Protein AF-A0A1S2Z7D7-F1 (afdb_monomer)

Foldseek 3Di:
DDDDDDPPPVPPPPDDDDDDDDDDDDDDDDDDPDPDDDDDDDDDDDPLPVVLVVLVVVLVVLLVDVVRDALVVVLVSLVVCVVSVVLVVSLVSLVVCVVSVNDDDPSSLLSNLLSCLSVLNLVVSVVSVVVCVVVPHDDDLSSLLSSLLSCLSNLNLVVSVVSVVVCVVVVDDHALSSLLSSLLSCLVNLVLVVLVVSLVPDDLVRRAQSSLLSSLLSCLVVLVLVVSVVSVVVCVVSVHDHALSSLLSSLLSCLVVVNVVVSVVSVVVCVVSVRDHALSSLLSNLLSCLVVLNLVVSVVSVVVCVVSVHDHAQSSLLSSLLSCLVVLNLVVSVVSVVVCVVVVHDHALSSLLSSLLSCLVNLVLVVSVVCVVCVVVVHDHALSSLLSSLLSCLVNLVNVVSVVSVVVCVVVPHDHDPSNLVSNLVSCVVVVVVVVNVVSVVVVVVVCVVVVDDD

Solvent-accessible surface area (backbone atoms only — not comparable to full-atom values): 25871 Å² total; per-residue (Å²): 145,86,87,86,84,77,85,80,80,79,79,84,76,90,76,90,86,87,86,87,81,90,81,84,94,76,87,79,91,74,86,80,87,67,88,84,77,89,82,89,80,91,79,93,66,82,67,68,69,62,48,53,56,50,52,53,53,51,53,56,52,43,73,71,37,86,77,65,68,59,66,68,63,55,46,52,54,40,49,50,29,50,76,70,68,38,32,70,59,32,48,54,52,53,51,50,40,48,74,72,70,46,77,78,51,77,66,50,49,44,52,47,30,45,32,26,21,76,71,62,38,52,70,60,26,54,49,50,53,53,46,41,53,76,73,69,50,80,89,48,70,67,53,54,38,46,50,42,41,24,28,31,76,59,74,33,51,69,60,27,52,52,49,50,54,54,44,46,75,73,69,52,82,80,51,50,67,45,54,38,44,52,36,51,34,27,32,75,72,68,38,44,67,63,27,54,52,49,62,71,69,50,59,74,89,51,60,48,59,66,51,54,34,47,50,29,36,36,26,20,76,70,67,39,47,66,63,25,51,52,51,51,52,51,38,50,76,70,70,42,71,81,50,62,65,38,51,41,30,52,35,45,22,30,39,73,74,69,39,52,69,59,23,53,48,50,55,51,50,36,51,74,70,71,40,73,82,48,64,66,48,51,33,49,55,30,35,40,28,12,75,70,62,37,45,71,58,21,53,52,50,52,50,50,38,50,73,75,68,39,72,85,47,66,64,43,53,39,28,52,26,44,16,26,29,74,68,74,34,39,73,56,18,53,50,50,54,51,51,38,49,76,72,70,45,75,79,54,67,66,49,52,41,47,52,35,44,26,27,22,77,70,70,38,41,75,66,34,65,54,56,64,56,36,57,82,67,75,42,73,83,49,64,66,44,54,35,45,51,32,36,25,24,22,76,69,67,40,48,69,64,27,49,53,52,51,55,49,34,52,75,75,71,45,73,85,52,71,66,42,54,52,33,48,41,54,35,28,55,75,68,70,39,52,70,62,34,54,53,49,52,51,53,51,51,54,54,40,68,78,48,84,81,83,133

Radius of gyration: 27.13 Å; Cα contacts (8 Å, |Δi|>4): 499; chains: 1; bounding box: 69×58×75 Å

Sequence (455 aa):
MLFSFSVSKLLTLTRYAFSLSSIPNFLPISSSNTFLLSFSSHSPFNSNEFDVNHAVSSFHRMLSMNPTPSIVQFNRILTSFVKMNHYPTAISLSHLLEFNGIMPDIFTFNILINCYCHLGQMNFSFSILGKILKMGFQENTITLNTLMKGLCLNNKIREALHFHDHVVAKGFQLDQVSYGILINGLCKMGETRPALQLLRRIDGKLANVVMYSTIIDSLCKDKSINDAYELYVEMIAKRISPDVITFNNLLYGFCIVGQLKEAFGLFHEMVLKNVNPNDYTFNILVDSLCKEAKVKEAMNVLAIMIKDGVKPNVVTYGALMDGYCLVNQVNKAIKIFNTMVHKGVVPNVRCYNIIINGLCKNKMVDEAMNFKEMHNKMIVPDVVTYSTLIDGLCKSGKISSAWELVDEMHRIGLQVNVITYSSLLHALCKKNQLDQAIALVKKMTDQACCSRSII

Structure (mmCIF, N/CA/C/O backbone):
data_AF-A0A1S2Z7D7-F1
#
_entry.id   AF-A0A1S2Z7D7-F1
#
loop_
_atom_site.group_PDB
_atom_site.id
_atom_site.type_symbol
_atom_site.label_atom_id
_atom_site.label_alt_id
_atom_site.label_comp_id
_atom_site.label_asym_id
_atom_site.label_entity_id
_atom_site.label_seq_id
_atom_site.pdbx_PDB_ins_code
_atom_site.Cartn_x
_atom_site.Cartn_y
_atom_site.Cartn_z
_atom_site.occupancy
_atom_site.B_iso_or_equiv
_atom_site.auth_seq_id
_atom_site.auth_comp_id
_atom_site.auth_asym_id
_atom_site.auth_atom_id
_atom_site.pdbx_PDB_model_num
ATOM 1 N N . MET A 1 1 ? 26.227 18.836 -42.114 1.00 35.62 1 MET A N 1
ATOM 2 C CA . MET A 1 1 ? 26.190 20.222 -41.601 1.00 35.62 1 MET A CA 1
ATOM 3 C C . MET A 1 1 ? 24.808 20.495 -40.998 1.00 35.62 1 MET A C 1
ATOM 5 O O . MET A 1 1 ? 24.019 21.216 -41.582 1.00 35.62 1 MET A O 1
ATOM 9 N N . LEU A 1 2 ? 24.481 19.848 -39.871 1.00 27.95 2 LEU A N 1
ATOM 10 C CA . LEU A 1 2 ? 23.182 19.973 -39.192 1.00 27.95 2 LEU A CA 1
ATOM 11 C C . LEU A 1 2 ? 23.392 19.838 -37.674 1.00 27.95 2 LEU A C 1
ATOM 13 O O . LEU A 1 2 ? 23.319 18.752 -37.112 1.00 27.95 2 LEU A O 1
ATOM 17 N N . PHE A 1 3 ? 23.691 20.967 -37.038 1.00 30.06 3 PHE A N 1
ATOM 18 C CA . PHE A 1 3 ? 23.577 21.203 -35.600 1.00 30.06 3 PHE A CA 1
ATOM 19 C C . PHE A 1 3 ? 22.750 22.481 -35.459 1.00 30.06 3 PHE A C 1
ATOM 21 O O . PHE A 1 3 ? 23.301 23.562 -35.607 1.00 30.06 3 PHE A O 1
ATOM 28 N N . SER A 1 4 ? 21.439 22.355 -35.238 1.00 29.95 4 SER A N 1
ATOM 29 C CA . SER A 1 4 ? 20.597 23.373 -34.587 1.00 29.95 4 SER A CA 1
ATOM 30 C C . SER A 1 4 ? 19.129 22.950 -34.656 1.00 29.95 4 SER A C 1
ATOM 32 O O . SER A 1 4 ? 18.420 23.310 -35.589 1.00 29.95 4 SER A O 1
ATOM 34 N N . PHE A 1 5 ? 18.633 22.230 -33.654 1.00 28.88 5 PHE A N 1
ATOM 35 C CA . PHE A 1 5 ? 17.228 22.387 -33.284 1.00 28.88 5 PHE A CA 1
ATOM 36 C C . PHE A 1 5 ? 17.141 22.565 -31.772 1.00 28.88 5 PHE A C 1
ATOM 38 O O . PHE A 1 5 ? 17.595 21.745 -30.981 1.00 28.88 5 PHE A O 1
ATOM 45 N N . SER A 1 6 ? 16.676 23.762 -31.435 1.00 29.36 6 SER A N 1
ATOM 46 C CA . SER A 1 6 ? 16.776 24.457 -30.162 1.00 29.36 6 SER A CA 1
ATOM 47 C C . SER A 1 6 ? 15.815 23.913 -29.105 1.00 29.36 6 SER A C 1
ATOM 49 O O . SER A 1 6 ? 14.651 23.622 -29.369 1.00 29.36 6 SER A O 1
ATOM 51 N N . VAL A 1 7 ? 16.324 23.914 -27.875 1.00 30.70 7 VAL A N 1
ATOM 52 C CA . VAL A 1 7 ? 15.711 23.630 -26.568 1.00 30.70 7 VAL A CA 1
ATOM 53 C C . VAL A 1 7 ? 14.650 24.683 -26.155 1.00 30.70 7 VAL A C 1
ATOM 55 O O . VAL A 1 7 ? 14.097 24.636 -25.061 1.00 30.70 7 VAL A O 1
ATOM 58 N N . SER A 1 8 ? 14.282 25.627 -27.025 1.00 28.09 8 SER A N 1
ATOM 59 C CA . SER A 1 8 ? 13.481 26.809 -26.660 1.00 28.09 8 SER A CA 1
ATOM 60 C C . SER A 1 8 ? 11.951 26.679 -26.772 1.00 28.09 8 SER A C 1
ATOM 62 O O . SER A 1 8 ? 11.267 27.696 -26.696 1.00 28.09 8 SER A O 1
ATOM 64 N N . LYS A 1 9 ? 11.375 25.478 -26.936 1.00 30.22 9 LYS A N 1
ATOM 65 C CA . LYS A 1 9 ? 9.902 25.285 -26.961 1.00 30.22 9 LYS A CA 1
ATOM 66 C C . LYS A 1 9 ? 9.312 24.542 -25.755 1.00 30.22 9 LYS A C 1
ATOM 68 O O . LYS A 1 9 ? 8.102 24.363 -25.702 1.00 30.22 9 LYS A O 1
ATOM 73 N N . LEU A 1 10 ? 10.128 24.180 -24.759 1.00 29.42 10 LEU A N 1
ATOM 74 C CA . LEU A 1 10 ? 9.659 23.538 -23.518 1.00 29.42 10 LEU A CA 1
ATOM 75 C C . LEU A 1 10 ? 9.385 24.518 -22.353 1.00 29.42 10 LEU A C 1
ATOM 77 O O . LEU A 1 10 ? 9.028 24.081 -21.264 1.00 29.42 10 LEU A O 1
ATOM 81 N N . LEU A 1 11 ? 9.547 25.832 -22.556 1.00 29.03 11 LEU A N 1
ATOM 82 C CA . LEU A 1 11 ? 9.586 26.839 -21.479 1.00 29.03 11 LEU A CA 1
ATOM 83 C C . LEU A 1 11 ? 8.344 27.748 -21.359 1.00 29.03 11 LEU A C 1
ATOM 85 O O . LEU A 1 11 ? 8.398 28.755 -20.663 1.00 29.03 11 LEU A O 1
ATOM 89 N N . THR A 1 12 ? 7.205 27.414 -21.975 1.00 28.91 12 THR A N 1
ATOM 90 C CA . THR A 1 12 ? 6.001 28.280 -21.951 1.00 28.91 12 THR A CA 1
ATOM 91 C C . THR A 1 12 ? 4.741 27.663 -21.333 1.00 28.91 12 THR A C 1
ATOM 93 O O . THR A 1 12 ? 3.641 28.136 -21.599 1.00 28.91 12 THR A O 1
ATOM 96 N N . LEU A 1 13 ? 4.866 26.670 -20.444 1.00 25.77 13 LEU A N 1
ATOM 97 C CA . LEU A 1 13 ? 3.720 26.100 -19.703 1.00 25.77 13 LEU A CA 1
ATOM 98 C C . LEU A 1 13 ? 3.856 26.149 -18.170 1.00 25.77 13 LEU A C 1
ATOM 100 O O . LEU A 1 13 ? 3.119 25.482 -17.452 1.00 25.77 13 LEU A O 1
ATOM 104 N N . THR A 1 14 ? 4.742 26.995 -17.642 1.00 28.25 14 THR A N 1
ATOM 105 C CA . THR A 1 14 ? 4.748 27.366 -16.219 1.00 28.25 14 THR A CA 1
ATOM 106 C C . THR A 1 14 ? 3.864 28.588 -15.991 1.00 28.25 14 THR A C 1
ATOM 108 O O . THR A 1 14 ? 4.360 29.714 -15.975 1.00 28.25 14 THR A O 1
ATOM 111 N N . ARG A 1 15 ? 2.555 28.386 -15.833 1.00 26.02 15 ARG A N 1
ATOM 112 C CA . ARG A 1 15 ? 1.647 29.291 -15.104 1.00 26.02 15 ARG A CA 1
ATOM 113 C C . ARG A 1 15 ? 0.332 28.550 -14.853 1.00 26.02 15 ARG A C 1
ATOM 115 O O . ARG A 1 15 ? -0.157 27.880 -15.752 1.00 26.02 15 ARG A O 1
ATOM 122 N N . TYR A 1 16 ? -0.191 28.713 -13.638 1.00 23.95 16 TYR A N 1
ATOM 123 C CA . TYR A 1 16 ? -1.311 28.015 -12.983 1.00 23.95 16 TYR A CA 1
ATOM 124 C C . TYR A 1 16 ? -0.932 26.777 -12.152 1.00 23.95 16 TYR A C 1
ATOM 126 O O . TYR A 1 16 ? -0.917 25.644 -12.615 1.00 23.95 16 TYR A O 1
ATOM 134 N N . ALA A 1 17 ? -0.661 27.049 -10.873 1.00 25.16 17 ALA A N 1
ATOM 135 C CA . ALA A 1 17 ? -0.738 26.123 -9.749 1.00 25.16 17 ALA A CA 1
ATOM 136 C C . ALA A 1 17 ? -1.724 26.705 -8.714 1.00 25.16 17 ALA A C 1
ATOM 138 O O . ALA A 1 17 ? -1.851 27.927 -8.661 1.00 25.16 17 ALA A O 1
ATOM 139 N N . PHE A 1 18 ? -2.357 25.811 -7.940 1.00 23.95 18 PHE A N 1
ATOM 140 C CA . PHE A 1 18 ? -3.324 25.923 -6.817 1.00 23.95 18 PHE A CA 1
ATOM 141 C C . PHE A 1 18 ? -4.600 25.149 -7.191 1.00 23.95 18 PHE A C 1
ATOM 143 O O . PHE A 1 18 ? -5.097 25.321 -8.296 1.00 23.95 18 PHE A O 1
ATOM 150 N N . SER A 1 19 ? -5.202 24.279 -6.385 1.00 21.83 19 SER A N 1
ATOM 151 C CA . SER A 1 19 ? -5.011 23.769 -5.020 1.00 21.83 19 SER A CA 1
ATOM 152 C C . SER A 1 19 ? -5.825 22.458 -4.929 1.00 21.83 19 SER A C 1
ATOM 154 O O . SER A 1 19 ? -6.790 22.311 -5.672 1.00 21.83 19 SER A O 1
ATOM 156 N N . LEU A 1 20 ? -5.461 21.502 -4.067 1.00 21.80 20 LEU A N 1
ATOM 157 C CA . LEU A 1 20 ? -6.346 20.980 -3.012 1.00 21.80 20 LEU A CA 1
ATOM 158 C C . LEU A 1 20 ? -5.695 19.846 -2.210 1.00 21.80 20 LEU A C 1
ATOM 160 O O . LEU A 1 20 ? -4.837 19.094 -2.665 1.00 21.80 20 LEU A O 1
ATOM 164 N N . SER A 1 21 ? -6.172 19.805 -0.981 1.00 21.08 21 SER A N 1
ATOM 165 C CA . SER A 1 21 ? -5.874 18.992 0.178 1.00 21.08 21 SER A CA 1
ATOM 166 C C . SER A 1 21 ? -6.451 17.568 0.120 1.00 21.08 21 SER A C 1
ATOM 168 O O . SER A 1 21 ? -7.304 17.233 -0.699 1.00 21.08 21 SER A O 1
ATOM 170 N N . SER A 1 22 ? -6.016 16.766 1.101 1.00 22.66 22 SER A N 1
ATOM 171 C CA . SER A 1 22 ? -6.577 15.489 1.584 1.00 22.66 22 SER A CA 1
ATOM 172 C C . SER A 1 22 ? -6.431 14.235 0.704 1.00 22.66 22 SER A C 1
ATOM 174 O O . SER A 1 22 ? -7.304 13.893 -0.083 1.00 22.66 22 SER A O 1
ATOM 176 N N . ILE A 1 23 ? -5.377 13.453 0.983 1.00 21.17 23 ILE A N 1
ATOM 177 C CA . ILE A 1 23 ? -5.312 12.015 0.678 1.00 21.17 23 ILE A CA 1
ATOM 178 C C . ILE A 1 23 ? -5.318 11.248 2.016 1.00 21.17 23 ILE A C 1
ATOM 180 O O . ILE A 1 23 ? -4.467 11.523 2.866 1.00 21.17 23 ILE A O 1
ATOM 184 N N . PRO A 1 24 ? -6.250 10.304 2.246 1.00 21.34 24 PRO A N 1
ATOM 185 C CA . PRO A 1 24 ? -6.242 9.442 3.422 1.00 21.34 24 PRO A CA 1
ATOM 186 C C . PRO A 1 24 ? -5.143 8.374 3.339 1.00 21.34 24 PRO A C 1
ATOM 188 O O . PRO A 1 24 ? -4.940 7.734 2.310 1.00 21.34 24 PRO A O 1
ATOM 191 N N . ASN A 1 25 ? -4.494 8.137 4.478 1.00 22.39 25 ASN A N 1
ATOM 192 C CA . ASN A 1 25 ? -3.606 7.007 4.739 1.00 22.39 25 ASN A CA 1
ATOM 193 C C . ASN A 1 25 ? -4.281 5.659 4.440 1.00 22.39 25 ASN A C 1
ATOM 195 O O . ASN A 1 25 ? -5.133 5.237 5.215 1.00 22.39 25 ASN A O 1
ATOM 199 N N . PHE A 1 26 ? -3.813 4.931 3.425 1.00 23.33 26 PHE A N 1
ATOM 200 C CA . PHE A 1 26 ? -3.905 3.468 3.379 1.00 23.33 26 PHE A CA 1
ATOM 201 C C . PHE A 1 26 ? -2.674 2.888 2.668 1.00 23.33 26 PHE A C 1
ATOM 203 O O . PHE A 1 26 ? -2.505 3.024 1.460 1.00 23.33 26 PHE A O 1
ATOM 210 N N . LEU A 1 27 ? -1.806 2.236 3.444 1.00 21.55 27 LEU A N 1
ATOM 211 C CA . LEU A 1 27 ? -0.778 1.316 2.954 1.00 21.55 27 LEU A CA 1
ATOM 212 C C . LEU A 1 27 ? -1.442 -0.024 2.602 1.00 21.55 27 LEU A C 1
ATOM 214 O O . LEU A 1 27 ? -2.076 -0.611 3.482 1.00 21.55 27 LEU A O 1
ATOM 218 N N . PRO A 1 28 ? -1.197 -0.589 1.411 1.00 21.50 28 PRO A N 1
ATOM 219 C CA . PRO A 1 28 ? -1.133 -2.027 1.238 1.00 21.50 28 PRO A CA 1
ATOM 220 C C . PRO A 1 28 ? 0.331 -2.426 1.049 1.00 21.50 28 PRO A C 1
ATOM 222 O O . PRO A 1 28 ? 0.980 -2.104 0.055 1.00 21.50 28 PRO A O 1
ATOM 225 N N . ILE A 1 29 ? 0.849 -3.139 2.044 1.00 24.05 29 ILE A N 1
ATOM 226 C CA . ILE A 1 29 ? 2.038 -3.973 1.908 1.00 24.05 29 ILE A CA 1
ATOM 227 C C . ILE A 1 29 ? 1.626 -5.161 1.032 1.00 24.05 29 ILE A C 1
ATOM 229 O O . ILE A 1 29 ? 0.811 -5.968 1.466 1.00 24.05 29 ILE A O 1
ATOM 233 N N . SER A 1 30 ? 2.184 -5.291 -0.172 1.00 21.98 30 SER A N 1
ATOM 234 C CA . SER A 1 30 ? 2.361 -6.601 -0.809 1.00 21.98 30 SER A CA 1
ATOM 235 C C . SER A 1 30 ? 3.480 -6.585 -1.861 1.00 21.98 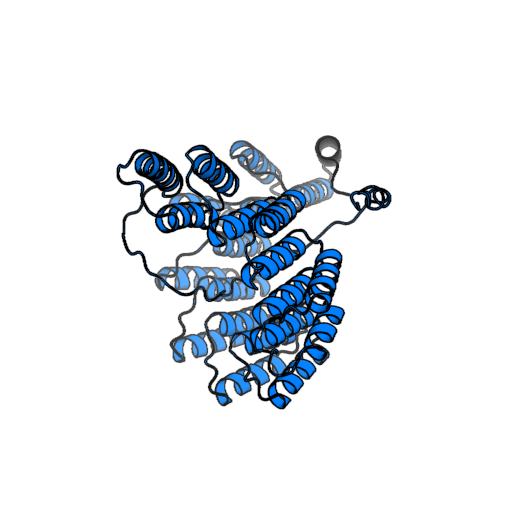30 SER A C 1
ATOM 237 O O . SER A 1 30 ? 3.439 -5.906 -2.883 1.00 21.98 30 SER A O 1
ATOM 239 N N . SER A 1 31 ? 4.536 -7.324 -1.513 1.00 23.53 31 SER A N 1
ATOM 240 C CA . SER A 1 31 ? 5.310 -8.233 -2.368 1.00 23.53 31 SER A CA 1
ATOM 241 C C . SER A 1 31 ? 5.539 -7.836 -3.830 1.00 23.53 31 SER A C 1
ATOM 243 O O . SER A 1 31 ? 4.897 -8.348 -4.743 1.00 23.53 31 SER A O 1
ATOM 245 N N . SER A 1 32 ? 6.586 -7.048 -4.069 1.00 22.55 32 SER A N 1
ATOM 246 C CA . SER A 1 32 ? 7.377 -7.218 -5.291 1.00 22.55 32 SER A CA 1
ATOM 247 C C . SER A 1 32 ? 8.342 -8.384 -5.062 1.00 22.55 32 SER A C 1
ATOM 249 O O . SER A 1 32 ? 9.275 -8.250 -4.274 1.00 22.55 32 SER A O 1
ATOM 251 N N . ASN A 1 33 ? 8.107 -9.528 -5.714 1.00 22.06 33 ASN A N 1
ATOM 252 C CA . ASN A 1 33 ? 9.076 -10.623 -5.797 1.00 22.06 33 ASN A CA 1
ATOM 253 C C . ASN A 1 33 ? 10.340 -10.111 -6.500 1.00 22.06 33 ASN A C 1
ATOM 255 O O . ASN A 1 33 ? 10.435 -10.088 -7.725 1.00 22.06 33 ASN A O 1
ATOM 259 N N . THR A 1 34 ? 11.312 -9.669 -5.712 1.00 24.84 34 THR A N 1
ATOM 260 C CA . THR A 1 34 ? 12.702 -9.540 -6.124 1.00 24.84 34 THR A CA 1
ATOM 261 C C . THR A 1 34 ? 13.327 -10.925 -6.081 1.00 24.84 34 THR A C 1
ATOM 263 O O . THR A 1 34 ? 13.227 -11.635 -5.082 1.00 24.84 34 THR A O 1
ATOM 266 N N . PHE A 1 35 ? 13.977 -11.315 -7.177 1.00 24.53 35 PHE A N 1
ATOM 267 C CA . PHE A 1 35 ? 14.854 -12.478 -7.203 1.00 24.53 35 PHE A CA 1
ATOM 268 C C . PHE A 1 35 ? 15.800 -12.436 -5.994 1.00 24.53 35 PHE A C 1
ATOM 270 O O . PHE A 1 35 ? 16.584 -11.499 -5.817 1.00 24.53 35 PHE A O 1
ATOM 277 N N . LEU A 1 36 ? 15.654 -13.451 -5.145 1.00 24.31 36 LEU A N 1
ATOM 278 C CA . LEU A 1 36 ? 16.437 -13.697 -3.948 1.00 24.31 36 LEU A CA 1
ATOM 279 C C . LEU A 1 36 ? 17.881 -14.022 -4.337 1.00 24.31 36 LEU A C 1
ATOM 281 O O . LEU A 1 36 ? 18.133 -14.999 -5.036 1.00 24.31 36 LEU A O 1
ATOM 285 N N . LEU A 1 37 ? 18.830 -13.255 -3.806 1.00 23.33 37 LEU A N 1
ATOM 286 C CA . LEU A 1 37 ? 20.146 -13.777 -3.455 1.00 23.33 37 LEU A CA 1
ATOM 287 C C . LEU A 1 37 ? 20.418 -13.379 -2.006 1.00 23.33 37 LEU A C 1
ATOM 289 O O . LEU A 1 37 ? 20.439 -12.202 -1.646 1.00 23.33 37 LEU A O 1
ATOM 293 N N . SER A 1 38 ? 20.525 -14.419 -1.190 1.00 20.56 38 SER A N 1
ATOM 294 C CA . SER A 1 38 ? 20.728 -14.447 0.250 1.00 20.56 38 SER A CA 1
ATOM 295 C C . SER A 1 38 ? 21.997 -13.724 0.697 1.00 20.56 38 SER A C 1
ATOM 297 O O . SER A 1 38 ? 23.070 -13.988 0.160 1.00 20.56 38 SER A O 1
ATOM 299 N N . PHE A 1 39 ? 21.897 -12.952 1.777 1.00 24.27 39 PHE A N 1
ATOM 300 C CA . PHE A 1 39 ? 22.988 -12.819 2.739 1.00 24.27 39 PHE A CA 1
ATOM 301 C C . PHE A 1 39 ? 22.424 -13.008 4.144 1.00 24.27 39 PHE A C 1
ATOM 303 O O . PHE A 1 39 ? 21.633 -12.207 4.634 1.00 24.27 39 PHE A O 1
ATOM 310 N N . SER A 1 40 ? 22.815 -14.117 4.764 1.00 20.91 40 SER A N 1
ATOM 311 C CA . SER A 1 40 ? 22.691 -14.356 6.194 1.00 20.91 40 SER A CA 1
ATOM 312 C C . SER A 1 40 ? 23.965 -13.877 6.886 1.00 20.91 40 SER A C 1
ATOM 314 O O . SER A 1 40 ? 25.040 -14.405 6.606 1.00 20.91 40 SER A O 1
ATOM 316 N N . SER A 1 41 ? 23.838 -12.962 7.842 1.00 24.00 41 SER A N 1
ATOM 317 C CA . SER A 1 41 ? 24.723 -12.897 9.009 1.00 24.00 41 SER A CA 1
ATOM 318 C C . SER A 1 41 ? 24.042 -12.089 10.113 1.00 24.00 41 SER A C 1
ATOM 320 O O . SER A 1 41 ? 23.745 -10.910 9.944 1.00 24.00 41 SER A O 1
ATOM 322 N N . HIS A 1 42 ? 23.765 -12.756 11.231 1.00 24.44 42 HIS A N 1
ATOM 323 C CA . HIS A 1 42 ? 23.221 -12.177 12.455 1.00 24.44 42 HIS A CA 1
ATOM 324 C C . HIS A 1 42 ? 24.240 -11.270 13.164 1.00 24.44 42 HIS A C 1
ATOM 326 O O . HIS A 1 42 ? 25.362 -11.695 13.420 1.00 24.44 42 HIS A O 1
ATOM 332 N N . SER A 1 43 ? 23.823 -10.072 13.579 1.00 24.52 43 SER A N 1
ATOM 333 C CA . SER A 1 43 ? 23.807 -9.624 14.989 1.00 24.52 43 SER A CA 1
ATOM 334 C C . SER A 1 43 ? 23.286 -8.173 15.091 1.00 24.52 43 SER A C 1
ATOM 336 O O . SER A 1 43 ? 23.365 -7.437 14.107 1.00 24.52 43 SER A O 1
ATOM 338 N N . PRO A 1 44 ? 22.673 -7.762 16.221 1.00 33.16 44 PRO A N 1
ATOM 339 C CA . PRO A 1 44 ? 21.768 -6.617 16.256 1.00 33.16 44 PRO A CA 1
ATOM 340 C C . PRO A 1 44 ? 22.376 -5.421 17.002 1.00 33.16 44 PRO A C 1
ATOM 342 O O . PRO A 1 44 ? 22.304 -5.369 18.221 1.00 33.16 44 PRO A O 1
ATOM 345 N N . PHE A 1 45 ? 22.920 -4.442 16.277 1.00 25.64 45 PHE A N 1
ATOM 346 C CA . PHE A 1 45 ? 23.178 -3.082 16.772 1.00 25.64 45 PHE A CA 1
ATOM 347 C C . PHE A 1 45 ? 23.109 -2.099 15.588 1.00 25.64 45 PHE A C 1
ATOM 349 O O . PHE A 1 45 ? 23.621 -2.410 14.518 1.00 25.64 45 PHE A O 1
ATOM 356 N N . ASN A 1 46 ? 22.416 -0.966 15.775 1.00 36.03 46 ASN A N 1
ATOM 357 C CA . ASN A 1 46 ? 22.194 0.163 14.845 1.00 36.03 46 ASN A CA 1
ATOM 358 C C . ASN A 1 46 ? 22.831 0.027 13.437 1.00 36.03 46 ASN A C 1
ATOM 360 O O . ASN A 1 46 ? 23.935 0.499 13.172 1.00 36.03 46 ASN A O 1
ATOM 364 N N . SER A 1 47 ? 22.121 -0.633 12.519 1.00 38.47 47 SER A N 1
ATOM 365 C CA . SER A 1 47 ? 22.707 -1.241 11.315 1.00 38.47 47 SER A CA 1
ATOM 366 C C . SER A 1 47 ? 22.909 -0.319 10.109 1.00 38.47 47 SER A C 1
ATOM 368 O O . SER A 1 47 ? 23.509 -0.753 9.132 1.00 38.47 47 SER A O 1
ATOM 370 N N . ASN A 1 48 ? 22.429 0.930 10.125 1.00 47.72 48 ASN A N 1
ATOM 371 C CA . ASN A 1 48 ? 22.472 1.767 8.915 1.00 47.72 48 ASN A CA 1
ATOM 372 C C . ASN A 1 48 ? 23.731 2.639 8.805 1.00 47.72 48 ASN A C 1
ATOM 374 O O . ASN A 1 48 ? 24.242 2.818 7.706 1.00 47.72 48 ASN A O 1
ATOM 378 N N . GLU A 1 49 ? 24.277 3.154 9.909 1.00 42.81 49 GLU A N 1
ATOM 379 C CA . GLU A 1 49 ? 25.479 4.006 9.856 1.00 42.81 49 GLU A CA 1
ATOM 380 C C . GLU A 1 49 ? 26.773 3.200 9.680 1.00 42.81 49 GLU A C 1
ATOM 382 O O . GLU A 1 49 ? 27.703 3.642 9.000 1.00 42.81 49 GLU A O 1
ATOM 387 N N . PHE A 1 50 ? 26.827 1.998 10.260 1.00 49.47 50 PHE A N 1
ATOM 388 C CA . PHE A 1 50 ? 28.019 1.152 10.201 1.00 49.47 50 PHE A CA 1
ATOM 389 C C . PHE A 1 50 ? 28.203 0.498 8.816 1.00 49.47 50 PHE A C 1
ATOM 391 O O . PHE A 1 50 ? 29.335 0.289 8.383 1.00 49.47 50 PHE A O 1
ATOM 398 N N . ASP A 1 51 ? 27.112 0.253 8.077 1.00 71.69 51 ASP A N 1
ATOM 399 C CA . ASP A 1 51 ? 27.144 -0.391 6.753 1.00 71.69 51 ASP A CA 1
ATOM 400 C C . ASP A 1 51 ? 27.510 0.593 5.619 1.00 71.69 51 ASP A C 1
ATOM 402 O O . ASP A 1 51 ? 28.357 0.297 4.773 1.00 71.69 51 ASP A O 1
ATOM 406 N N . VAL A 1 52 ? 26.981 1.828 5.649 1.00 79.06 52 VAL A N 1
ATOM 407 C CA . VAL A 1 52 ? 27.283 2.875 4.644 1.00 79.06 52 VAL A CA 1
ATOM 408 C C . VAL A 1 52 ? 28.769 3.230 4.643 1.00 79.06 52 VAL A C 1
ATOM 410 O O . VAL A 1 52 ? 29.410 3.217 3.591 1.00 79.06 52 VAL A O 1
ATOM 413 N N . ASN A 1 53 ? 29.337 3.523 5.816 1.00 82.81 53 ASN A N 1
ATOM 414 C CA . ASN A 1 53 ? 30.734 3.946 5.931 1.00 82.81 53 ASN A CA 1
ATOM 415 C C . ASN A 1 53 ? 31.705 2.829 5.533 1.00 82.81 53 ASN A C 1
ATOM 417 O O . ASN A 1 53 ? 32.706 3.078 4.854 1.00 82.81 53 ASN A O 1
ATOM 421 N N . HIS A 1 54 ? 31.396 1.583 5.898 1.00 84.88 54 HIS A N 1
ATOM 422 C CA . HIS A 1 54 ? 32.189 0.427 5.495 1.00 84.88 54 HIS A CA 1
ATOM 423 C C . HIS A 1 54 ? 32.124 0.179 3.978 1.00 84.88 54 HIS A C 1
ATOM 425 O O . HIS A 1 54 ? 33.152 -0.111 3.355 1.00 84.88 54 HIS A O 1
ATOM 431 N N . ALA A 1 55 ? 30.950 0.339 3.358 1.00 87.06 55 ALA A N 1
ATOM 432 C CA . ALA A 1 55 ? 30.780 0.231 1.911 1.00 87.06 55 ALA A CA 1
ATOM 433 C C . ALA A 1 55 ? 31.553 1.327 1.153 1.00 87.06 55 ALA A C 1
ATOM 435 O O . ALA A 1 55 ? 32.248 1.016 0.183 1.00 87.06 55 ALA A O 1
ATOM 436 N N . VAL A 1 56 ? 31.518 2.582 1.627 1.00 89.50 56 VAL A N 1
ATOM 437 C CA . VAL A 1 56 ? 32.321 3.688 1.066 1.00 89.50 56 VAL A CA 1
ATOM 438 C C . VAL A 1 56 ? 33.816 3.382 1.198 1.00 89.50 56 VAL A C 1
ATOM 440 O O . VAL A 1 56 ? 34.564 3.479 0.226 1.00 89.50 56 VAL A O 1
ATOM 443 N N . SER A 1 57 ? 34.255 2.938 2.377 1.00 89.19 57 SER A N 1
ATOM 444 C CA . SER A 1 57 ? 35.661 2.604 2.645 1.00 89.19 57 SER A CA 1
ATOM 445 C C . SER A 1 57 ? 36.147 1.445 1.769 1.00 89.19 57 SER A C 1
ATOM 447 O O . SER A 1 57 ? 37.251 1.477 1.227 1.00 89.19 57 SER A O 1
ATOM 449 N N . SER A 1 58 ? 35.297 0.436 1.572 1.00 89.06 58 SER A N 1
ATOM 450 C CA . SER A 1 58 ? 35.557 -0.682 0.663 1.00 89.06 58 SER A CA 1
ATOM 451 C C . SER A 1 58 ? 35.673 -0.221 -0.788 1.00 89.06 58 SER A C 1
ATOM 453 O O . SER A 1 58 ? 36.571 -0.682 -1.487 1.00 89.06 58 SER A O 1
ATOM 455 N N . PHE A 1 59 ? 34.831 0.722 -1.224 1.00 92.19 59 PHE A N 1
ATOM 456 C CA . PHE A 1 59 ? 34.907 1.315 -2.560 1.00 92.19 59 PHE A CA 1
ATOM 457 C C . PHE A 1 59 ? 36.241 2.038 -2.783 1.00 92.19 59 PHE A C 1
ATOM 459 O O . PHE A 1 59 ? 36.923 1.782 -3.772 1.00 92.19 59 PHE A O 1
ATOM 466 N N . HIS A 1 60 ? 36.663 2.883 -1.836 1.00 92.00 60 HIS A N 1
ATOM 467 C CA . HIS A 1 60 ? 37.961 3.564 -1.909 1.00 92.00 60 HIS A CA 1
ATOM 468 C C . HIS A 1 60 ? 39.138 2.587 -1.902 1.00 92.00 60 HIS A C 1
ATOM 470 O O . HIS A 1 60 ? 40.074 2.750 -2.680 1.00 92.00 60 HIS A O 1
ATOM 476 N N . ARG A 1 61 ? 39.079 1.538 -1.073 1.00 91.50 61 ARG A N 1
ATOM 477 C CA . ARG A 1 61 ? 40.102 0.485 -1.049 1.00 91.50 61 ARG A CA 1
ATOM 478 C C . ARG A 1 61 ? 40.199 -0.252 -2.384 1.00 91.50 61 ARG A C 1
ATOM 480 O O . ARG A 1 61 ? 41.292 -0.607 -2.797 1.00 91.50 61 ARG A O 1
ATOM 487 N N . MET A 1 62 ? 39.080 -0.482 -3.066 1.00 91.50 62 MET A N 1
ATOM 488 C CA . MET A 1 62 ? 39.091 -1.092 -4.396 1.00 91.50 62 MET A CA 1
ATOM 489 C C . MET A 1 62 ? 39.739 -0.190 -5.449 1.00 91.50 62 MET A C 1
ATOM 491 O O . MET A 1 62 ? 40.424 -0.702 -6.327 1.00 91.50 62 MET A O 1
ATOM 495 N N . LEU A 1 63 ? 39.571 1.133 -5.353 1.00 90.56 63 LEU A N 1
ATOM 496 C CA . LEU A 1 63 ? 40.244 2.079 -6.252 1.00 90.56 63 LEU A CA 1
ATOM 497 C C . LEU A 1 63 ? 41.773 2.056 -6.091 1.00 90.56 63 LEU A C 1
ATOM 499 O O . LEU A 1 63 ? 42.480 2.311 -7.058 1.00 90.56 63 LEU A O 1
ATOM 503 N N . SER A 1 64 ? 42.286 1.737 -4.897 1.00 89.75 64 SER A N 1
ATOM 504 C CA . SER A 1 64 ? 43.729 1.670 -4.625 1.00 89.75 64 SER A CA 1
ATOM 505 C C . SER A 1 64 ? 44.360 0.285 -4.831 1.00 89.75 64 SER A C 1
ATOM 507 O O . SER A 1 64 ? 45.570 0.133 -4.656 1.00 89.75 64 SER A O 1
ATOM 509 N N . MET A 1 65 ? 43.576 -0.733 -5.199 1.00 90.50 65 MET A N 1
ATOM 510 C CA . MET A 1 65 ? 44.084 -2.081 -5.471 1.00 90.50 65 MET A CA 1
ATOM 511 C C . MET A 1 65 ? 44.811 -2.161 -6.818 1.00 90.50 65 MET A C 1
ATOM 513 O O . MET A 1 65 ? 44.342 -1.629 -7.822 1.00 90.50 65 MET A O 1
ATOM 517 N N . ASN A 1 66 ? 45.912 -2.919 -6.839 1.00 85.69 66 ASN A N 1
ATOM 518 C CA . ASN A 1 66 ? 46.640 -3.294 -8.049 1.00 85.69 66 ASN A CA 1
ATOM 519 C C . ASN A 1 66 ? 46.768 -4.833 -8.124 1.00 85.69 66 ASN A C 1
ATOM 521 O O . ASN A 1 66 ? 47.432 -5.409 -7.260 1.00 85.69 66 ASN A O 1
ATOM 525 N N . PRO A 1 67 ? 46.157 -5.506 -9.124 1.00 84.12 67 PRO A N 1
ATOM 526 C CA . PRO A 1 67 ? 45.383 -4.923 -10.224 1.00 84.12 67 PRO A CA 1
ATOM 527 C C . PRO A 1 67 ? 44.027 -4.359 -9.766 1.00 84.12 67 PRO A C 1
ATOM 529 O O . PRO A 1 67 ? 43.432 -4.848 -8.804 1.00 84.12 67 PRO A O 1
ATOM 532 N N . THR A 1 68 ? 43.535 -3.340 -10.476 1.00 88.50 68 THR A N 1
ATOM 533 C CA . THR A 1 68 ? 42.231 -2.728 -10.197 1.00 88.50 68 THR A CA 1
ATOM 534 C C . THR A 1 68 ? 41.106 -3.753 -10.387 1.00 88.50 68 THR A C 1
ATOM 536 O O . THR A 1 68 ? 41.107 -4.487 -11.382 1.00 88.50 68 THR A O 1
ATOM 539 N N . PRO A 1 69 ? 40.127 -3.828 -9.469 1.00 89.94 69 PRO A N 1
ATOM 540 C CA . PRO A 1 69 ? 39.017 -4.758 -9.594 1.00 89.94 69 PRO A CA 1
ATOM 541 C C . PRO A 1 69 ? 38.113 -4.471 -10.796 1.00 89.94 69 PRO A C 1
ATOM 543 O O . PRO A 1 69 ? 38.076 -3.363 -11.328 1.00 89.94 69 PRO A O 1
ATOM 546 N N . SER A 1 70 ? 37.322 -5.465 -11.205 1.00 92.38 70 SER A N 1
ATOM 547 C CA . SER A 1 70 ? 36.382 -5.293 -12.316 1.00 92.38 70 SER A CA 1
ATOM 548 C C . SER A 1 70 ? 35.236 -4.335 -11.970 1.00 92.38 70 SER A C 1
ATOM 550 O O . SER A 1 70 ? 34.768 -4.282 -10.828 1.00 92.38 70 SER A O 1
ATOM 552 N N . ILE A 1 71 ? 34.709 -3.643 -12.987 1.00 93.62 71 ILE A N 1
ATOM 553 C CA . ILE A 1 71 ? 33.555 -2.728 -12.877 1.00 93.62 71 ILE A CA 1
ATOM 554 C C . ILE A 1 71 ? 32.336 -3.376 -12.196 1.00 93.62 71 ILE A C 1
ATOM 556 O O . ILE A 1 71 ? 31.612 -2.728 -11.445 1.00 93.62 71 ILE A O 1
ATOM 560 N N . VAL A 1 72 ? 32.164 -4.693 -12.357 1.00 91.69 72 VAL A N 1
ATOM 561 C CA . VAL A 1 72 ? 31.100 -5.478 -11.714 1.00 91.69 72 VAL A CA 1
ATOM 562 C C . VAL A 1 72 ? 31.164 -5.388 -10.187 1.00 91.69 72 VAL A C 1
ATOM 564 O O . VAL A 1 72 ? 30.123 -5.305 -9.535 1.00 91.69 72 VAL A O 1
ATOM 567 N N . GLN A 1 73 ? 32.362 -5.394 -9.594 1.00 90.75 73 GLN A N 1
ATOM 568 C CA . GLN A 1 73 ? 32.505 -5.296 -8.140 1.00 90.75 73 GLN A CA 1
ATOM 569 C C . GLN A 1 73 ? 32.113 -3.903 -7.634 1.00 90.75 73 GLN A C 1
ATOM 571 O O . GLN A 1 7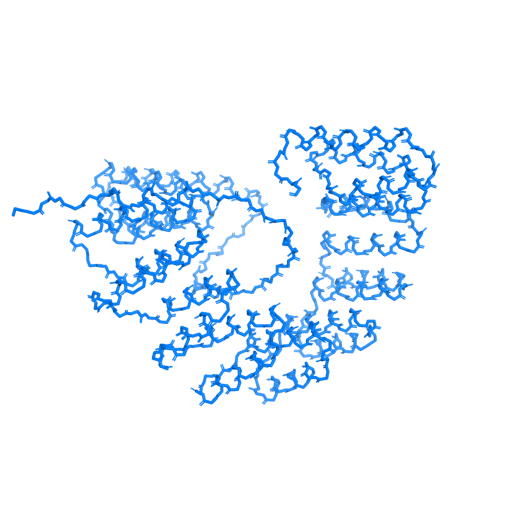3 ? 31.406 -3.796 -6.633 1.00 90.75 73 GLN A O 1
ATOM 576 N N . PHE A 1 74 ? 32.488 -2.846 -8.359 1.00 93.06 74 PHE A N 1
ATOM 577 C CA . PHE A 1 74 ? 32.065 -1.482 -8.038 1.00 93.06 74 PHE A CA 1
ATOM 578 C C . PHE A 1 74 ? 30.544 -1.330 -8.166 1.00 93.06 74 PHE A C 1
ATOM 580 O O . PHE A 1 74 ? 29.890 -0.821 -7.256 1.00 93.06 74 PHE A O 1
ATOM 587 N N . ASN A 1 75 ? 29.955 -1.873 -9.235 1.00 94.06 75 ASN A N 1
ATOM 588 C CA . ASN A 1 75 ? 28.511 -1.869 -9.470 1.00 94.06 75 ASN A CA 1
ATOM 589 C C . ASN A 1 75 ? 27.713 -2.557 -8.346 1.00 94.06 75 ASN A C 1
ATOM 591 O O . ASN A 1 75 ? 26.601 -2.125 -8.033 1.00 94.06 75 ASN A O 1
ATOM 595 N N . ARG A 1 76 ? 28.269 -3.586 -7.687 1.00 92.75 76 ARG A N 1
ATOM 596 C CA . ARG A 1 76 ? 27.642 -4.213 -6.506 1.00 92.75 76 ARG A CA 1
ATOM 597 C C . ARG A 1 76 ? 27.528 -3.242 -5.332 1.00 92.75 76 ARG A C 1
ATOM 599 O O . ARG A 1 76 ? 26.464 -3.180 -4.720 1.00 92.75 76 ARG A O 1
ATOM 606 N N . ILE A 1 77 ? 28.582 -2.473 -5.060 1.00 92.44 77 ILE A N 1
ATOM 607 C CA . ILE A 1 77 ? 28.586 -1.456 -4.000 1.00 92.44 77 ILE A CA 1
ATOM 608 C C . ILE A 1 77 ? 27.646 -0.300 -4.362 1.00 92.44 77 ILE A C 1
ATOM 610 O O . ILE A 1 77 ? 26.830 0.123 -3.552 1.00 92.44 77 ILE A O 1
ATOM 614 N N . LEU A 1 78 ? 27.679 0.187 -5.604 1.00 92.44 78 LEU A N 1
ATOM 615 C CA . LEU A 1 78 ? 26.749 1.238 -6.035 1.00 92.44 78 LEU A CA 1
ATOM 616 C C . LEU A 1 78 ? 25.283 0.787 -5.897 1.00 92.44 78 LEU A C 1
ATOM 618 O O . LEU A 1 78 ? 24.432 1.542 -5.428 1.00 92.44 78 LEU A O 1
ATOM 622 N N . THR A 1 79 ? 24.993 -0.474 -6.229 1.00 91.62 79 THR A N 1
ATOM 623 C CA . THR A 1 79 ? 23.656 -1.061 -6.069 1.00 91.62 79 THR A CA 1
ATOM 624 C C . THR A 1 79 ? 23.240 -1.180 -4.599 1.00 91.62 79 THR A C 1
ATOM 626 O O . THR A 1 79 ? 22.055 -1.020 -4.301 1.00 91.62 79 THR A O 1
ATOM 629 N N . SER A 1 80 ? 24.163 -1.448 -3.664 1.00 91.25 80 SER A N 1
ATOM 630 C CA . SER A 1 80 ? 23.815 -1.496 -2.236 1.00 91.25 80 SER A CA 1
ATOM 631 C C . SER A 1 80 ? 23.377 -0.123 -1.728 1.00 91.25 80 SER A C 1
ATOM 633 O O . SER A 1 80 ? 22.332 -0.033 -1.088 1.00 91.25 80 SER A O 1
ATOM 635 N N . PHE A 1 81 ? 24.060 0.957 -2.123 1.00 89.06 81 PHE A N 1
ATOM 636 C CA . PHE A 1 81 ? 23.626 2.319 -1.787 1.00 89.06 81 PHE A CA 1
ATOM 637 C C . PHE A 1 81 ? 22.238 2.652 -2.336 1.00 89.06 81 PHE A C 1
ATOM 639 O O . PHE A 1 81 ? 21.429 3.240 -1.620 1.00 89.06 81 PHE A O 1
ATOM 646 N N . VAL A 1 82 ? 21.921 2.228 -3.564 1.00 89.69 82 VAL A N 1
ATOM 647 C CA . VAL A 1 82 ? 20.569 2.377 -4.130 1.00 89.69 82 VAL A CA 1
ATOM 648 C C . VAL A 1 82 ? 19.527 1.641 -3.287 1.00 89.69 82 VAL A C 1
ATOM 650 O O . VAL A 1 82 ? 18.490 2.216 -2.970 1.00 89.69 82 VAL A O 1
ATOM 653 N N . LYS A 1 83 ? 19.799 0.395 -2.873 1.00 89.00 83 LYS A N 1
ATOM 654 C CA . LYS A 1 83 ? 18.887 -0.388 -2.013 1.00 89.00 83 LYS A CA 1
ATOM 655 C C . LYS A 1 83 ? 18.665 0.260 -0.646 1.00 89.00 83 LYS A C 1
ATOM 657 O O . LYS A 1 83 ? 17.580 0.139 -0.087 1.00 89.00 83 LYS A O 1
ATOM 662 N N . MET A 1 84 ? 19.673 0.958 -0.133 1.00 88.12 84 MET A N 1
ATOM 663 C CA . MET A 1 84 ? 19.608 1.702 1.124 1.00 88.12 84 MET A CA 1
ATOM 664 C C . MET A 1 84 ? 19.058 3.132 0.953 1.00 88.12 84 MET A C 1
ATOM 666 O O . MET A 1 84 ? 19.057 3.900 1.907 1.00 88.12 84 MET A O 1
ATOM 670 N N . ASN A 1 85 ? 18.584 3.510 -0.242 1.00 90.50 85 ASN A N 1
ATOM 671 C CA . ASN A 1 85 ? 18.111 4.857 -0.590 1.00 90.50 85 ASN A CA 1
ATOM 672 C C . ASN A 1 85 ? 19.170 5.982 -0.480 1.00 90.50 85 ASN A C 1
ATOM 674 O O . ASN A 1 85 ? 18.822 7.162 -0.469 1.00 90.50 85 ASN A O 1
ATOM 678 N N . HIS A 1 86 ? 20.467 5.656 -0.467 1.00 92.25 86 HIS A N 1
ATOM 679 C CA . HIS A 1 86 ? 21.575 6.622 -0.479 1.00 92.25 86 HIS A CA 1
ATOM 680 C C . HIS A 1 86 ? 21.973 7.018 -1.914 1.00 92.25 86 HIS A C 1
ATOM 682 O O . HIS A 1 86 ? 23.124 6.877 -2.334 1.00 92.25 86 HIS A O 1
ATOM 688 N N . TYR A 1 87 ? 21.009 7.528 -2.686 1.00 93.81 87 TYR A N 1
ATOM 689 C CA . TYR A 1 87 ? 21.200 7.897 -4.096 1.00 93.81 87 TYR A CA 1
ATOM 690 C C . TYR A 1 87 ? 22.306 8.944 -4.335 1.00 93.81 87 TYR A C 1
ATOM 692 O O . TYR A 1 87 ? 23.103 8.736 -5.253 1.00 93.81 87 TYR A O 1
ATOM 700 N N . PRO A 1 88 ? 22.427 10.028 -3.533 1.00 95.62 88 PRO A N 1
ATOM 701 C CA . PRO A 1 88 ? 23.496 11.010 -3.723 1.00 95.62 88 PRO A CA 1
ATOM 702 C C . PRO A 1 88 ? 24.891 10.397 -3.564 1.00 95.62 88 PRO A C 1
ATOM 704 O O . PRO A 1 88 ? 25.783 10.681 -4.358 1.00 95.62 88 PRO A O 1
ATOM 707 N N . THR A 1 89 ? 25.068 9.496 -2.592 1.00 93.25 89 THR A N 1
ATOM 708 C CA . THR A 1 89 ? 26.336 8.788 -2.369 1.00 93.25 89 THR A CA 1
ATOM 709 C C . THR A 1 89 ? 26.688 7.894 -3.555 1.00 93.25 89 THR A C 1
ATOM 711 O O . THR A 1 89 ? 27.821 7.932 -4.031 1.00 93.25 89 THR A O 1
ATOM 714 N N . ALA A 1 90 ? 25.718 7.138 -4.082 1.00 93.38 90 ALA A N 1
ATOM 715 C CA . ALA A 1 90 ? 25.924 6.308 -5.269 1.00 93.38 90 ALA A CA 1
ATOM 716 C C . ALA A 1 90 ? 26.349 7.141 -6.495 1.00 93.38 90 ALA A C 1
ATOM 718 O O . ALA A 1 90 ? 27.249 6.738 -7.230 1.00 93.38 90 ALA A O 1
ATOM 719 N N . ILE A 1 91 ? 25.749 8.321 -6.693 1.00 95.62 91 ILE A N 1
ATOM 720 C CA . ILE A 1 91 ? 26.125 9.247 -7.774 1.00 95.62 91 ILE A CA 1
ATOM 721 C C . ILE A 1 91 ? 27.567 9.739 -7.589 1.00 95.62 91 ILE A C 1
ATOM 723 O O . ILE A 1 91 ? 28.375 9.626 -8.512 1.00 95.62 91 ILE A O 1
ATOM 727 N N . SER A 1 92 ? 27.917 10.222 -6.394 1.00 95.06 92 SER A N 1
ATOM 728 C CA . SER A 1 92 ? 29.269 10.712 -6.090 1.00 95.06 92 SER A CA 1
ATOM 729 C C . SER A 1 92 ? 30.342 9.640 -6.302 1.00 95.06 92 SER A C 1
ATOM 731 O O . SER A 1 92 ? 31.368 9.911 -6.924 1.00 95.06 92 SER A O 1
ATOM 733 N N . LEU A 1 93 ? 30.099 8.407 -5.847 1.00 93.75 93 LEU A N 1
ATOM 734 C CA . LEU A 1 93 ? 31.032 7.292 -6.038 1.00 93.75 93 LEU A CA 1
ATOM 735 C C . LEU A 1 93 ? 31.157 6.874 -7.508 1.00 93.75 93 LEU A C 1
ATOM 737 O O . LEU A 1 93 ? 32.249 6.534 -7.958 1.00 93.75 93 LEU A O 1
ATOM 741 N N . SER A 1 94 ? 30.073 6.939 -8.283 1.00 94.38 94 SER A N 1
ATOM 742 C CA . SER A 1 94 ? 30.135 6.673 -9.722 1.00 94.38 94 SER A CA 1
ATOM 743 C C . SER A 1 94 ? 30.926 7.746 -10.478 1.00 94.38 94 SER A C 1
ATOM 745 O O . SER A 1 94 ? 31.649 7.413 -11.413 1.00 94.38 94 SER A O 1
ATOM 747 N N . HIS A 1 95 ? 30.837 9.020 -10.083 1.00 93.25 95 HIS A N 1
ATOM 748 C CA . HIS A 1 95 ? 31.694 10.069 -10.647 1.00 93.25 95 HIS A CA 1
ATOM 749 C C . HIS A 1 95 ? 33.164 9.876 -10.265 1.00 93.25 95 HIS A C 1
ATOM 751 O O . HIS A 1 95 ? 34.046 10.077 -11.097 1.00 93.25 95 HIS A O 1
ATOM 757 N N . LEU A 1 96 ? 33.432 9.436 -9.031 1.00 93.81 96 LEU A N 1
ATOM 758 C CA . LEU A 1 96 ? 34.782 9.100 -8.587 1.00 93.81 96 LEU A CA 1
ATOM 759 C C . LEU A 1 96 ? 35.379 7.944 -9.402 1.00 93.81 96 LEU A C 1
ATOM 761 O O . LEU A 1 96 ? 36.559 7.984 -9.740 1.00 93.81 96 LEU A O 1
ATOM 765 N N . LEU A 1 97 ? 34.573 6.938 -9.746 1.00 93.75 97 LEU A N 1
ATOM 766 C CA . LEU A 1 97 ? 34.983 5.821 -10.597 1.00 93.75 97 LEU A CA 1
ATOM 767 C C . LEU A 1 97 ? 35.483 6.307 -11.966 1.00 93.75 97 LEU A C 1
ATOM 769 O O . LEU A 1 97 ? 36.576 5.932 -12.388 1.00 93.75 97 LEU A O 1
ATOM 773 N N . GLU A 1 98 ? 34.727 7.199 -12.610 1.00 91.38 98 GLU A N 1
ATOM 774 C CA . GLU A 1 98 ? 35.117 7.810 -13.887 1.00 91.38 98 GLU A CA 1
ATOM 775 C C . GLU A 1 98 ? 36.377 8.673 -13.763 1.00 91.38 98 GLU A C 1
ATOM 777 O O . GLU A 1 98 ? 37.258 8.611 -14.619 1.00 91.38 98 GLU A O 1
ATOM 782 N N . PHE A 1 99 ? 36.488 9.456 -12.685 1.00 91.94 99 PHE A N 1
ATOM 783 C CA . PHE A 1 99 ? 37.655 10.299 -12.422 1.00 91.94 99 PHE A CA 1
ATOM 784 C C . PHE A 1 99 ? 38.948 9.482 -12.266 1.00 91.94 99 PHE A C 1
ATOM 786 O O . PHE A 1 99 ? 40.016 9.940 -12.659 1.00 91.94 99 PHE A O 1
ATOM 793 N N . ASN A 1 100 ? 38.852 8.253 -11.749 1.00 90.81 100 ASN A N 1
ATOM 794 C CA . ASN A 1 100 ? 39.977 7.318 -11.637 1.00 90.81 100 ASN A CA 1
ATOM 795 C C . ASN A 1 100 ? 40.238 6.520 -12.932 1.00 90.81 100 ASN A C 1
ATOM 797 O O . ASN A 1 100 ? 40.998 5.556 -12.920 1.00 90.81 100 ASN A O 1
ATOM 801 N N . GLY A 1 101 ? 39.614 6.896 -14.054 1.00 88.69 101 GLY A N 1
ATOM 802 C CA . GLY A 1 101 ? 39.863 6.296 -15.367 1.00 88.69 101 GLY A CA 1
ATOM 803 C C . GLY A 1 101 ? 39.227 4.920 -15.579 1.00 88.69 101 GLY A C 1
ATOM 804 O O . GLY A 1 101 ? 39.479 4.283 -16.602 1.00 88.69 101 GLY A O 1
ATOM 805 N N . ILE A 1 102 ? 38.385 4.452 -14.654 1.00 92.00 102 ILE A N 1
ATOM 806 C CA . ILE A 1 102 ? 37.637 3.204 -14.820 1.00 92.00 102 ILE A CA 1
ATOM 807 C C . ILE A 1 102 ? 36.420 3.509 -15.699 1.00 92.00 102 ILE A C 1
ATOM 809 O O . ILE A 1 102 ? 35.614 4.379 -15.375 1.00 92.00 102 ILE A O 1
ATOM 813 N N . MET A 1 103 ? 36.275 2.812 -16.828 1.00 90.56 103 MET A N 1
ATOM 814 C CA . MET A 1 103 ? 35.160 3.066 -17.745 1.00 90.56 103 MET A CA 1
ATOM 815 C C . MET A 1 103 ? 33.843 2.483 -17.201 1.00 90.56 103 MET A C 1
ATOM 817 O O . MET A 1 103 ? 33.790 1.280 -16.929 1.00 90.56 103 MET A O 1
ATOM 821 N N . PRO A 1 104 ? 32.771 3.290 -17.077 1.00 92.81 104 PRO A N 1
ATOM 822 C CA . PRO A 1 104 ? 31.441 2.787 -16.750 1.00 92.81 104 PRO A CA 1
ATOM 823 C C . PRO A 1 104 ? 30.887 1.894 -17.857 1.00 92.81 104 PRO A C 1
ATOM 825 O O . PRO A 1 104 ? 31.076 2.168 -19.045 1.00 92.81 104 PRO A O 1
ATOM 828 N N . ASP A 1 105 ? 30.136 0.872 -17.460 1.00 92.12 105 ASP A N 1
ATOM 829 C CA . ASP A 1 105 ? 29.351 0.053 -18.375 1.00 92.12 105 ASP A CA 1
ATOM 830 C C . ASP A 1 105 ? 27.871 0.485 -18.386 1.00 92.12 105 ASP A C 1
ATOM 832 O O . ASP A 1 105 ? 2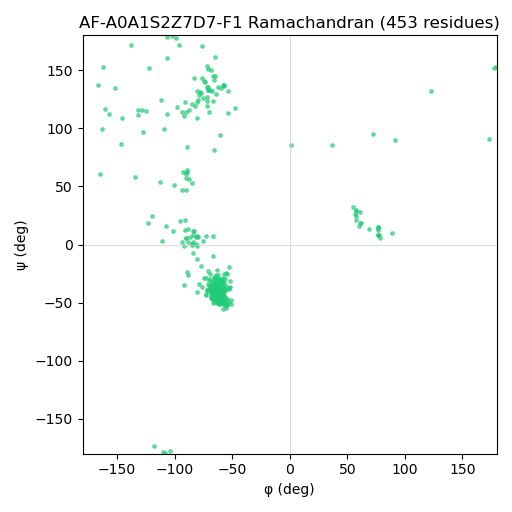7.433 1.381 -17.655 1.00 92.12 105 ASP A O 1
ATOM 836 N N . ILE A 1 106 ? 27.067 -0.170 -19.228 1.00 91.50 106 ILE A N 1
ATOM 837 C CA . ILE A 1 106 ? 25.622 0.087 -19.313 1.00 91.50 106 ILE A CA 1
ATOM 838 C C . ILE A 1 106 ? 24.906 -0.125 -17.969 1.00 91.50 106 ILE A C 1
ATOM 840 O O . ILE A 1 106 ? 23.903 0.531 -17.684 1.00 91.50 106 ILE A O 1
ATOM 844 N N . PHE A 1 107 ? 25.422 -1.016 -17.118 1.00 91.94 107 PHE A N 1
ATOM 845 C CA . PHE A 1 107 ? 24.847 -1.286 -15.807 1.00 91.94 107 PHE A CA 1
ATOM 846 C C . PHE A 1 107 ? 25.117 -0.125 -14.844 1.00 91.94 107 PHE A C 1
ATOM 848 O O . PHE A 1 107 ? 24.189 0.324 -14.173 1.00 91.94 107 PHE A O 1
ATOM 855 N N . THR A 1 108 ? 26.332 0.432 -14.841 1.00 94.06 108 THR A N 1
ATOM 856 C CA . THR A 1 108 ? 26.673 1.650 -14.092 1.00 94.06 108 THR A CA 1
ATOM 857 C C . THR A 1 108 ? 25.772 2.818 -14.499 1.00 94.06 108 THR A C 1
ATOM 859 O O . THR A 1 108 ? 25.223 3.511 -13.640 1.00 94.06 108 THR A O 1
ATOM 862 N N . PHE A 1 109 ? 25.535 3.009 -15.801 1.00 94.50 109 PHE A N 1
ATOM 863 C CA . PHE A 1 109 ? 24.626 4.058 -16.266 1.00 94.50 109 PHE A CA 1
ATOM 864 C C . PHE A 1 109 ? 23.174 3.828 -15.837 1.00 94.50 109 PHE A C 1
ATOM 866 O O . PHE A 1 109 ? 22.509 4.779 -15.431 1.00 94.50 109 PHE A O 1
ATOM 873 N N . ASN A 1 110 ? 22.684 2.586 -15.851 1.00 94.50 110 ASN A N 1
ATOM 874 C CA . ASN A 1 110 ? 21.339 2.270 -15.362 1.00 94.50 110 ASN A CA 1
ATOM 875 C C . ASN A 1 110 ? 21.185 2.538 -13.856 1.00 94.50 110 ASN A C 1
ATOM 877 O O . ASN A 1 110 ? 20.141 3.041 -13.436 1.00 94.50 110 ASN A O 1
ATOM 881 N N . ILE A 1 111 ? 22.225 2.282 -13.051 1.00 94.69 111 ILE A N 1
ATOM 882 C CA . ILE A 1 111 ? 22.259 2.681 -11.634 1.00 94.69 111 ILE A CA 1
ATOM 883 C C . ILE A 1 111 ? 22.121 4.203 -11.513 1.00 94.69 111 ILE A C 1
ATOM 885 O O . ILE A 1 111 ? 21.262 4.678 -10.771 1.00 94.69 111 ILE A O 1
ATOM 889 N N . LEU A 1 112 ? 22.923 4.969 -12.261 1.00 96.38 112 LEU A N 1
ATOM 890 C CA . LEU A 1 112 ? 22.887 6.434 -12.237 1.00 96.38 112 LEU A CA 1
ATOM 891 C C . LEU A 1 112 ? 21.528 6.998 -12.657 1.00 96.38 112 LEU A C 1
ATOM 893 O O . LEU A 1 112 ? 20.992 7.868 -11.970 1.00 96.38 112 LEU A O 1
ATOM 897 N N . ILE A 1 113 ? 20.953 6.490 -13.751 1.00 95.94 113 ILE A N 1
ATOM 898 C CA . ILE A 1 113 ? 19.604 6.859 -14.200 1.00 95.94 113 ILE A CA 1
ATOM 899 C C . ILE A 1 113 ? 18.615 6.625 -13.060 1.00 95.94 113 ILE A C 1
ATOM 901 O O . ILE A 1 113 ? 17.894 7.550 -12.697 1.00 95.94 113 ILE A O 1
ATOM 905 N N . ASN A 1 114 ? 18.624 5.437 -12.447 1.00 95.62 114 ASN A N 1
ATOM 906 C CA . ASN A 1 114 ? 17.724 5.119 -11.343 1.00 95.62 114 ASN A CA 1
ATOM 907 C C . ASN A 1 114 ? 17.901 6.083 -10.154 1.00 95.62 114 ASN A C 1
ATOM 909 O O . ASN A 1 114 ? 16.910 6.579 -9.620 1.00 95.62 114 ASN A O 1
ATOM 913 N N . CYS A 1 115 ? 19.141 6.414 -9.775 1.00 96.56 115 CYS A N 1
ATOM 914 C CA . CYS A 1 115 ? 19.420 7.402 -8.729 1.00 96.56 115 CYS A CA 1
ATOM 915 C C . CYS A 1 115 ? 18.819 8.775 -9.051 1.00 96.56 115 CYS A C 1
ATOM 917 O O . CYS A 1 115 ? 18.102 9.341 -8.226 1.00 96.56 115 CYS A O 1
ATOM 919 N N . TYR A 1 116 ? 19.064 9.302 -10.253 1.00 97.38 116 TYR A N 1
ATOM 920 C CA . TYR A 1 116 ? 18.512 10.594 -10.665 1.00 97.38 116 TYR A CA 1
ATOM 921 C C . TYR A 1 116 ? 16.983 10.582 -10.732 1.00 97.38 116 TYR A C 1
ATOM 923 O O . TYR A 1 116 ? 16.350 11.563 -10.344 1.00 97.38 116 TYR A O 1
ATOM 931 N N . CYS A 1 117 ? 16.380 9.472 -11.164 1.00 94.88 117 CYS A N 1
ATOM 932 C CA . CYS A 1 117 ? 14.932 9.293 -11.164 1.00 94.88 117 CYS A CA 1
ATOM 933 C C . CYS A 1 117 ? 14.343 9.374 -9.748 1.00 94.88 117 CYS A C 1
ATOM 935 O O . CYS A 1 117 ? 13.346 10.066 -9.551 1.00 94.88 117 CYS A O 1
ATOM 937 N N . HIS A 1 118 ? 14.971 8.727 -8.762 1.00 94.00 118 HIS A N 1
ATOM 938 C CA . HIS A 1 118 ? 14.537 8.777 -7.361 1.00 94.00 118 HIS A CA 1
ATOM 939 C C . HIS A 1 118 ? 14.749 10.147 -6.698 1.00 94.00 118 HIS A C 1
ATOM 941 O O . HIS A 1 118 ? 14.014 10.494 -5.778 1.00 94.00 118 HIS A O 1
ATOM 947 N N . LEU A 1 119 ? 15.706 10.943 -7.181 1.00 94.38 119 LEU A N 1
ATOM 948 C CA . LEU A 1 119 ? 15.924 12.330 -6.747 1.00 94.38 119 LEU A CA 1
ATOM 949 C C . LEU A 1 119 ? 15.042 13.354 -7.488 1.00 94.38 119 LEU A C 1
ATOM 951 O O . LEU A 1 119 ? 15.169 14.555 -7.259 1.00 94.38 119 LEU A O 1
ATOM 955 N N . GLY A 1 120 ? 14.196 12.905 -8.419 1.00 93.38 120 GLY A N 1
ATOM 956 C CA . GLY A 1 120 ? 13.364 13.758 -9.271 1.00 93.38 120 GLY A CA 1
ATOM 957 C C . GLY A 1 120 ? 14.111 14.595 -10.305 1.00 93.38 120 GLY A C 1
ATOM 958 O O . GLY A 1 120 ? 13.542 15.476 -10.950 1.00 93.38 120 GLY A O 1
ATOM 959 N N . GLN A 1 121 ? 15.385 14.288 -10.535 1.00 94.94 121 GLN A N 1
ATOM 960 C CA . GLN A 1 121 ? 16.248 15.012 -11.457 1.00 94.94 121 GLN A CA 1
ATOM 961 C C . GLN A 1 121 ? 16.226 14.384 -12.859 1.00 94.94 121 GLN A C 1
ATOM 963 O O . GLN A 1 121 ? 17.244 13.931 -13.388 1.00 94.94 121 GLN A O 1
ATOM 968 N N . MET A 1 122 ? 15.051 14.372 -13.494 1.00 95.25 122 MET A N 1
ATOM 969 C CA . MET A 1 122 ? 14.863 13.686 -14.780 1.00 95.25 122 MET A CA 1
ATOM 970 C C . MET A 1 122 ? 15.781 14.207 -15.899 1.00 95.25 122 MET A C 1
ATOM 972 O O . MET A 1 122 ? 16.228 13.419 -16.729 1.00 95.25 122 MET A O 1
ATOM 976 N N . ASN A 1 123 ? 16.155 15.489 -15.896 1.00 95.06 123 ASN A N 1
ATOM 977 C CA . ASN A 1 123 ? 17.082 16.045 -16.891 1.00 95.06 123 ASN A CA 1
ATOM 978 C C . ASN A 1 123 ? 18.449 15.341 -16.876 1.00 95.06 123 ASN A C 1
ATOM 980 O O . ASN A 1 123 ? 18.995 15.036 -17.937 1.00 95.06 123 ASN A O 1
ATOM 984 N N . PHE A 1 124 ? 18.986 15.029 -15.691 1.00 95.75 124 PHE A N 1
ATOM 985 C CA . PHE A 1 124 ? 20.243 14.287 -15.589 1.00 95.75 124 PHE A CA 1
ATOM 986 C C . PHE A 1 124 ? 20.070 12.833 -16.024 1.00 95.75 124 PHE A C 1
ATOM 988 O O . PHE A 1 124 ? 20.936 12.313 -16.719 1.00 95.75 124 PHE A O 1
ATOM 995 N N . SER A 1 125 ? 18.925 12.204 -15.736 1.00 94.75 125 SER A N 1
ATOM 996 C CA . SER A 1 125 ? 18.649 10.842 -16.214 1.00 94.75 125 SER A CA 1
ATOM 997 C C . SER A 1 125 ? 18.663 10.742 -17.753 1.00 94.75 125 SER A C 1
ATOM 999 O O . SER A 1 125 ? 19.305 9.853 -18.311 1.00 94.75 125 SER A O 1
ATOM 1001 N N . PHE A 1 126 ? 18.075 11.714 -18.464 1.00 94.25 126 PHE A N 1
ATOM 1002 C CA . PHE A 1 126 ? 18.140 11.779 -19.929 1.00 94.25 126 PHE A CA 1
ATOM 1003 C C . PHE A 1 126 ? 19.519 12.204 -20.453 1.00 94.25 126 PHE A C 1
ATOM 1005 O O . PHE A 1 126 ? 19.918 11.776 -21.536 1.00 94.25 126 PHE A O 1
ATOM 1012 N N . SER A 1 127 ? 20.282 12.995 -19.691 1.00 95.56 127 SER A N 1
ATOM 1013 C CA . SER A 1 127 ? 21.686 13.290 -20.014 1.00 95.56 127 SER A CA 1
ATOM 1014 C C . SER A 1 127 ? 22.536 12.013 -20.025 1.00 95.56 127 SER A C 1
ATOM 1016 O O . SER A 1 127 ? 23.323 11.806 -20.951 1.00 95.56 127 SER A O 1
ATOM 1018 N N . ILE A 1 128 ? 22.318 11.106 -19.062 1.00 94.44 128 ILE A N 1
ATOM 1019 C CA . ILE A 1 128 ? 22.976 9.793 -19.043 1.00 94.44 128 ILE A CA 1
ATOM 1020 C C . ILE A 1 128 ? 22.566 8.947 -20.257 1.00 94.44 128 ILE A C 1
ATOM 1022 O O . ILE A 1 128 ? 23.438 8.344 -20.876 1.00 94.44 128 ILE A O 1
ATOM 1026 N N . LEU A 1 129 ? 21.297 8.967 -20.683 1.00 93.19 129 LEU A N 1
ATOM 1027 C CA . LEU A 1 129 ? 20.889 8.330 -21.947 1.00 93.19 129 LEU A CA 1
ATOM 1028 C C . LEU A 1 129 ? 21.649 8.907 -23.156 1.00 93.19 129 LEU A C 1
ATOM 1030 O O . LEU A 1 129 ? 22.138 8.163 -24.004 1.00 93.19 129 LEU A O 1
ATOM 1034 N N . GLY A 1 130 ? 21.810 10.231 -23.214 1.00 92.31 130 GLY A N 1
ATOM 1035 C CA . GLY A 1 130 ? 22.627 10.883 -24.238 1.00 92.31 130 GLY A CA 1
ATOM 1036 C C . GLY A 1 130 ? 24.099 10.455 -24.194 1.00 92.31 130 GLY A C 1
ATOM 1037 O O . GLY A 1 130 ? 24.735 10.335 -25.241 1.00 92.31 130 GLY A O 1
ATOM 1038 N N . LYS A 1 131 ? 24.644 10.191 -23.000 1.00 92.06 131 LYS A N 1
ATOM 1039 C CA . LYS A 1 131 ? 26.001 9.657 -22.814 1.00 92.06 131 LYS A CA 1
ATOM 1040 C C . LYS A 1 131 ? 26.119 8.211 -23.306 1.00 92.06 131 LYS A C 1
ATOM 1042 O O . LYS A 1 131 ? 27.048 7.935 -24.057 1.00 92.06 131 LYS A O 1
ATOM 1047 N N . ILE A 1 132 ? 25.164 7.339 -22.963 1.00 91.81 132 ILE A N 1
ATOM 1048 C CA . ILE A 1 132 ? 25.072 5.950 -23.459 1.00 91.81 132 ILE A CA 1
ATOM 1049 C C . ILE A 1 132 ? 25.154 5.936 -24.992 1.00 91.81 132 ILE A C 1
ATOM 1051 O O . ILE A 1 132 ? 26.015 5.266 -25.562 1.00 91.81 132 ILE A O 1
ATOM 1055 N N . LEU A 1 133 ? 24.329 6.762 -25.643 1.00 89.25 133 LEU A N 1
ATOM 1056 C CA . LEU A 1 133 ? 24.284 6.901 -27.098 1.00 89.25 133 LEU A CA 1
ATOM 1057 C C . LEU A 1 133 ? 25.605 7.388 -27.705 1.00 89.25 133 LEU A C 1
ATOM 1059 O O . LEU A 1 133 ? 26.088 6.823 -28.684 1.00 89.25 133 LEU A O 1
ATOM 1063 N N . LYS A 1 134 ? 26.216 8.429 -27.124 1.00 91.19 134 LYS A N 1
ATOM 1064 C CA . LYS A 1 134 ? 27.500 8.976 -27.602 1.00 91.19 134 LYS A CA 1
ATOM 1065 C C . LYS A 1 134 ? 28.654 7.985 -27.473 1.00 91.19 134 LYS A C 1
ATOM 1067 O O . LYS A 1 134 ? 29.581 8.038 -28.272 1.00 91.19 134 LYS A O 1
ATOM 1072 N N . MET A 1 135 ? 28.604 7.111 -26.471 1.00 89.50 135 MET A N 1
ATOM 1073 C CA . MET A 1 135 ? 29.606 6.069 -26.252 1.00 89.50 135 MET A CA 1
ATOM 1074 C C . MET A 1 135 ? 29.379 4.826 -27.129 1.00 89.50 135 MET A C 1
ATOM 1076 O O . MET A 1 135 ? 30.162 3.886 -27.052 1.00 89.50 135 MET A O 1
ATOM 1080 N N . GLY A 1 136 ? 28.340 4.817 -27.973 1.00 84.69 136 GLY A N 1
ATOM 1081 C CA . GLY A 1 136 ? 28.061 3.725 -28.908 1.00 84.69 136 GLY A CA 1
ATOM 1082 C C . GLY A 1 136 ? 27.435 2.485 -28.266 1.00 84.69 136 GLY A C 1
ATOM 1083 O O . GLY A 1 136 ? 27.361 1.441 -28.911 1.00 84.69 136 GLY A O 1
ATOM 1084 N N . PHE A 1 137 ? 26.975 2.575 -27.015 1.00 84.62 137 PHE A N 1
ATOM 1085 C CA . PHE A 1 137 ? 26.207 1.496 -26.403 1.00 84.62 137 PHE A CA 1
ATOM 1086 C C . PHE A 1 137 ? 24.819 1.422 -27.042 1.00 84.62 137 PHE A C 1
ATOM 1088 O O . PHE A 1 137 ? 24.155 2.444 -27.213 1.00 84.62 137 PHE A O 1
ATOM 1095 N N . GLN A 1 138 ? 24.362 0.208 -27.352 1.00 77.06 138 GLN A N 1
ATOM 1096 C CA . GLN A 1 138 ? 22.980 -0.006 -27.777 1.00 77.06 138 GLN A CA 1
ATOM 1097 C C . GLN A 1 138 ? 22.039 0.180 -26.588 1.00 77.06 138 GLN A C 1
ATOM 1099 O O . GLN A 1 138 ? 22.284 -0.373 -25.509 1.00 77.06 138 GLN A O 1
ATOM 1104 N N . GLU A 1 139 ? 20.959 0.942 -26.770 1.00 73.88 139 GLU A N 1
ATOM 1105 C CA . GLU A 1 139 ? 19.939 1.041 -25.735 1.00 73.88 139 GLU A CA 1
ATOM 1106 C C . GLU A 1 139 ? 19.290 -0.325 -25.517 1.00 73.88 139 GLU A C 1
ATOM 1108 O O . GLU A 1 139 ? 18.836 -0.979 -26.456 1.00 73.88 139 GLU A O 1
ATOM 1113 N N . ASN A 1 140 ? 19.226 -0.751 -24.257 1.00 80.81 140 ASN A N 1
ATOM 1114 C CA . ASN A 1 140 ? 18.526 -1.968 -23.884 1.00 80.81 140 ASN A CA 1
ATOM 1115 C C . ASN A 1 140 ? 17.217 -1.642 -23.160 1.00 80.81 140 ASN A C 1
ATOM 1117 O O . ASN A 1 140 ? 17.013 -0.551 -22.619 1.00 80.81 140 ASN A O 1
ATOM 1121 N N . THR A 1 141 ? 16.321 -2.624 -23.126 1.00 86.88 141 THR A N 1
ATOM 1122 C CA . THR A 1 141 ? 14.998 -2.501 -22.506 1.00 86.88 141 THR A CA 1
ATOM 1123 C C . THR A 1 141 ? 15.084 -2.081 -21.035 1.00 86.88 141 THR A C 1
ATOM 1125 O O . THR A 1 141 ? 14.223 -1.354 -20.552 1.00 86.88 141 THR A O 1
ATOM 1128 N N . ILE A 1 142 ? 16.161 -2.440 -20.322 1.00 88.44 142 ILE A N 1
ATOM 1129 C CA . ILE A 1 142 ? 16.380 -2.054 -18.918 1.00 88.44 142 ILE A CA 1
ATOM 1130 C C . ILE A 1 142 ? 16.556 -0.535 -18.784 1.00 88.44 142 ILE A C 1
ATOM 1132 O O . ILE A 1 142 ? 15.930 0.077 -17.915 1.00 88.44 142 ILE A O 1
ATOM 1136 N N . THR A 1 143 ? 17.369 0.089 -19.641 1.00 91.50 143 THR A N 1
ATOM 1137 C CA . THR A 1 143 ? 17.580 1.544 -19.638 1.00 91.50 143 THR A CA 1
ATOM 1138 C C . THR A 1 143 ? 16.271 2.287 -19.897 1.00 91.50 143 THR A C 1
ATOM 1140 O O . THR A 1 143 ? 15.909 3.201 -19.152 1.00 91.50 143 THR A O 1
ATOM 1143 N N . LEU A 1 144 ? 15.518 1.849 -20.909 1.00 93.56 144 LEU A N 1
ATOM 1144 C CA . LEU A 1 144 ? 14.236 2.447 -21.288 1.00 93.56 144 LEU A CA 1
ATOM 1145 C C . LEU A 1 144 ? 13.184 2.277 -20.179 1.00 93.56 144 LEU A C 1
ATOM 1147 O O . LEU A 1 144 ? 12.507 3.241 -19.817 1.00 93.56 144 LEU A O 1
ATOM 1151 N N . ASN A 1 145 ? 13.112 1.091 -19.569 1.00 94.56 145 ASN A N 1
ATOM 1152 C CA . ASN A 1 145 ? 12.235 0.803 -18.433 1.00 94.56 145 ASN A CA 1
ATOM 1153 C C . ASN A 1 145 ? 12.563 1.669 -17.219 1.00 94.56 145 ASN A C 1
ATOM 1155 O O . ASN A 1 145 ? 11.657 2.186 -16.567 1.00 94.56 145 ASN A O 1
ATOM 1159 N N . THR A 1 146 ? 13.849 1.869 -16.927 1.00 94.62 146 THR A N 1
ATOM 1160 C CA . THR A 1 146 ? 14.283 2.707 -15.801 1.00 94.62 146 THR A CA 1
ATOM 1161 C C . THR A 1 146 ? 13.845 4.160 -16.002 1.00 94.62 146 THR A C 1
ATOM 1163 O O . THR A 1 146 ? 13.317 4.769 -15.072 1.00 94.62 146 THR A O 1
ATOM 1166 N N . LEU A 1 147 ? 13.963 4.693 -17.223 1.00 95.56 147 LEU A N 1
ATOM 1167 C CA . LEU A 1 147 ? 13.494 6.041 -17.560 1.00 95.56 147 LEU A CA 1
ATOM 1168 C C . LEU A 1 147 ? 11.967 6.167 -17.504 1.00 95.56 147 LEU A C 1
ATOM 1170 O O . LEU A 1 147 ? 11.463 7.099 -16.878 1.00 95.56 147 LEU A O 1
ATOM 1174 N N . MET A 1 148 ? 11.222 5.219 -18.089 1.00 95.69 148 MET A N 1
ATOM 1175 C CA . MET A 1 148 ? 9.753 5.192 -18.002 1.00 95.69 148 MET A CA 1
ATOM 1176 C C . MET A 1 148 ? 9.283 5.149 -16.547 1.00 95.69 148 MET A C 1
ATOM 1178 O O . MET A 1 148 ? 8.407 5.920 -16.148 1.00 95.69 148 MET A O 1
ATOM 1182 N N . LYS A 1 149 ? 9.910 4.297 -15.727 1.00 94.94 149 LYS A N 1
ATOM 1183 C CA . LYS A 1 149 ? 9.633 4.207 -14.291 1.00 94.94 149 LYS A CA 1
ATOM 1184 C C . LYS A 1 149 ? 9.944 5.524 -13.593 1.00 94.94 149 LYS A C 1
ATOM 1186 O O . LYS A 1 149 ? 9.133 5.980 -12.796 1.00 94.94 149 LYS A O 1
ATOM 1191 N N . GLY A 1 150 ? 11.072 6.151 -13.912 1.00 95.12 150 GLY A N 1
ATOM 1192 C CA . GLY A 1 150 ? 11.448 7.453 -13.376 1.00 95.12 150 GLY A CA 1
ATOM 1193 C C . GLY A 1 150 ? 10.445 8.556 -13.685 1.00 95.12 150 GLY A C 1
ATOM 1194 O O . GLY A 1 150 ? 10.085 9.318 -12.791 1.00 95.12 150 GLY A O 1
ATOM 1195 N N . LEU A 1 151 ? 9.932 8.614 -14.915 1.00 95.81 151 LEU A N 1
ATOM 1196 C CA . LEU A 1 151 ? 8.869 9.552 -15.286 1.00 95.81 151 LEU A CA 1
ATOM 1197 C C . LEU A 1 151 ? 7.591 9.298 -14.477 1.00 95.81 151 LEU A C 1
ATOM 1199 O O . LEU A 1 151 ? 7.001 10.241 -13.952 1.00 95.81 151 LEU A O 1
ATOM 1203 N N . CYS A 1 152 ? 7.199 8.032 -14.309 1.00 94.19 152 CYS A N 1
ATOM 1204 C CA . CYS A 1 152 ? 6.035 7.665 -13.500 1.00 94.19 152 CYS A CA 1
ATOM 1205 C C . CYS A 1 152 ? 6.214 8.042 -12.019 1.00 94.19 152 CYS A C 1
ATOM 1207 O O . CYS A 1 152 ? 5.297 8.588 -11.416 1.00 94.19 152 CYS A O 1
ATOM 1209 N N . LEU A 1 153 ? 7.396 7.795 -11.441 1.00 93.12 153 LEU A N 1
ATOM 1210 C CA . LEU A 1 153 ? 7.720 8.141 -10.048 1.00 93.1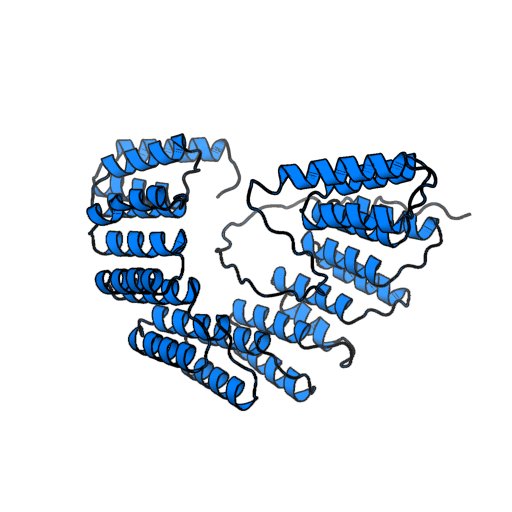2 153 LEU A CA 1
ATOM 1211 C C . LEU A 1 153 ? 7.656 9.648 -9.780 1.00 93.12 153 LEU A C 1
ATOM 1213 O O . LEU A 1 153 ? 7.348 10.057 -8.667 1.00 93.12 153 LEU A O 1
ATOM 1217 N N . ASN A 1 154 ? 7.932 10.461 -10.799 1.00 93.44 154 ASN A N 1
ATOM 1218 C CA . ASN A 1 154 ? 7.923 11.918 -10.713 1.00 93.44 154 ASN A CA 1
ATOM 1219 C C . ASN A 1 154 ? 6.596 12.543 -11.165 1.00 93.44 154 ASN A C 1
ATOM 1221 O O . ASN A 1 154 ? 6.567 13.720 -11.516 1.00 93.44 154 ASN A O 1
ATOM 1225 N N . ASN A 1 155 ? 5.507 11.764 -11.180 1.00 92.12 155 ASN A N 1
ATOM 1226 C CA . ASN A 1 155 ? 4.161 12.196 -11.579 1.00 92.12 155 ASN A CA 1
ATOM 1227 C C . ASN A 1 155 ? 4.090 12.772 -13.010 1.00 92.12 155 ASN A C 1
ATOM 1229 O O . ASN A 1 155 ? 3.192 13.542 -13.347 1.00 92.12 155 ASN A O 1
ATOM 1233 N N . LYS A 1 156 ? 5.026 12.388 -13.887 1.00 93.62 156 LYS A N 1
ATOM 1234 C CA . LYS A 1 156 ? 5.131 12.847 -15.282 1.00 93.62 156 LYS A CA 1
ATOM 1235 C C . LYS A 1 156 ? 4.568 11.809 -16.252 1.00 93.62 156 LYS A C 1
ATOM 1237 O O . LYS A 1 156 ? 5.215 11.419 -17.222 1.00 93.62 156 LYS A O 1
ATOM 1242 N N . ILE A 1 157 ? 3.347 11.339 -15.999 1.00 93.31 157 ILE A N 1
ATOM 1243 C CA . ILE A 1 157 ? 2.778 10.195 -16.731 1.00 93.31 157 ILE A CA 1
ATOM 1244 C C . ILE A 1 157 ? 2.554 10.472 -18.227 1.00 93.31 157 ILE A C 1
ATOM 1246 O O . ILE A 1 157 ? 2.775 9.599 -19.062 1.00 93.31 157 ILE A O 1
ATOM 1250 N N . ARG A 1 158 ? 2.211 11.714 -18.596 1.00 92.94 158 ARG A N 1
ATOM 1251 C CA . ARG A 1 158 ? 2.085 12.128 -20.006 1.00 92.94 158 ARG A CA 1
ATOM 1252 C C . ARG A 1 158 ? 3.424 12.079 -20.741 1.00 92.94 158 ARG A C 1
ATOM 1254 O O . ARG A 1 158 ? 3.480 11.616 -21.875 1.00 92.94 158 ARG A O 1
ATOM 1261 N N . GLU A 1 159 ? 4.500 12.518 -20.085 1.00 94.69 159 GLU A N 1
ATOM 1262 C CA . GLU A 1 159 ? 5.857 12.407 -20.632 1.00 94.69 159 GLU A CA 1
ATOM 1263 C C . GLU A 1 159 ? 6.270 10.933 -20.760 1.00 94.69 159 GLU A C 1
ATOM 1265 O O . GLU A 1 159 ? 6.910 10.574 -21.743 1.00 94.69 159 GLU A O 1
ATOM 1270 N N . ALA A 1 160 ? 5.866 10.067 -19.820 1.00 95.69 160 ALA A N 1
ATOM 1271 C CA . ALA A 1 160 ? 6.125 8.626 -19.894 1.00 95.69 160 ALA A CA 1
ATOM 1272 C C . ALA A 1 160 ? 5.454 7.967 -21.106 1.00 95.69 160 ALA A C 1
ATOM 1274 O O . ALA A 1 160 ? 6.103 7.199 -21.813 1.00 95.69 160 ALA A O 1
ATOM 1275 N N . LEU A 1 161 ? 4.190 8.303 -21.383 1.00 94.69 161 LEU A N 1
ATOM 1276 C CA . LEU A 1 161 ? 3.475 7.807 -22.563 1.00 94.69 161 LEU A CA 1
ATOM 1277 C C . LEU A 1 161 ? 4.074 8.345 -23.869 1.00 94.69 161 LEU A C 1
ATOM 1279 O O . LEU A 1 161 ? 4.288 7.582 -24.803 1.00 94.69 161 LEU A O 1
ATOM 1283 N N . HIS A 1 162 ? 4.438 9.629 -23.915 1.00 95.12 162 HIS A N 1
ATOM 1284 C CA . HIS A 1 162 ? 5.129 10.189 -25.079 1.00 95.12 162 HIS A CA 1
ATOM 1285 C C . HIS A 1 162 ? 6.499 9.527 -25.306 1.00 95.12 162 HIS A C 1
ATOM 1287 O O . HIS A 1 162 ? 6.896 9.264 -26.440 1.00 95.12 162 HIS A O 1
ATOM 1293 N N . PHE A 1 163 ? 7.235 9.236 -24.230 1.00 94.50 163 PHE A N 1
ATOM 1294 C CA . PHE A 1 163 ? 8.500 8.513 -24.315 1.00 94.50 163 PHE A CA 1
ATOM 1295 C C . PHE A 1 163 ? 8.298 7.080 -24.826 1.00 94.50 163 PHE A C 1
ATOM 1297 O O . PHE A 1 163 ? 9.051 6.650 -25.694 1.00 94.50 163 PHE A O 1
ATOM 1304 N N . HIS A 1 164 ? 7.257 6.379 -24.365 1.00 94.62 164 HIS A N 1
ATOM 1305 C CA . HIS A 1 164 ? 6.839 5.090 -24.921 1.00 94.62 164 HIS A CA 1
ATOM 1306 C C . HIS A 1 164 ? 6.600 5.177 -26.436 1.00 94.62 164 HIS A C 1
ATOM 1308 O O . HIS A 1 164 ? 7.199 4.410 -27.189 1.00 94.62 164 HIS A O 1
ATOM 1314 N N . ASP A 1 165 ? 5.787 6.134 -26.892 1.00 93.69 165 ASP A N 1
ATOM 1315 C CA . ASP A 1 165 ? 5.434 6.266 -28.311 1.00 93.69 165 ASP A CA 1
ATOM 1316 C C . ASP A 1 165 ? 6.673 6.538 -29.172 1.00 93.69 165 ASP A C 1
ATOM 1318 O O . ASP A 1 165 ? 6.850 5.943 -30.235 1.00 93.69 165 ASP A O 1
ATOM 1322 N N . HIS A 1 166 ? 7.583 7.382 -28.678 1.00 92.56 166 HIS A N 1
ATOM 1323 C CA . HIS A 1 166 ? 8.863 7.670 -29.328 1.00 92.56 166 HIS A CA 1
ATOM 1324 C C . HIS A 1 166 ? 9.778 6.443 -29.415 1.00 92.56 166 HIS A C 1
ATOM 1326 O O . HIS A 1 166 ? 10.430 6.221 -30.436 1.00 92.56 166 HIS A O 1
ATOM 1332 N N . VAL A 1 167 ? 9.838 5.637 -28.353 1.00 91.88 167 VAL A N 1
ATOM 1333 C CA . VAL A 1 167 ? 10.635 4.404 -28.306 1.00 91.88 167 VAL A CA 1
ATOM 1334 C C . VAL A 1 167 ? 10.086 3.368 -29.291 1.00 91.88 167 VAL A C 1
ATOM 1336 O O . VAL A 1 167 ? 10.851 2.805 -30.075 1.00 91.88 167 VAL A O 1
ATOM 1339 N N . VAL A 1 168 ? 8.767 3.175 -29.331 1.00 91.62 168 VAL A N 1
ATOM 1340 C CA . VAL A 1 168 ? 8.118 2.261 -30.284 1.00 91.62 168 VAL A CA 1
ATOM 1341 C C . VAL A 1 168 ? 8.301 2.741 -31.728 1.00 91.62 168 VAL A C 1
ATOM 1343 O O . VAL A 1 168 ? 8.637 1.938 -32.597 1.00 91.62 168 VAL A O 1
ATOM 1346 N N . ALA A 1 169 ? 8.173 4.045 -31.999 1.00 92.81 169 ALA A N 1
ATOM 1347 C CA . ALA A 1 169 ? 8.372 4.618 -33.336 1.00 92.81 169 ALA A CA 1
ATOM 1348 C C . ALA A 1 169 ? 9.801 4.426 -33.878 1.00 92.81 169 ALA A C 1
ATOM 1350 O O . ALA A 1 169 ? 10.007 4.368 -35.089 1.00 92.81 169 ALA A O 1
ATOM 1351 N N . LYS A 1 170 ? 10.792 4.292 -32.989 1.00 89.25 170 LYS A N 1
ATOM 1352 C CA . LYS A 1 170 ? 12.178 3.953 -33.341 1.00 89.25 170 LYS A CA 1
ATOM 1353 C C . LYS A 1 170 ? 12.417 2.457 -33.586 1.00 89.25 170 LYS A C 1
ATOM 1355 O O . LYS A 1 170 ? 13.537 2.081 -33.916 1.00 89.25 170 LYS A O 1
ATOM 1360 N N . GLY A 1 171 ? 11.395 1.614 -33.438 1.00 88.31 171 GLY A N 1
ATOM 1361 C CA . GLY A 1 171 ? 11.468 0.174 -33.688 1.00 88.31 171 GLY A CA 1
ATOM 1362 C C . GLY A 1 171 ? 11.892 -0.671 -32.483 1.00 88.31 171 GLY A C 1
ATOM 1363 O O . GLY A 1 171 ? 12.140 -1.865 -32.646 1.00 88.31 171 GLY A O 1
ATOM 1364 N N . PHE A 1 172 ? 11.968 -0.097 -31.278 1.00 88.62 172 PHE A N 1
ATOM 1365 C CA . PHE A 1 172 ? 12.240 -0.880 -30.072 1.00 88.62 172 PHE A CA 1
ATOM 1366 C C . PHE A 1 172 ? 11.026 -1.727 -29.687 1.00 88.62 172 PHE A C 1
ATOM 1368 O O . PHE A 1 172 ? 9.894 -1.244 -29.645 1.00 88.62 172 PHE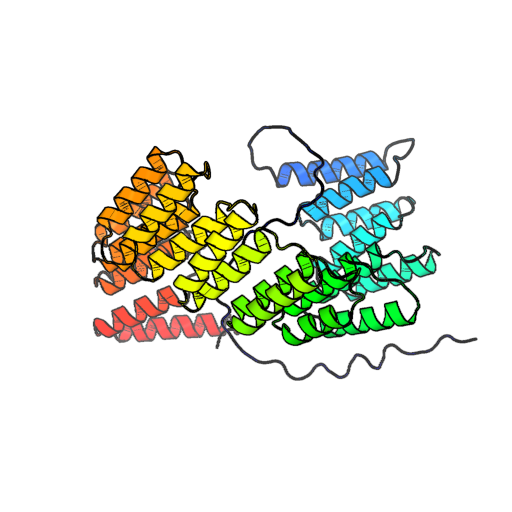 A O 1
ATOM 1375 N N . GLN A 1 173 ? 11.279 -2.989 -29.346 1.00 87.88 173 GLN A N 1
ATOM 1376 C CA . GLN A 1 173 ? 10.254 -3.893 -28.837 1.00 87.88 173 GLN A CA 1
ATOM 1377 C C . GLN A 1 173 ? 10.181 -3.789 -27.316 1.00 87.88 173 GLN A C 1
ATOM 1379 O O . GLN A 1 173 ? 11.126 -4.138 -26.606 1.00 87.88 173 GLN A O 1
ATOM 1384 N N . LEU A 1 174 ? 9.049 -3.290 -26.828 1.00 90.69 174 LEU A N 1
ATOM 1385 C CA . LEU A 1 174 ? 8.764 -3.210 -25.403 1.00 90.69 174 LEU A CA 1
ATOM 1386 C C . LEU A 1 174 ? 8.225 -4.542 -24.882 1.00 90.69 174 LEU A C 1
ATOM 1388 O O . LEU A 1 174 ? 7.481 -5.249 -25.562 1.00 90.69 174 LEU A O 1
ATOM 1392 N N . ASP A 1 175 ? 8.622 -4.875 -23.661 1.00 91.50 175 ASP A N 1
ATOM 1393 C CA . ASP A 1 175 ? 8.321 -6.146 -23.010 1.00 91.50 175 ASP A CA 1
ATOM 1394 C C . ASP A 1 175 ? 7.216 -6.016 -21.949 1.00 91.50 175 ASP A C 1
ATOM 1396 O O . ASP A 1 175 ? 6.648 -4.947 -21.705 1.00 91.50 175 ASP A O 1
ATOM 1400 N N . GLN A 1 176 ? 6.916 -7.125 -21.272 1.00 93.56 176 GLN A N 1
ATOM 1401 C CA . GLN A 1 176 ? 5.922 -7.146 -20.198 1.00 93.56 176 GLN A CA 1
ATOM 1402 C C . GLN A 1 176 ? 6.279 -6.193 -19.043 1.00 93.56 176 GLN A C 1
ATOM 1404 O O . GLN A 1 176 ? 5.395 -5.607 -18.421 1.00 93.56 176 GLN A O 1
ATOM 1409 N N . VAL A 1 177 ? 7.570 -6.007 -18.749 1.00 93.06 177 VAL A N 1
ATOM 1410 C CA . VAL A 1 177 ? 8.020 -5.103 -17.679 1.00 93.06 177 VAL A CA 1
ATOM 1411 C C . VAL A 1 177 ? 7.743 -3.648 -18.059 1.00 93.06 177 VAL A C 1
ATOM 1413 O O . VAL A 1 177 ? 7.246 -2.885 -17.232 1.00 93.06 177 VAL A O 1
ATOM 1416 N N . SER A 1 178 ? 7.989 -3.290 -19.319 1.00 93.50 178 SER A N 1
ATOM 1417 C CA . SER A 1 178 ? 7.742 -1.961 -19.890 1.00 93.50 178 SER A CA 1
ATOM 1418 C C . SER A 1 178 ? 6.288 -1.529 -19.693 1.00 93.50 178 SER A C 1
ATOM 1420 O O . SER A 1 178 ? 6.002 -0.489 -19.095 1.00 93.50 178 SER A O 1
ATOM 1422 N N . TYR A 1 179 ? 5.350 -2.369 -20.140 1.00 95.62 179 TYR A N 1
ATOM 1423 C CA . TYR A 1 179 ? 3.920 -2.083 -20.035 1.00 95.62 179 TYR A CA 1
ATOM 1424 C C . TYR A 1 179 ? 3.409 -2.165 -18.596 1.00 95.62 179 TYR A C 1
ATOM 1426 O O . TYR A 1 179 ? 2.574 -1.353 -18.203 1.00 95.62 179 TYR A O 1
ATOM 1434 N N . GLY A 1 180 ? 3.959 -3.068 -17.776 1.00 96.00 180 GLY A N 1
ATOM 1435 C CA . GLY A 1 180 ? 3.645 -3.139 -16.350 1.00 96.00 180 GLY A CA 1
ATOM 1436 C C . GLY A 1 180 ? 4.017 -1.855 -15.604 1.00 96.00 180 GLY A C 1
ATOM 1437 O O . GLY A 1 180 ? 3.240 -1.378 -14.779 1.00 96.00 180 GLY A O 1
ATOM 1438 N N . ILE A 1 181 ? 5.163 -1.244 -15.935 1.00 95.62 181 ILE A N 1
ATOM 1439 C CA . ILE A 1 181 ? 5.591 0.046 -15.373 1.00 95.62 181 ILE A CA 1
ATOM 1440 C C . ILE A 1 181 ? 4.596 1.155 -15.723 1.00 95.62 181 ILE A C 1
ATOM 1442 O O . ILE A 1 181 ? 4.183 1.891 -14.824 1.00 95.62 181 ILE A O 1
ATOM 1446 N N . LEU A 1 182 ? 4.203 1.268 -16.995 1.00 96.56 182 LEU A N 1
ATOM 1447 C CA . LEU A 1 182 ? 3.273 2.303 -17.457 1.00 96.56 182 LEU A CA 1
ATOM 1448 C C . LEU A 1 182 ? 1.880 2.130 -16.848 1.00 96.56 182 LEU A C 1
ATOM 1450 O O . LEU A 1 182 ? 1.316 3.100 -16.350 1.00 96.56 182 LEU A O 1
ATOM 1454 N N . ILE A 1 183 ? 1.351 0.903 -16.831 1.00 97.38 183 ILE A N 1
ATOM 1455 C CA . ILE A 1 183 ? 0.048 0.587 -16.228 1.00 97.38 183 ILE A CA 1
ATOM 1456 C C . ILE A 1 183 ? 0.050 0.929 -14.736 1.00 97.38 183 ILE A C 1
ATOM 1458 O O . ILE A 1 183 ? -0.823 1.659 -14.275 1.00 97.38 183 ILE A O 1
ATOM 1462 N N . ASN A 1 184 ? 1.062 0.486 -13.987 1.00 95.94 184 ASN A N 1
ATOM 1463 C CA . ASN A 1 184 ? 1.187 0.824 -12.570 1.00 95.94 184 ASN A CA 1
ATOM 1464 C C . ASN A 1 184 ? 1.357 2.337 -12.347 1.00 95.94 184 ASN A C 1
ATOM 1466 O O . ASN A 1 184 ? 0.801 2.882 -11.396 1.00 95.94 184 ASN A O 1
ATOM 1470 N N . GLY A 1 185 ? 2.097 3.027 -13.220 1.00 95.31 185 GLY A N 1
ATOM 1471 C CA . GLY A 1 185 ? 2.218 4.485 -13.200 1.00 95.31 185 GLY A CA 1
ATOM 1472 C C . GLY A 1 185 ? 0.873 5.188 -13.388 1.00 95.31 185 GLY A C 1
ATOM 1473 O O . GLY A 1 185 ? 0.535 6.064 -12.597 1.00 95.31 185 GLY A O 1
ATOM 1474 N N . LEU A 1 186 ? 0.085 4.770 -14.382 1.00 96.25 186 LEU A N 1
ATOM 1475 C CA . LEU A 1 186 ? -1.253 5.303 -14.654 1.00 96.25 186 LEU A CA 1
ATOM 1476 C C . LEU A 1 186 ? -2.210 5.064 -13.480 1.00 96.25 186 LEU A C 1
ATOM 1478 O O . LEU A 1 186 ? -2.811 6.015 -12.986 1.00 96.25 186 LEU A O 1
ATOM 1482 N N . CYS A 1 187 ? -2.293 3.829 -12.976 1.00 95.62 187 CYS A N 1
ATOM 1483 C CA . CYS A 1 187 ? -3.154 3.480 -11.842 1.00 95.62 187 CYS A CA 1
ATOM 1484 C C . CYS A 1 187 ? -2.812 4.286 -10.579 1.00 95.62 187 CYS A C 1
ATOM 1486 O O . CYS A 1 187 ? -3.702 4.804 -9.913 1.00 95.62 187 CYS A O 1
ATOM 1488 N N . LYS A 1 188 ? -1.521 4.480 -10.269 1.00 92.00 188 LYS A N 1
ATOM 1489 C CA . LYS A 1 188 ? -1.106 5.297 -9.114 1.00 92.00 188 LYS A CA 1
ATOM 1490 C C . LYS A 1 188 ? -1.499 6.769 -9.226 1.00 92.00 188 LYS A C 1
ATOM 1492 O O . LYS A 1 188 ? -1.636 7.422 -8.197 1.00 92.00 188 LYS A O 1
ATOM 1497 N N . MET A 1 189 ? -1.657 7.286 -10.444 1.00 90.69 189 MET A N 1
ATOM 1498 C CA . MET A 1 189 ? -2.107 8.658 -10.701 1.00 90.69 189 MET A CA 1
ATOM 1499 C C . MET A 1 189 ? -3.639 8.779 -10.785 1.00 90.69 189 MET A C 1
ATOM 1501 O O . MET A 1 189 ? -4.138 9.867 -11.054 1.00 90.69 189 MET A O 1
ATOM 1505 N N . GLY A 1 190 ? -4.388 7.687 -10.583 1.00 90.50 190 GLY A N 1
ATOM 1506 C CA . GLY A 1 190 ? -5.847 7.652 -10.752 1.00 90.50 190 GLY A CA 1
ATOM 1507 C C . GLY A 1 190 ? -6.308 7.605 -12.215 1.00 90.50 190 GLY A C 1
ATOM 1508 O O . GLY A 1 190 ? -7.498 7.695 -12.500 1.00 90.50 190 GLY A O 1
ATOM 1509 N N . GLU A 1 191 ? -5.387 7.431 -13.167 1.00 93.38 191 GLU A N 1
ATOM 1510 C CA . GLU A 1 191 ? -5.673 7.342 -14.604 1.00 93.38 191 GLU A CA 1
ATOM 1511 C C . GLU A 1 191 ? -6.049 5.895 -14.994 1.00 93.38 191 GLU A C 1
ATOM 1513 O O . GLU A 1 191 ? -5.472 5.288 -15.904 1.00 93.38 191 GLU A O 1
ATOM 1518 N N . THR A 1 192 ? -7.031 5.316 -14.292 1.00 95.25 192 THR A N 1
ATOM 1519 C CA . THR A 1 192 ? -7.437 3.904 -14.427 1.00 95.25 192 THR A CA 1
ATOM 1520 C C . THR A 1 192 ? -7.965 3.576 -15.831 1.00 95.25 192 THR A C 1
ATOM 1522 O O . THR A 1 192 ? -7.657 2.525 -16.397 1.00 95.25 192 THR A O 1
ATOM 1525 N N . ARG A 1 193 ? -8.719 4.496 -16.451 1.00 94.12 193 ARG A N 1
ATOM 1526 C CA . ARG A 1 193 ? -9.276 4.307 -17.806 1.00 94.12 193 ARG A CA 1
ATOM 1527 C C . ARG A 1 193 ? -8.186 4.248 -18.889 1.00 94.12 193 ARG A C 1
ATOM 1529 O O . ARG A 1 193 ? -8.202 3.292 -19.669 1.00 94.12 193 ARG A O 1
ATOM 1536 N N . PRO A 1 194 ? -7.225 5.193 -18.955 1.00 95.00 194 PRO A N 1
ATOM 1537 C CA . PRO A 1 194 ? -6.061 5.048 -19.827 1.00 95.00 194 PRO A CA 1
ATOM 1538 C C . PRO A 1 194 ? -5.262 3.762 -19.589 1.00 95.00 194 PRO A C 1
ATOM 1540 O O . PRO A 1 194 ? -4.825 3.145 -20.559 1.00 95.00 194 PRO A O 1
ATOM 1543 N N . ALA A 1 195 ? -5.102 3.319 -18.334 1.00 96.94 195 ALA A N 1
ATOM 1544 C CA . ALA A 1 195 ? -4.408 2.065 -18.025 1.00 96.94 195 ALA A CA 1
ATOM 1545 C C . ALA A 1 195 ? -5.114 0.853 -18.655 1.00 96.94 195 ALA A C 1
ATOM 1547 O O . ALA A 1 195 ? -4.477 0.033 -19.318 1.00 96.94 195 ALA A O 1
ATOM 1548 N N . LEU A 1 196 ? -6.443 0.786 -18.526 1.00 96.12 196 LEU A N 1
ATOM 1549 C CA . LEU A 1 196 ? -7.264 -0.242 -19.163 1.00 96.12 196 LEU A CA 1
ATOM 1550 C C . LEU A 1 196 ? -7.179 -0.185 -20.696 1.00 96.12 196 LEU A C 1
ATOM 1552 O O . LEU A 1 196 ? -7.080 -1.219 -21.358 1.00 96.12 196 LEU A O 1
ATOM 1556 N N . GLN A 1 197 ? -7.184 1.017 -21.278 1.00 95.00 197 GLN A N 1
ATOM 1557 C CA . GLN A 1 197 ? -7.029 1.177 -22.722 1.00 95.00 197 GLN A CA 1
ATOM 1558 C C . GLN A 1 197 ? -5.652 0.699 -23.200 1.00 95.00 197 GLN A C 1
ATOM 1560 O O . GLN A 1 197 ? -5.569 0.050 -24.242 1.00 95.00 197 GLN A O 1
ATOM 1565 N N . LEU A 1 198 ? -4.587 0.983 -22.445 1.00 95.44 198 LEU A N 1
ATOM 1566 C CA . LEU A 1 198 ? -3.241 0.503 -22.745 1.00 95.44 198 LEU A CA 1
ATOM 1567 C C . LEU A 1 198 ? -3.181 -1.030 -22.700 1.00 95.44 198 LEU A C 1
ATOM 1569 O O . LEU A 1 198 ? -2.729 -1.636 -23.666 1.00 95.44 198 LEU A O 1
ATOM 1573 N N . LEU A 1 199 ? -3.728 -1.661 -21.653 1.00 96.50 199 LEU A N 1
ATOM 1574 C CA . LEU A 1 199 ? -3.812 -3.124 -21.539 1.00 96.50 199 LEU A CA 1
ATOM 1575 C C . LEU A 1 199 ? -4.533 -3.772 -22.732 1.00 96.50 199 LEU A C 1
ATOM 1577 O O . LEU A 1 199 ? -4.139 -4.835 -23.202 1.00 96.50 199 LEU A O 1
ATOM 1581 N N . ARG A 1 200 ? -5.599 -3.142 -23.236 1.00 94.50 200 ARG A N 1
ATOM 1582 C CA . ARG A 1 200 ? -6.367 -3.662 -24.378 1.00 94.50 200 ARG A CA 1
ATOM 1583 C C . ARG A 1 200 ? -5.684 -3.442 -25.731 1.00 94.50 200 ARG A C 1
ATOM 1585 O O . ARG A 1 200 ? -6.055 -4.110 -26.691 1.00 94.50 200 ARG A O 1
ATOM 1592 N N . ARG A 1 201 ? -4.721 -2.516 -25.8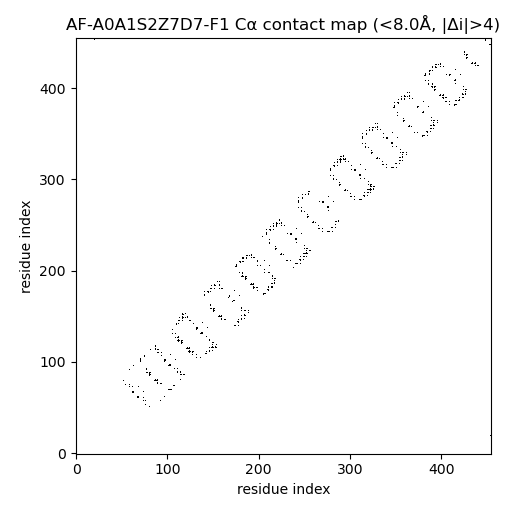23 1.00 91.94 201 ARG A N 1
ATOM 1593 C CA . ARG A 1 201 ? -3.961 -2.220 -27.052 1.00 91.94 201 ARG A CA 1
ATOM 1594 C C . ARG A 1 201 ? -2.716 -3.088 -27.224 1.00 91.94 201 ARG A C 1
ATOM 1596 O O . ARG A 1 201 ? -2.274 -3.255 -28.357 1.00 91.94 201 ARG A O 1
ATOM 1603 N N . ILE A 1 202 ? -2.129 -3.584 -26.137 1.00 91.94 202 ILE A N 1
ATOM 1604 C CA . ILE A 1 202 ? -0.922 -4.415 -26.219 1.00 91.94 202 ILE A CA 1
ATOM 1605 C C . ILE A 1 202 ? -1.238 -5.808 -26.773 1.00 91.94 202 ILE A C 1
ATOM 1607 O O . ILE A 1 202 ? -2.358 -6.303 -26.636 1.00 91.94 202 ILE A O 1
ATOM 1611 N N . ASP A 1 203 ? -0.239 -6.449 -27.388 1.00 84.75 203 ASP A N 1
ATOM 1612 C CA . ASP A 1 203 ? -0.342 -7.849 -27.816 1.00 84.75 203 ASP A CA 1
ATOM 1613 C C . ASP A 1 203 ? -0.764 -8.714 -26.618 1.00 84.75 203 ASP A C 1
ATOM 1615 O O . ASP A 1 203 ? -0.185 -8.620 -25.531 1.00 84.75 203 ASP A O 1
ATOM 1619 N N . GLY A 1 204 ? -1.765 -9.575 -26.813 1.00 82.25 204 GLY A N 1
ATOM 1620 C CA . GLY A 1 204 ? -2.263 -10.476 -25.777 1.00 82.25 204 GLY A CA 1
ATOM 1621 C C . GLY A 1 204 ? -1.179 -11.371 -25.165 1.00 82.25 204 GLY A C 1
ATOM 1622 O O . GLY A 1 204 ? -1.316 -11.764 -24.013 1.00 82.25 204 GLY A O 1
ATOM 1623 N N . LYS A 1 205 ? -0.076 -11.640 -25.880 1.00 85.38 205 LYS A N 1
ATOM 1624 C CA . LYS A 1 205 ? 1.094 -12.369 -25.350 1.00 85.38 205 LYS A CA 1
ATOM 1625 C C . LYS A 1 205 ? 1.914 -11.566 -24.331 1.00 85.38 205 LYS A C 1
ATOM 1627 O O . LYS A 1 205 ? 2.664 -12.150 -23.549 1.00 85.38 205 LYS A O 1
ATOM 1632 N N . LEU A 1 206 ? 1.816 -10.237 -24.355 1.00 89.88 206 LEU A N 1
ATOM 1633 C CA . LEU A 1 206 ? 2.497 -9.348 -23.410 1.00 89.88 206 LEU A CA 1
ATOM 1634 C C . LEU A 1 206 ? 1.660 -9.078 -22.158 1.00 89.88 206 LEU A C 1
ATOM 1636 O O . LEU A 1 206 ? 2.218 -8.758 -21.109 1.00 89.88 206 LEU A O 1
ATOM 1640 N N . ALA A 1 207 ? 0.340 -9.218 -22.250 1.00 93.75 207 ALA A N 1
ATOM 1641 C CA . ALA A 1 207 ? -0.536 -9.058 -21.104 1.00 93.75 207 ALA A CA 1
ATOM 1642 C C . ALA A 1 207 ? -0.313 -10.193 -20.091 1.00 93.75 207 ALA A C 1
ATOM 1644 O O . ALA A 1 207 ? -0.270 -11.370 -20.448 1.00 93.75 207 ALA A O 1
ATOM 1645 N N . ASN A 1 208 ? -0.167 -9.846 -18.811 1.00 93.94 208 ASN A N 1
ATOM 1646 C CA . ASN A 1 208 ? 0.087 -10.817 -17.750 1.00 93.94 208 ASN A CA 1
ATOM 1647 C C . ASN A 1 208 ? -0.738 -10.528 -16.488 1.00 93.94 208 ASN A C 1
ATOM 1649 O O . ASN A 1 208 ? -1.384 -9.486 -16.363 1.00 93.94 208 ASN A O 1
ATOM 1653 N N . VAL A 1 209 ? -0.690 -11.470 -15.541 1.00 96.50 209 VAL A N 1
ATOM 1654 C CA . VAL A 1 209 ? -1.423 -11.416 -14.264 1.00 96.50 209 VAL A CA 1
ATOM 1655 C C . VAL A 1 209 ? -1.181 -10.113 -13.496 1.00 96.50 209 VAL A C 1
ATOM 1657 O O . VAL A 1 209 ? -2.118 -9.557 -12.936 1.00 96.50 209 VAL A O 1
ATOM 1660 N N . VAL A 1 210 ? 0.045 -9.578 -13.531 1.00 95.69 210 VAL A N 1
ATOM 1661 C CA . VAL A 1 210 ? 0.429 -8.363 -12.797 1.00 95.69 210 VAL A CA 1
ATOM 1662 C C . VAL A 1 210 ? -0.274 -7.131 -13.362 1.00 95.69 210 VAL A C 1
ATOM 1664 O O . VAL A 1 210 ? -0.756 -6.296 -12.602 1.00 95.69 210 VAL A O 1
ATOM 1667 N N . MET A 1 211 ? -0.365 -7.003 -14.687 1.00 97.75 211 MET A N 1
ATOM 1668 C CA . MET A 1 211 ? -1.041 -5.863 -15.314 1.00 97.75 211 MET A CA 1
ATOM 1669 C C . MET A 1 211 ? -2.544 -5.867 -15.025 1.00 97.75 211 MET A C 1
ATOM 1671 O O . MET A 1 211 ? -3.101 -4.836 -14.646 1.00 97.75 211 MET A O 1
ATOM 1675 N N . TYR A 1 212 ? -3.184 -7.032 -15.166 1.00 98.12 212 TYR A N 1
ATOM 1676 C CA . TYR A 1 212 ? -4.602 -7.209 -14.855 1.00 98.12 212 TYR A CA 1
ATOM 1677 C C . TYR A 1 212 ? -4.887 -6.921 -13.379 1.00 98.12 212 TYR A C 1
ATOM 1679 O O . TYR A 1 212 ? -5.743 -6.093 -13.078 1.00 98.12 212 TYR A O 1
ATOM 1687 N N . SER A 1 213 ? -4.136 -7.534 -12.459 1.00 97.75 213 SER A N 1
ATOM 1688 C CA . SER A 1 213 ? -4.342 -7.347 -11.020 1.00 97.75 213 SER A CA 1
ATOM 1689 C C . SER A 1 213 ? -4.116 -5.899 -10.577 1.00 97.75 213 SER A C 1
ATOM 1691 O O . SER A 1 213 ? -4.862 -5.413 -9.728 1.00 97.75 213 SER A O 1
ATOM 1693 N N . THR A 1 214 ? -3.169 -5.183 -11.196 1.00 97.94 214 THR A N 1
ATOM 1694 C CA . THR A 1 214 ? -2.920 -3.752 -10.942 1.00 97.94 214 THR A CA 1
ATOM 1695 C C . THR A 1 214 ? -4.110 -2.879 -11.348 1.00 97.94 214 THR A C 1
ATOM 1697 O O . THR A 1 214 ? -4.506 -1.990 -10.597 1.00 97.94 214 THR A O 1
ATOM 1700 N N . ILE A 1 215 ? -4.715 -3.128 -12.514 1.00 98.25 215 ILE A N 1
ATOM 1701 C CA . ILE A 1 215 ? -5.888 -2.358 -12.960 1.00 98.25 215 ILE A CA 1
ATOM 1702 C C . ILE A 1 215 ? -7.125 -2.735 -12.138 1.00 98.25 215 ILE A C 1
ATOM 1704 O O . ILE A 1 215 ? -7.882 -1.846 -11.759 1.00 98.25 215 ILE A O 1
ATOM 1708 N N . ILE A 1 216 ? -7.301 -4.017 -11.799 1.00 98.38 216 ILE A N 1
ATOM 1709 C CA . ILE A 1 216 ? -8.374 -4.487 -10.907 1.00 98.38 216 ILE A CA 1
ATOM 1710 C C . ILE A 1 216 ? -8.279 -3.802 -9.535 1.00 98.38 216 ILE A C 1
ATOM 1712 O O . ILE A 1 216 ? -9.291 -3.313 -9.041 1.00 98.38 216 ILE A O 1
ATOM 1716 N N . ASP A 1 217 ? -7.084 -3.709 -8.939 1.00 97.31 217 ASP A N 1
ATOM 1717 C CA . ASP A 1 217 ? -6.850 -2.962 -7.690 1.00 97.31 217 ASP A CA 1
ATOM 1718 C C . ASP A 1 217 ? -7.272 -1.493 -7.822 1.00 97.31 217 ASP A C 1
ATOM 1720 O O . ASP A 1 217 ? -8.011 -0.975 -6.984 1.00 97.31 217 ASP A O 1
ATOM 1724 N N . SER A 1 218 ? -6.855 -0.839 -8.910 1.00 97.19 218 SER A N 1
ATOM 1725 C CA . SER A 1 218 ? -7.209 0.553 -9.209 1.00 97.19 218 SER A CA 1
ATOM 1726 C C . SER A 1 218 ? -8.727 0.744 -9.314 1.00 97.19 218 SER A C 1
ATOM 1728 O O . SER A 1 218 ? -9.287 1.605 -8.642 1.00 97.19 218 SER A O 1
ATOM 1730 N N . LEU A 1 219 ? -9.419 -0.116 -10.068 1.00 97.12 219 LEU A N 1
ATOM 1731 C CA . LEU A 1 219 ? -10.880 -0.085 -10.213 1.00 97.12 219 LEU A CA 1
ATOM 1732 C C . LEU A 1 219 ? -11.601 -0.331 -8.878 1.00 97.12 219 LEU A C 1
ATOM 1734 O O . LEU A 1 219 ? -12.592 0.336 -8.581 1.00 97.12 219 LEU A O 1
ATOM 1738 N N . CYS A 1 220 ? -11.094 -1.248 -8.048 1.00 95.88 220 CYS A N 1
ATOM 1739 C CA . CYS A 1 220 ? -11.644 -1.515 -6.718 1.00 95.88 220 CYS A CA 1
ATOM 1740 C C . CYS A 1 220 ? -11.492 -0.302 -5.785 1.00 95.88 220 CYS A C 1
ATOM 1742 O O . CYS A 1 220 ? -12.436 0.046 -5.074 1.00 95.88 220 CYS A O 1
ATOM 1744 N N . LYS A 1 221 ? -10.340 0.381 -5.817 1.00 93.25 221 LYS A N 1
ATOM 1745 C CA . LYS A 1 221 ? -10.102 1.630 -5.069 1.00 93.25 221 LYS A CA 1
ATOM 1746 C C . LYS A 1 221 ? -10.995 2.775 -5.548 1.00 93.25 221 LYS A C 1
ATOM 1748 O O . LYS A 1 221 ? -11.515 3.519 -4.717 1.00 93.25 221 LYS A O 1
ATOM 1753 N N . ASP A 1 222 ? -11.254 2.839 -6.852 1.00 92.25 222 ASP A N 1
ATOM 1754 C CA . ASP A 1 222 ? -12.197 3.772 -7.483 1.00 92.25 222 ASP A CA 1
ATOM 1755 C C . ASP A 1 222 ? -13.674 3.376 -7.261 1.00 92.25 222 ASP A C 1
ATOM 1757 O O . ASP A 1 222 ? -14.581 4.030 -7.777 1.00 92.25 222 ASP A O 1
ATOM 1761 N N . LYS A 1 223 ? -13.942 2.300 -6.502 1.00 92.12 223 LYS A N 1
ATOM 1762 C CA . LYS A 1 223 ? -15.276 1.721 -6.241 1.00 92.12 223 LYS A CA 1
ATOM 1763 C C . LYS A 1 223 ? -16.046 1.310 -7.506 1.00 92.12 223 LYS A C 1
ATOM 1765 O O . LYS A 1 223 ? -17.261 1.131 -7.463 1.00 92.12 223 LYS A O 1
ATOM 1770 N N . SER A 1 224 ? -15.343 1.105 -8.618 1.00 94.88 224 SER A N 1
ATOM 1771 C CA . SER A 1 224 ? -15.890 0.625 -9.892 1.00 94.88 224 SER A CA 1
ATOM 1772 C C . SER A 1 224 ? -15.865 -0.908 -9.929 1.00 94.88 224 SER A C 1
ATOM 1774 O O . SER A 1 224 ? -15.161 -1.521 -10.729 1.00 94.88 224 SER A O 1
ATOM 1776 N N . ILE A 1 225 ? -16.598 -1.543 -9.004 1.00 95.81 225 ILE A N 1
ATOM 1777 C CA . ILE A 1 225 ? -16.498 -2.994 -8.756 1.00 95.81 225 ILE A CA 1
ATOM 1778 C C . ILE A 1 225 ? -16.980 -3.849 -9.937 1.00 95.81 225 ILE A C 1
ATOM 1780 O O . ILE A 1 225 ? -16.405 -4.901 -10.202 1.00 95.81 225 ILE A O 1
ATOM 1784 N N . ASN A 1 226 ? -17.982 -3.374 -10.683 1.00 95.31 226 ASN A N 1
ATOM 1785 C CA . ASN A 1 226 ? -18.485 -4.069 -11.869 1.00 95.31 226 ASN A CA 1
ATOM 1786 C C . ASN A 1 226 ? -17.406 -4.135 -12.955 1.00 95.31 226 ASN A C 1
ATOM 1788 O O . ASN A 1 226 ? -17.089 -5.224 -13.418 1.00 95.31 226 ASN A O 1
ATOM 1792 N N . ASP A 1 227 ? -16.767 -3.004 -13.269 1.00 96.62 227 ASP A N 1
ATOM 1793 C CA . ASP A 1 227 ? -15.661 -2.939 -14.230 1.00 96.62 227 ASP A CA 1
ATOM 1794 C C . ASP A 1 227 ? -14.484 -3.829 -13.791 1.00 96.62 227 ASP A C 1
ATOM 1796 O O . ASP A 1 227 ? -13.850 -4.490 -14.614 1.00 96.62 227 ASP A O 1
ATOM 1800 N N . ALA A 1 228 ? -14.192 -3.876 -12.483 1.00 97.88 228 ALA A N 1
ATOM 1801 C CA . ALA A 1 228 ? -13.152 -4.744 -11.931 1.00 97.88 228 ALA A CA 1
ATOM 1802 C C . ALA A 1 228 ? -13.480 -6.232 -12.139 1.00 97.88 228 ALA A C 1
ATOM 1804 O O . ALA A 1 228 ? -12.611 -7.012 -12.538 1.00 97.88 228 ALA A O 1
ATOM 1805 N N . TYR A 1 229 ? -14.734 -6.625 -11.904 1.00 97.56 229 TYR A N 1
ATOM 1806 C CA . TYR A 1 229 ? -15.193 -7.998 -12.101 1.00 97.56 229 TYR A CA 1
ATOM 1807 C C . TYR A 1 229 ? -15.282 -8.374 -13.589 1.00 97.56 229 TYR A C 1
ATOM 1809 O O . TYR A 1 229 ? -14.870 -9.465 -13.974 1.00 97.56 229 TYR A O 1
ATOM 1817 N N . GLU A 1 230 ? -15.727 -7.463 -14.456 1.00 97.81 230 GLU A N 1
ATOM 1818 C CA . GLU A 1 230 ? -15.687 -7.652 -15.910 1.00 97.81 230 GLU A CA 1
ATOM 1819 C C . GLU A 1 230 ? -14.255 -7.876 -16.404 1.00 97.81 230 GLU A C 1
ATOM 1821 O O . GLU A 1 230 ? -14.003 -8.776 -17.207 1.00 97.81 230 GLU A O 1
ATOM 1826 N N . LEU A 1 231 ? -13.293 -7.109 -15.882 1.00 98.00 231 LEU A N 1
ATOM 1827 C CA . LEU A 1 231 ? -11.886 -7.268 -16.232 1.00 98.00 231 LEU A CA 1
ATOM 1828 C C . LEU A 1 231 ? -11.306 -8.603 -15.735 1.00 98.00 231 LEU A C 1
ATOM 1830 O O . LEU A 1 231 ? -10.490 -9.213 -16.428 1.00 98.00 231 LEU A O 1
ATOM 1834 N N . TYR A 1 232 ? -11.753 -9.090 -14.576 1.00 98.12 232 TYR A N 1
ATOM 1835 C CA . TYR A 1 232 ? -11.443 -10.435 -14.083 1.00 98.12 232 TYR A CA 1
ATOM 1836 C C . TYR A 1 232 ? -11.986 -11.536 -15.009 1.00 98.12 232 TYR A C 1
ATOM 1838 O O . TYR A 1 232 ? -11.270 -12.485 -15.337 1.00 98.12 232 TYR A O 1
ATOM 1846 N N . VAL A 1 233 ? -13.217 -11.394 -15.505 1.00 97.75 233 VAL A N 1
ATOM 1847 C CA . VAL A 1 233 ? -13.787 -12.329 -16.489 1.00 97.75 233 VAL A CA 1
ATOM 1848 C C . VAL A 1 233 ? -13.015 -12.267 -17.815 1.00 97.75 233 VAL A C 1
ATOM 1850 O O . VAL A 1 233 ? -12.689 -13.312 -18.383 1.00 97.75 233 VAL A O 1
ATOM 1853 N N . GLU A 1 234 ? -12.650 -11.066 -18.283 1.00 96.25 234 GLU A N 1
ATOM 1854 C CA . GLU A 1 234 ? -11.820 -10.865 -19.483 1.00 96.25 234 GLU A CA 1
ATOM 1855 C C . GLU A 1 234 ? -10.459 -11.574 -19.353 1.00 96.25 234 GLU A C 1
ATOM 1857 O O . GLU A 1 234 ? -10.003 -12.242 -20.285 1.00 96.25 234 GLU A O 1
ATOM 1862 N N . MET A 1 235 ? -9.825 -11.468 -18.183 1.00 96.62 235 MET A N 1
ATOM 1863 C CA . MET A 1 235 ? -8.552 -12.114 -17.856 1.00 96.62 235 MET A CA 1
ATOM 1864 C C . MET A 1 235 ? -8.632 -13.642 -17.991 1.00 96.62 235 MET A C 1
ATOM 1866 O O . MET A 1 235 ? -7.780 -14.256 -18.642 1.00 96.62 235 MET A O 1
ATOM 1870 N N . ILE A 1 236 ? -9.690 -14.254 -17.446 1.00 95.88 236 ILE A N 1
ATOM 1871 C CA . ILE A 1 236 ? -9.930 -15.701 -17.553 1.00 95.88 236 ILE A CA 1
ATOM 1872 C C . ILE A 1 236 ? -10.200 -16.105 -19.004 1.00 95.88 236 ILE A C 1
ATOM 1874 O O . ILE A 1 236 ? -9.645 -17.100 -19.476 1.00 95.88 236 ILE A O 1
ATOM 1878 N N . ALA A 1 237 ? -11.008 -15.332 -19.737 1.00 95.62 237 ALA A N 1
ATOM 1879 C CA . ALA A 1 237 ? -11.304 -15.595 -21.146 1.00 95.62 237 ALA A CA 1
ATOM 1880 C C . ALA A 1 237 ? -10.032 -15.584 -22.014 1.00 95.62 237 ALA A C 1
ATOM 1882 O O . ALA A 1 237 ? -9.898 -16.374 -22.950 1.00 95.62 237 ALA A O 1
ATOM 1883 N N . LYS A 1 238 ? -9.053 -14.749 -21.649 1.00 94.62 238 LYS A N 1
ATOM 1884 C CA . LYS A 1 238 ? -7.716 -14.694 -22.258 1.00 94.62 238 LYS A CA 1
ATOM 1885 C C . LYS A 1 238 ? -6.743 -15.762 -21.748 1.00 94.62 238 LYS A C 1
ATOM 1887 O O . LYS A 1 238 ? -5.577 -15.749 -22.134 1.00 94.62 238 LYS A O 1
ATOM 1892 N N . ARG A 1 239 ? -7.211 -16.719 -20.939 1.00 94.69 239 ARG A N 1
ATOM 1893 C CA . ARG A 1 239 ? -6.421 -17.818 -20.354 1.00 94.69 239 ARG A CA 1
ATOM 1894 C C . ARG A 1 239 ? -5.276 -17.344 -19.455 1.00 94.69 239 ARG A C 1
ATOM 1896 O O . ARG A 1 239 ? -4.279 -18.048 -19.306 1.00 94.69 239 ARG A O 1
ATOM 1903 N N . ILE A 1 240 ? -5.418 -16.170 -18.844 1.00 95.31 240 ILE A N 1
ATOM 1904 C CA . ILE A 1 240 ? -4.492 -15.682 -17.823 1.00 95.31 240 ILE A CA 1
ATOM 1905 C C . ILE A 1 240 ? -5.069 -16.092 -16.468 1.00 95.31 240 ILE A C 1
ATOM 1907 O O . ILE A 1 240 ? -6.146 -15.645 -16.080 1.00 95.31 240 ILE A O 1
ATOM 1911 N N . SER A 1 241 ? -4.374 -16.978 -15.757 1.00 95.12 241 SER A N 1
ATOM 1912 C CA . SER A 1 241 ? -4.862 -17.495 -14.477 1.00 95.12 241 SER A CA 1
ATOM 1913 C C . SER A 1 241 ? -4.788 -16.424 -13.381 1.00 95.12 241 SER A C 1
ATOM 1915 O O . SER A 1 241 ? -3.708 -15.863 -13.174 1.00 95.12 241 SER A O 1
ATOM 1917 N N . PRO A 1 242 ? -5.894 -16.139 -12.666 1.00 97.12 242 PRO A N 1
ATOM 1918 C CA . PRO A 1 242 ? -5.873 -15.253 -11.509 1.00 97.12 242 PRO A CA 1
ATOM 1919 C C . PRO A 1 242 ? -5.058 -15.864 -10.370 1.00 97.12 242 PRO A C 1
ATOM 1921 O O . PRO A 1 242 ? -5.105 -17.070 -10.127 1.00 97.12 242 PRO A O 1
ATOM 1924 N N . ASP A 1 243 ? -4.319 -15.013 -9.668 1.00 96.75 243 ASP A N 1
ATOM 1925 C CA . ASP A 1 243 ? -3.520 -15.373 -8.500 1.00 96.75 243 ASP A CA 1
ATOM 1926 C C . ASP A 1 243 ? -4.138 -14.830 -7.201 1.00 96.75 243 ASP A C 1
ATOM 1928 O O . ASP A 1 243 ? -5.180 -14.170 -7.197 1.00 96.75 243 ASP A O 1
ATOM 1932 N N . VAL A 1 244 ? -3.475 -15.097 -6.073 1.00 97.81 244 VAL A N 1
ATOM 1933 C CA . VAL A 1 244 ? -3.911 -14.620 -4.751 1.00 97.81 244 VAL A CA 1
ATOM 1934 C C . VAL A 1 244 ? -4.054 -13.097 -4.691 1.00 97.81 244 VAL A C 1
ATOM 1936 O O . VAL A 1 244 ? -4.950 -12.598 -4.017 1.00 97.81 244 VAL A O 1
ATOM 1939 N N . ILE A 1 245 ? -3.222 -12.350 -5.423 1.00 97.44 245 ILE A N 1
ATOM 1940 C CA . ILE A 1 245 ? -3.291 -10.886 -5.476 1.00 97.44 245 ILE A CA 1
ATOM 1941 C C . ILE A 1 245 ? -4.580 -10.458 -6.185 1.00 97.44 245 ILE A C 1
ATOM 1943 O O . ILE A 1 245 ? -5.316 -9.622 -5.669 1.00 97.44 245 ILE A O 1
ATOM 1947 N N . THR A 1 246 ? -4.893 -11.081 -7.320 1.00 98.06 246 THR A N 1
ATOM 1948 C CA . THR A 1 246 ? -6.111 -10.814 -8.097 1.00 98.06 246 THR A CA 1
ATOM 1949 C C . THR A 1 246 ? -7.373 -11.023 -7.254 1.00 98.06 246 THR A C 1
ATOM 1951 O O . THR A 1 246 ? -8.224 -10.134 -7.188 1.00 98.06 246 THR A O 1
ATOM 1954 N N . PHE A 1 247 ? -7.468 -12.158 -6.550 1.00 98.44 247 PHE A N 1
ATOM 1955 C CA . PHE A 1 247 ? -8.594 -12.434 -5.651 1.00 98.44 247 PHE A CA 1
ATOM 1956 C C . PHE A 1 247 ? -8.660 -11.457 -4.482 1.00 98.44 247 PHE A C 1
ATOM 1958 O O . PHE A 1 247 ? -9.735 -10.948 -4.179 1.00 98.44 247 PHE A O 1
ATOM 1965 N N . ASN A 1 248 ? -7.526 -11.149 -3.851 1.00 98.38 248 ASN A N 1
ATOM 1966 C CA . ASN A 1 248 ? -7.484 -10.215 -2.730 1.00 98.38 248 ASN A CA 1
ATOM 1967 C C . ASN A 1 248 ? -7.939 -8.805 -3.127 1.00 98.38 248 ASN A C 1
ATOM 1969 O O . ASN A 1 248 ? -8.654 -8.167 -2.356 1.00 98.38 248 ASN A O 1
ATOM 1973 N N . ASN A 1 249 ? -7.593 -8.339 -4.331 1.00 98.12 249 ASN A N 1
ATOM 1974 C CA . ASN A 1 249 ? -8.034 -7.038 -4.835 1.00 98.12 249 ASN A CA 1
ATOM 1975 C C . ASN A 1 249 ? -9.559 -6.996 -5.016 1.00 98.12 249 ASN A C 1
ATOM 1977 O O . ASN A 1 249 ? -10.203 -6.064 -4.537 1.00 98.12 249 ASN A O 1
ATOM 1981 N 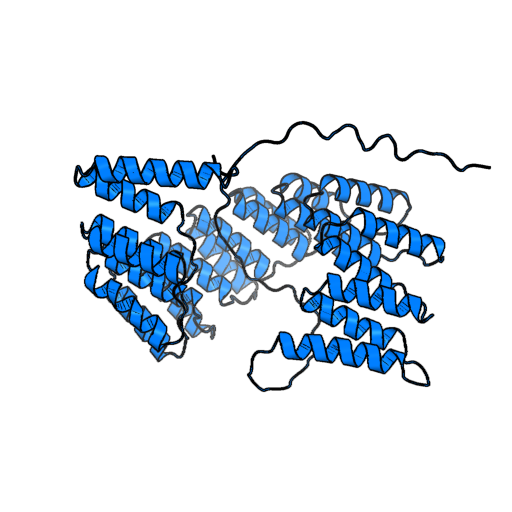N . LEU A 1 250 ? -10.146 -8.028 -5.635 1.00 98.25 250 LEU A N 1
ATOM 1982 C CA . LEU A 1 250 ? -11.600 -8.128 -5.801 1.00 98.25 250 LEU A CA 1
ATOM 1983 C C . LEU A 1 250 ? -12.318 -8.267 -4.456 1.00 98.25 250 LEU A C 1
ATOM 1985 O O . LEU A 1 250 ? -13.277 -7.542 -4.204 1.00 98.25 250 LEU A O 1
ATOM 1989 N N . LEU A 1 251 ? -11.835 -9.149 -3.573 1.00 97.75 251 LEU A N 1
ATOM 1990 C CA . LEU A 1 251 ? -12.358 -9.316 -2.214 1.00 97.75 251 LEU A CA 1
ATOM 1991 C C . LEU A 1 251 ? -12.394 -7.980 -1.478 1.00 97.75 251 LEU A C 1
ATOM 1993 O O . LEU A 1 251 ? -13.425 -7.602 -0.928 1.00 97.75 251 LEU A O 1
ATOM 1997 N N . TYR A 1 252 ? -11.285 -7.241 -1.508 1.00 96.25 252 TYR A N 1
ATOM 1998 C CA . TYR A 1 252 ? -11.202 -5.914 -0.914 1.00 96.25 252 TYR A CA 1
ATOM 1999 C C . TYR A 1 252 ? -12.210 -4.943 -1.545 1.00 96.25 252 TYR A C 1
ATOM 2001 O O . TYR A 1 252 ? -12.920 -4.253 -0.815 1.00 96.25 252 TYR A O 1
ATOM 2009 N N . GLY A 1 253 ? -12.329 -4.936 -2.876 1.00 96.69 253 GLY A N 1
ATOM 2010 C CA . GLY A 1 253 ? -13.300 -4.121 -3.607 1.00 96.69 253 GLY A CA 1
ATOM 2011 C C . GLY A 1 253 ? -14.750 -4.379 -3.188 1.00 96.69 253 GLY A C 1
ATOM 2012 O O . GLY A 1 253 ? -15.444 -3.437 -2.802 1.00 96.69 253 GLY A O 1
ATOM 2013 N N . PHE A 1 254 ? -15.191 -5.641 -3.185 1.00 97.06 254 PHE A N 1
ATOM 2014 C CA . PHE A 1 254 ? -16.538 -6.031 -2.745 1.00 97.06 254 PHE A CA 1
ATOM 2015 C C . PHE A 1 254 ? -16.785 -5.688 -1.266 1.00 97.06 254 PHE A C 1
ATOM 2017 O O . PHE A 1 254 ? -17.843 -5.162 -0.914 1.00 97.06 254 PHE A O 1
ATOM 2024 N N . CYS A 1 255 ? -15.786 -5.891 -0.403 1.00 95.06 255 CYS A N 1
ATOM 2025 C CA . CYS A 1 255 ? -15.846 -5.519 1.011 1.00 95.06 255 CYS A CA 1
ATOM 2026 C C . CYS A 1 255 ? -15.987 -4.001 1.236 1.00 95.06 255 CYS A C 1
ATOM 2028 O O . CYS A 1 255 ? -16.707 -3.589 2.143 1.00 95.06 255 CYS A O 1
ATOM 2030 N N . ILE A 1 256 ? -15.331 -3.150 0.434 1.00 91.75 256 ILE A N 1
ATOM 2031 C CA . ILE A 1 256 ? -15.451 -1.682 0.556 1.00 91.75 256 ILE A CA 1
ATOM 2032 C C . ILE A 1 256 ? -16.864 -1.201 0.225 1.00 91.75 256 ILE A C 1
ATOM 2034 O O . ILE A 1 256 ? -17.354 -0.263 0.857 1.00 91.75 256 ILE A O 1
ATOM 2038 N N . VAL A 1 257 ? -17.508 -1.803 -0.778 1.00 92.81 257 VAL A N 1
ATOM 2039 C CA . VAL A 1 257 ? -18.868 -1.425 -1.195 1.00 92.81 257 VAL A CA 1
ATOM 2040 C C . VAL A 1 257 ? -19.963 -2.099 -0.352 1.00 92.81 257 VAL A C 1
ATOM 2042 O O . VAL A 1 257 ? -21.143 -1.871 -0.606 1.00 92.81 257 VAL A O 1
ATOM 2045 N N . GLY A 1 258 ? -19.594 -2.897 0.660 1.00 91.69 258 GLY A N 1
ATOM 2046 C CA . GLY A 1 258 ? -20.527 -3.587 1.564 1.00 91.69 258 GLY A CA 1
ATOM 2047 C C . GLY A 1 258 ? -21.198 -4.827 0.960 1.00 91.69 258 GLY A C 1
ATOM 2048 O O . GLY A 1 258 ? -22.191 -5.328 1.487 1.00 91.69 258 GLY A O 1
ATOM 2049 N N . GLN A 1 259 ? -20.680 -5.338 -0.157 1.00 95.00 259 GLN A N 1
ATOM 2050 C CA . GLN A 1 259 ? -21.188 -6.525 -0.850 1.00 95.00 259 GLN A CA 1
ATOM 2051 C C . GLN A 1 259 ? -20.508 -7.793 -0.313 1.00 95.00 259 GLN A C 1
ATOM 2053 O O . GLN A 1 259 ? -19.755 -8.488 -0.995 1.00 95.00 259 GLN A O 1
ATOM 2058 N N . LEU A 1 260 ? -20.740 -8.084 0.972 1.00 94.62 260 LEU A N 1
ATOM 2059 C CA . LEU A 1 260 ? -20.091 -9.211 1.648 1.00 94.62 260 LEU A CA 1
ATOM 2060 C C . LEU A 1 260 ? -20.455 -10.577 1.063 1.00 94.62 260 LEU A C 1
ATOM 2062 O O . LEU A 1 260 ? -19.634 -11.489 1.111 1.00 94.62 260 LEU A O 1
ATOM 2066 N N . LYS A 1 261 ? -21.672 -10.755 0.537 1.00 95.38 261 LYS A N 1
ATOM 2067 C CA . LYS A 1 261 ? -22.097 -12.053 -0.015 1.00 95.38 261 LYS A CA 1
ATOM 2068 C C . LYS A 1 261 ? -21.247 -12.421 -1.228 1.00 95.38 261 LYS A C 1
ATOM 2070 O O . LYS A 1 261 ? -20.771 -13.548 -1.331 1.00 95.38 261 LYS A O 1
ATOM 2075 N N . GLU A 1 262 ? -21.023 -11.448 -2.098 1.00 96.62 262 GLU A N 1
ATOM 2076 C CA . GLU A 1 262 ? -20.189 -11.534 -3.286 1.00 96.62 262 GLU A CA 1
ATOM 2077 C C . GLU A 1 262 ? -18.718 -11.743 -2.899 1.00 96.62 262 GLU A C 1
ATOM 2079 O O . GLU A 1 262 ? -18.056 -12.612 -3.466 1.00 96.62 262 GLU A O 1
ATOM 2084 N N . ALA A 1 263 ? -18.232 -11.045 -1.863 1.00 96.75 263 ALA A N 1
ATOM 2085 C CA . ALA A 1 263 ? -16.892 -11.271 -1.321 1.00 96.75 263 ALA A CA 1
ATOM 2086 C C . ALA A 1 263 ? -16.704 -12.720 -0.824 1.00 96.75 263 ALA A C 1
ATOM 2088 O O . ALA A 1 263 ? -15.745 -13.391 -1.200 1.00 96.75 263 ALA A O 1
ATOM 2089 N N . PHE A 1 264 ? -17.634 -13.266 -0.036 1.00 96.31 264 PHE A N 1
ATOM 2090 C CA . PHE A 1 264 ? -17.553 -14.670 0.388 1.00 96.31 264 PHE A CA 1
ATOM 2091 C C . PHE A 1 264 ? -17.689 -15.654 -0.784 1.00 96.31 264 PHE A C 1
ATOM 2093 O O . PHE A 1 264 ? -17.023 -16.690 -0.787 1.00 96.31 264 PHE A O 1
ATOM 2100 N N . GLY A 1 265 ? -18.478 -15.318 -1.809 1.00 96.81 265 GLY A N 1
ATOM 2101 C CA . GLY A 1 265 ? -18.531 -16.069 -3.066 1.00 96.81 265 GLY A CA 1
ATOM 2102 C C . GLY A 1 265 ? -17.164 -16.160 -3.751 1.00 96.81 265 GLY A C 1
ATOM 2103 O O . GLY A 1 265 ? -16.719 -17.257 -4.085 1.00 96.81 265 GLY A O 1
ATOM 2104 N N . LEU A 1 266 ? -16.455 -15.033 -3.870 1.00 97.06 266 LEU A N 1
ATOM 2105 C CA . LEU A 1 266 ? -15.093 -14.987 -4.411 1.00 97.06 266 LEU A CA 1
ATOM 2106 C C . LEU A 1 266 ? -14.085 -15.758 -3.560 1.00 97.06 266 LEU A C 1
ATOM 2108 O O . LEU A 1 266 ? -13.205 -16.418 -4.108 1.00 97.06 266 LEU A O 1
ATOM 2112 N N . PHE A 1 267 ? -14.207 -15.709 -2.232 1.00 97.44 267 PHE A N 1
ATOM 2113 C CA . PHE A 1 267 ? -13.360 -16.503 -1.341 1.00 97.44 267 PHE A CA 1
ATOM 2114 C C . PHE A 1 267 ? -13.546 -18.008 -1.589 1.00 97.44 267 PHE A C 1
ATOM 2116 O O . PHE A 1 267 ? -12.570 -18.751 -1.679 1.00 97.44 267 PHE A O 1
ATOM 2123 N N . HIS A 1 268 ? -14.787 -18.468 -1.767 1.00 96.69 268 HIS A N 1
ATOM 2124 C CA . HIS A 1 268 ? -15.055 -19.860 -2.128 1.00 96.69 268 HIS A CA 1
ATOM 2125 C C . HIS A 1 268 ? -14.540 -20.210 -3.529 1.00 96.69 268 HIS A C 1
ATOM 2127 O O . HIS A 1 268 ? -13.937 -21.268 -3.704 1.00 96.69 268 HIS A O 1
ATOM 2133 N N . GLU A 1 269 ? -14.721 -19.328 -4.514 1.00 96.62 269 GLU A N 1
ATOM 2134 C CA . GLU A 1 269 ? -14.191 -19.514 -5.869 1.00 96.62 269 GLU A CA 1
ATOM 2135 C C . GLU A 1 269 ? -12.659 -19.642 -5.874 1.00 96.62 269 GLU A C 1
ATOM 2137 O O . GLU A 1 269 ? -12.116 -20.524 -6.543 1.00 96.62 269 GLU A O 1
ATOM 2142 N N . MET A 1 270 ? -11.970 -18.809 -5.092 1.00 97.12 270 MET A N 1
ATOM 2143 C CA . MET A 1 270 ? -10.519 -18.839 -4.906 1.00 97.12 270 MET A CA 1
ATOM 2144 C C . MET A 1 270 ? -10.044 -20.220 -4.424 1.00 97.12 270 MET A C 1
ATOM 2146 O O . MET A 1 270 ? -9.147 -20.814 -5.028 1.00 97.12 270 MET A O 1
ATOM 2150 N N . VAL A 1 271 ? -10.701 -20.769 -3.395 1.00 95.25 271 VAL A N 1
ATOM 2151 C CA . VAL A 1 271 ? -10.404 -22.106 -2.853 1.00 95.25 271 VAL A CA 1
ATOM 2152 C C . VAL A 1 271 ? -10.700 -23.203 -3.881 1.00 95.25 271 VAL A C 1
ATOM 2154 O O . VAL A 1 271 ? -9.872 -24.088 -4.084 1.00 95.25 271 VAL A O 1
ATOM 2157 N N . LEU A 1 272 ? -11.837 -23.135 -4.585 1.00 96.06 272 LEU A N 1
ATOM 2158 C CA . LEU A 1 272 ? -12.207 -24.111 -5.622 1.00 96.06 272 LEU A CA 1
ATOM 2159 C C . LEU A 1 272 ? -11.224 -24.131 -6.800 1.00 96.06 272 LEU A C 1
ATOM 2161 O O . LEU A 1 272 ? -11.020 -25.171 -7.424 1.00 96.06 272 LEU A O 1
ATOM 2165 N N . LYS A 1 273 ? -10.593 -22.994 -7.099 1.00 94.69 273 LYS A N 1
ATOM 2166 C CA . LYS A 1 273 ? -9.545 -22.875 -8.121 1.00 94.69 273 LYS A CA 1
ATOM 2167 C C . LYS A 1 273 ? -8.150 -23.257 -7.614 1.00 94.69 273 LYS A C 1
ATOM 2169 O O . LYS A 1 273 ? -7.183 -23.077 -8.348 1.00 94.69 273 LYS A O 1
ATOM 2174 N N . ASN A 1 274 ? -8.036 -23.805 -6.401 1.00 94.69 274 ASN A N 1
ATOM 2175 C CA . ASN A 1 274 ? -6.771 -24.162 -5.750 1.00 94.69 274 ASN A CA 1
ATOM 2176 C C . ASN A 1 274 ? -5.806 -22.973 -5.589 1.00 94.69 274 ASN A C 1
ATOM 2178 O O . ASN A 1 274 ? -4.586 -23.145 -5.586 1.00 94.69 274 ASN A O 1
ATOM 2182 N N . VAL A 1 275 ? -6.340 -21.755 -5.459 1.00 96.38 275 VAL A N 1
ATOM 2183 C CA . VAL A 1 275 ? -5.551 -20.584 -5.076 1.00 96.38 275 VAL A CA 1
ATOM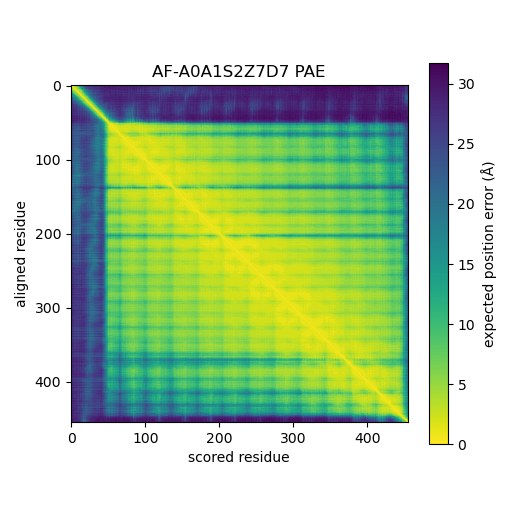 2184 C C . VAL A 1 275 ? -5.632 -20.471 -3.558 1.00 96.38 275 VAL A C 1
ATOM 2186 O O . VAL A 1 275 ? -6.689 -20.191 -3.006 1.00 96.38 275 VAL A O 1
ATOM 2189 N N . ASN A 1 276 ? -4.525 -20.722 -2.862 1.00 95.31 276 ASN A N 1
ATOM 2190 C CA . ASN A 1 276 ? -4.536 -20.788 -1.400 1.00 95.31 276 ASN A CA 1
ATOM 2191 C C . ASN A 1 276 ? -4.705 -19.392 -0.773 1.00 95.31 276 ASN A C 1
ATOM 2193 O O . ASN A 1 276 ? -3.875 -18.513 -1.037 1.00 95.31 276 ASN A O 1
ATOM 2197 N N . PRO A 1 277 ? -5.728 -19.178 0.079 1.00 97.25 277 PRO A N 1
ATOM 2198 C CA . PRO A 1 277 ? -5.848 -17.968 0.884 1.00 97.25 277 PRO A CA 1
ATOM 2199 C C . PRO A 1 277 ? -4.615 -17.750 1.757 1.00 97.25 277 PRO A C 1
ATOM 2201 O O . PRO A 1 277 ? -4.099 -18.686 2.367 1.00 97.25 277 PRO A O 1
ATOM 2204 N N . ASN A 1 278 ? -4.147 -16.505 1.835 1.00 96.69 278 ASN A N 1
ATOM 2205 C CA . ASN A 1 278 ? -3.053 -16.125 2.724 1.00 96.69 278 ASN A CA 1
ATOM 2206 C C . ASN A 1 278 ? -3.557 -15.250 3.880 1.00 96.69 278 ASN A C 1
ATOM 2208 O O . ASN A 1 278 ? -4.750 -14.971 4.016 1.00 96.69 278 ASN A O 1
ATOM 2212 N N . ASP A 1 279 ? -2.643 -14.820 4.744 1.00 96.75 279 ASP A N 1
ATOM 2213 C CA . ASP A 1 279 ? -2.964 -13.968 5.885 1.00 96.75 279 ASP A CA 1
ATOM 2214 C C . ASP A 1 279 ? -3.628 -12.653 5.462 1.00 96.75 279 ASP A C 1
ATOM 2216 O O . ASP A 1 279 ? -4.558 -12.195 6.125 1.00 96.75 279 ASP A O 1
ATOM 2220 N N . TYR A 1 280 ? -3.220 -12.079 4.328 1.00 97.06 280 TYR A N 1
ATOM 2221 C CA . TYR A 1 280 ? -3.856 -10.889 3.767 1.00 97.06 280 TYR A CA 1
ATOM 2222 C C . TYR A 1 280 ? -5.314 -11.145 3.347 1.00 97.06 280 TYR A C 1
ATOM 2224 O O . TYR A 1 280 ? -6.183 -10.345 3.694 1.00 97.06 280 TYR A O 1
ATOM 2232 N N . THR A 1 281 ? -5.607 -12.280 2.700 1.00 97.94 281 THR A N 1
ATOM 2233 C CA . THR A 1 281 ? -6.975 -12.694 2.331 1.00 97.94 281 THR A CA 1
ATOM 2234 C C . THR A 1 281 ? -7.899 -12.730 3.548 1.00 97.94 281 THR A C 1
ATOM 2236 O O . THR A 1 281 ? -8.961 -12.104 3.559 1.00 97.94 281 THR A O 1
ATOM 2239 N N . PHE A 1 282 ? -7.480 -13.421 4.611 1.00 98.31 282 PHE A N 1
ATOM 2240 C CA . PHE A 1 282 ? -8.271 -13.520 5.837 1.00 98.31 282 PHE A CA 1
ATOM 2241 C C . PHE A 1 282 ? -8.402 -12.172 6.551 1.00 98.31 282 PHE A C 1
ATOM 2243 O O . PHE A 1 282 ? -9.478 -11.849 7.053 1.00 98.31 282 PHE A O 1
ATOM 2250 N N . ASN A 1 283 ? -7.345 -11.356 6.559 1.00 98.19 283 ASN A N 1
ATOM 2251 C CA . ASN A 1 283 ? -7.379 -10.026 7.161 1.00 98.19 283 ASN A CA 1
ATOM 2252 C C . ASN A 1 283 ? -8.398 -9.098 6.486 1.00 98.19 283 ASN A C 1
ATOM 2254 O O . ASN A 1 283 ? -9.070 -8.359 7.201 1.00 98.19 283 ASN A O 1
ATOM 2258 N N . ILE A 1 284 ? -8.564 -9.163 5.156 1.00 97.81 284 ILE A N 1
ATOM 2259 C CA . ILE A 1 284 ? -9.608 -8.409 4.436 1.00 97.81 284 ILE A CA 1
ATOM 2260 C C . ILE A 1 284 ? -11.001 -8.781 4.960 1.00 97.81 284 ILE A C 1
ATOM 2262 O O . ILE A 1 284 ? -11.791 -7.902 5.307 1.00 97.81 284 ILE A O 1
ATOM 2266 N N . LEU A 1 285 ? -11.297 -10.081 5.041 1.00 98.06 285 LEU A N 1
ATOM 2267 C CA . LEU A 1 285 ? -12.607 -10.576 5.470 1.00 98.06 285 LEU A CA 1
ATOM 2268 C C . LEU A 1 285 ? -12.890 -10.252 6.943 1.00 98.06 285 LEU A C 1
ATOM 2270 O O . LEU A 1 285 ? -13.983 -9.796 7.278 1.00 98.06 285 LEU A O 1
ATOM 2274 N N . VAL A 1 286 ? -11.901 -10.444 7.823 1.00 98.06 286 VAL A N 1
ATOM 2275 C CA . VAL A 1 286 ? -12.011 -10.125 9.255 1.00 98.06 286 VAL A CA 1
ATOM 2276 C C . VAL A 1 286 ? -12.246 -8.628 9.465 1.00 98.06 286 VAL A C 1
ATOM 2278 O O . VAL A 1 286 ? -13.152 -8.265 10.215 1.00 98.06 286 VAL A O 1
ATOM 2281 N N . ASP A 1 287 ? -11.469 -7.762 8.807 1.00 96.62 287 ASP A N 1
ATOM 2282 C CA . ASP A 1 287 ? -11.607 -6.302 8.905 1.00 96.62 287 ASP A CA 1
ATOM 2283 C C . ASP A 1 287 ? -12.971 -5.824 8.394 1.00 96.62 287 ASP A C 1
ATOM 2285 O O . ASP A 1 287 ? -13.649 -5.055 9.077 1.00 96.62 287 ASP A O 1
ATOM 2289 N N . SER A 1 288 ? -13.418 -6.332 7.243 1.00 96.44 288 SER A N 1
ATOM 2290 C CA . SER A 1 288 ? -14.714 -5.965 6.668 1.00 96.44 288 SER A CA 1
ATOM 2291 C C . SER A 1 288 ? -15.885 -6.373 7.569 1.00 96.44 288 SER A C 1
ATOM 2293 O O . SER A 1 288 ? -16.724 -5.536 7.906 1.00 96.44 288 SER A O 1
ATOM 2295 N N . LEU A 1 289 ? -15.894 -7.612 8.074 1.00 96.81 289 LEU A N 1
ATOM 2296 C CA . LEU A 1 289 ? -16.910 -8.067 9.029 1.00 96.81 289 LEU A CA 1
ATOM 2297 C C . LEU A 1 289 ? -16.898 -7.255 10.331 1.00 96.81 289 LEU A C 1
ATOM 2299 O O . LEU A 1 289 ? -17.958 -6.946 10.878 1.00 96.81 289 LEU A O 1
ATOM 2303 N N . CYS A 1 290 ? -15.718 -6.889 10.837 1.00 96.25 290 CYS A N 1
ATOM 2304 C CA . CYS A 1 290 ? -15.597 -6.043 12.024 1.00 96.25 290 CYS A CA 1
ATOM 2305 C C . CYS A 1 290 ? -16.191 -4.646 11.798 1.00 96.25 290 CYS A C 1
ATOM 2307 O O . CYS A 1 290 ? -16.915 -4.152 12.665 1.00 96.25 290 CYS A O 1
ATOM 2309 N N . LYS A 1 291 ? -15.946 -4.040 10.631 1.00 93.12 291 LYS A N 1
ATOM 2310 C CA . LYS A 1 291 ? -16.509 -2.734 10.248 1.00 93.12 291 LYS A CA 1
ATOM 2311 C C . LYS A 1 291 ? -18.027 -2.764 10.076 1.00 93.12 291 LYS A C 1
ATOM 2313 O O . LYS A 1 291 ? -18.683 -1.777 10.388 1.00 93.12 291 LYS A O 1
ATOM 2318 N N . GLU A 1 292 ? -18.590 -3.899 9.668 1.00 92.12 292 GLU A N 1
ATOM 2319 C CA . GLU A 1 292 ? -20.042 -4.125 9.631 1.00 92.12 292 GLU A CA 1
ATOM 2320 C C . GLU A 1 292 ? -20.648 -4.550 10.982 1.00 92.12 292 GLU A C 1
ATOM 2322 O O . GLU A 1 292 ? -21.792 -4.998 11.040 1.00 92.12 292 GLU A O 1
ATOM 2327 N N . ALA A 1 293 ? -19.899 -4.441 12.086 1.00 92.75 293 ALA A N 1
ATOM 2328 C CA . ALA A 1 293 ? -20.318 -4.873 13.424 1.00 92.75 293 ALA A CA 1
ATOM 2329 C C . ALA A 1 293 ? -20.646 -6.382 13.548 1.00 92.75 293 ALA A C 1
ATOM 2331 O O . ALA A 1 293 ? -21.197 -6.828 14.559 1.00 92.75 293 ALA A O 1
ATOM 2332 N N . LYS A 1 294 ? -20.227 -7.211 12.582 1.00 95.31 294 LYS A N 1
ATOM 2333 C CA . LYS A 1 294 ? -20.398 -8.676 12.547 1.00 95.31 294 LYS A CA 1
ATOM 2334 C C . LYS A 1 294 ? -19.220 -9.410 13.197 1.00 95.31 294 LYS A C 1
ATOM 2336 O O . LYS A 1 294 ? -18.696 -10.397 12.685 1.00 95.31 294 LYS A O 1
ATOM 2341 N N . VAL A 1 295 ? -18.803 -8.962 14.383 1.00 95.69 295 VAL A N 1
ATOM 2342 C CA . VAL A 1 295 ? -17.588 -9.460 15.066 1.00 95.69 295 VAL A CA 1
ATOM 2343 C C . VAL A 1 295 ? -17.635 -10.971 15.357 1.00 95.69 295 VAL A C 1
ATOM 2345 O O . VAL A 1 295 ? -16.604 -11.639 15.360 1.00 95.69 295 VAL A O 1
ATOM 2348 N N . LYS A 1 296 ? -18.827 -11.549 15.565 1.00 94.75 296 LYS A N 1
ATOM 2349 C CA . LYS A 1 296 ? -18.986 -13.006 15.742 1.00 94.75 296 LYS A CA 1
ATOM 2350 C C . LYS A 1 296 ? -18.599 -13.786 14.483 1.00 94.75 296 LYS A C 1
ATOM 2352 O O . LYS A 1 296 ? -17.905 -14.789 14.581 1.00 94.75 296 LYS A O 1
ATOM 2357 N N . GLU A 1 297 ? -19.016 -13.310 13.313 1.00 96.38 297 GLU A N 1
ATOM 2358 C CA . GLU A 1 297 ? -18.642 -13.910 12.030 1.00 96.38 297 GLU A CA 1
ATOM 2359 C C . GLU A 1 297 ? -17.142 -13.727 11.774 1.00 96.38 297 GLU A C 1
ATOM 2361 O O . GLU A 1 297 ? -16.478 -14.663 11.337 1.00 96.38 297 GLU A O 1
ATOM 2366 N N . ALA A 1 298 ? -16.572 -12.578 12.156 1.00 97.62 298 ALA A N 1
ATOM 2367 C CA . ALA A 1 298 ? -15.131 -12.341 12.051 1.00 97.62 298 ALA A CA 1
ATOM 2368 C C . ALA A 1 298 ? -14.314 -13.350 12.886 1.00 97.62 298 ALA A C 1
ATOM 2370 O O . ALA A 1 298 ? -13.274 -13.836 12.443 1.00 97.62 298 ALA A O 1
ATOM 2371 N N . MET A 1 299 ? -14.810 -13.736 14.068 1.00 97.00 299 MET A N 1
ATOM 2372 C CA . MET A 1 299 ? -14.208 -14.801 14.881 1.00 97.00 299 MET A CA 1
ATOM 2373 C C . MET A 1 299 ? -14.322 -16.190 14.230 1.00 97.00 299 MET A C 1
ATOM 2375 O O . MET A 1 299 ? -13.416 -17.006 14.398 1.00 97.00 299 MET A O 1
ATOM 2379 N N . ASN A 1 300 ? -15.385 -16.464 13.464 1.00 96.88 300 ASN A N 1
ATOM 2380 C CA . ASN A 1 300 ? -15.492 -17.705 12.689 1.00 96.88 300 ASN A CA 1
ATOM 2381 C C . ASN A 1 300 ? -14.454 -17.733 11.559 1.00 96.88 300 ASN A C 1
ATOM 2383 O O . ASN A 1 300 ? -13.788 -18.748 11.370 1.00 96.88 300 ASN A O 1
ATOM 2387 N N . VAL A 1 301 ? -14.256 -16.609 10.860 1.00 97.62 301 VAL A N 1
ATOM 2388 C CA . VAL A 1 301 ? -13.205 -16.473 9.837 1.00 97.62 301 VAL A CA 1
ATOM 2389 C C . VAL A 1 301 ? -11.813 -16.670 10.446 1.00 97.62 301 VAL A C 1
ATOM 2391 O O . VAL A 1 301 ? -10.998 -17.388 9.875 1.00 97.62 301 VAL A O 1
ATOM 2394 N N . LEU A 1 302 ? -11.554 -16.131 11.644 1.00 97.31 302 LEU A N 1
ATOM 2395 C CA . LEU A 1 302 ? -10.315 -16.397 12.388 1.00 97.31 302 LEU A CA 1
ATOM 2396 C C . LEU A 1 302 ? -10.121 -17.896 12.681 1.00 97.31 302 LEU A C 1
ATOM 2398 O O . LEU A 1 302 ? -9.005 -18.405 12.596 1.00 97.31 302 LEU A O 1
ATOM 2402 N N . ALA A 1 303 ? -11.187 -18.613 13.045 1.00 97.31 303 ALA A N 1
ATOM 2403 C CA . ALA A 1 303 ? -11.109 -20.049 13.300 1.00 97.31 303 ALA A CA 1
ATOM 2404 C C . ALA A 1 303 ? -10.779 -20.840 12.022 1.00 97.31 303 ALA A C 1
ATOM 2406 O O . ALA A 1 303 ? -9.961 -21.758 12.079 1.00 97.31 303 ALA A O 1
ATOM 2407 N N . ILE A 1 304 ? -11.357 -20.453 10.878 1.00 96.50 304 ILE A N 1
ATOM 2408 C CA . ILE A 1 304 ? -11.030 -21.025 9.561 1.00 96.50 304 ILE A CA 1
ATOM 2409 C C . ILE A 1 304 ? -9.562 -20.752 9.216 1.00 96.50 304 ILE A C 1
ATOM 2411 O O . ILE A 1 304 ? -8.831 -21.690 8.924 1.00 96.50 304 ILE A O 1
ATOM 2415 N N . MET A 1 305 ? -9.101 -19.506 9.365 1.00 97.56 305 MET A N 1
ATOM 2416 C CA . MET A 1 305 ? -7.704 -19.110 9.143 1.00 97.56 305 MET A CA 1
ATOM 2417 C C . MET A 1 305 ? -6.720 -20.014 9.906 1.00 97.56 305 MET A C 1
ATOM 2419 O O . MET A 1 305 ? -5.762 -20.523 9.329 1.00 97.56 305 MET A O 1
ATOM 2423 N N . ILE A 1 306 ? -6.986 -20.262 11.194 1.00 96.50 306 ILE A N 1
ATOM 2424 C CA . ILE A 1 306 ? -6.155 -21.134 12.039 1.00 96.50 306 ILE A CA 1
ATOM 2425 C C . ILE A 1 306 ? -6.228 -22.595 11.577 1.00 96.50 306 ILE A C 1
ATOM 2427 O O . ILE A 1 306 ? -5.200 -23.273 11.549 1.00 96.50 306 ILE A O 1
ATOM 2431 N N . LYS A 1 307 ? -7.426 -23.088 11.238 1.00 96.44 307 LYS A N 1
ATOM 2432 C CA . LYS A 1 307 ? -7.638 -24.463 10.762 1.00 96.44 307 LYS A CA 1
ATOM 2433 C C . LYS A 1 307 ? -6.873 -24.736 9.465 1.00 96.44 307 LYS A C 1
ATOM 2435 O O . LYS A 1 307 ? -6.306 -25.814 9.322 1.00 96.44 307 LYS A O 1
ATOM 2440 N N . ASP A 1 308 ? -6.803 -23.744 8.586 1.00 93.88 308 ASP A N 1
ATOM 2441 C CA . ASP A 1 308 ? -6.093 -23.816 7.307 1.00 93.88 308 ASP A CA 1
ATOM 2442 C C . ASP A 1 308 ? -4.572 -23.609 7.464 1.00 93.88 308 ASP A C 1
ATOM 2444 O O . ASP A 1 308 ? -3.835 -23.525 6.484 1.00 93.88 308 ASP A O 1
ATOM 2448 N N . GLY A 1 309 ? -4.070 -23.529 8.703 1.00 95.31 309 GLY A N 1
ATOM 2449 C CA . GLY A 1 309 ? -2.643 -23.397 9.003 1.00 95.31 309 GLY A CA 1
ATOM 2450 C C . GLY A 1 309 ? -2.085 -21.984 8.817 1.00 95.31 309 GLY A C 1
ATOM 2451 O O . GLY A 1 309 ? -0.879 -21.775 8.977 1.00 95.31 309 GLY A O 1
ATOM 2452 N N . VAL A 1 310 ? -2.934 -20.994 8.530 1.00 96.88 310 VAL A N 1
ATOM 2453 C CA . VAL A 1 310 ? -2.530 -19.594 8.388 1.00 96.88 310 VAL A CA 1
ATOM 2454 C C . VAL A 1 310 ? -2.500 -18.941 9.771 1.00 96.88 310 VAL A C 1
ATOM 2456 O O . VAL A 1 310 ? -3.487 -18.912 10.504 1.00 96.88 310 VAL A O 1
ATOM 2459 N N . LYS A 1 311 ? -1.339 -18.419 10.176 1.00 96.00 311 LYS A N 1
ATOM 2460 C CA . LYS A 1 311 ? -1.156 -17.855 11.522 1.00 96.00 311 LYS A CA 1
ATOM 2461 C C . LYS A 1 311 ? -1.729 -16.433 11.609 1.00 96.00 311 LYS A C 1
ATOM 2463 O O . LYS A 1 311 ? -1.275 -15.573 10.852 1.00 96.00 311 LYS A O 1
ATOM 2468 N N . PRO A 1 312 ? -2.656 -16.147 12.545 1.00 97.38 312 PRO A N 1
ATOM 2469 C CA . PRO A 1 312 ? -3.113 -14.784 12.807 1.00 97.38 312 PRO A CA 1
ATOM 2470 C C . PRO A 1 312 ? -1.949 -13.868 13.183 1.00 97.38 312 PRO A C 1
ATOM 2472 O O . PRO A 1 312 ? -1.092 -14.245 13.986 1.00 97.38 312 PRO A O 1
ATOM 2475 N N . ASN A 1 313 ? -1.928 -12.663 12.621 1.00 96.75 313 ASN A N 1
ATOM 2476 C CA . ASN A 1 313 ? -0.848 -11.700 12.811 1.00 96.75 313 ASN A CA 1
ATOM 2477 C C . ASN A 1 313 ? -1.353 -10.414 13.492 1.00 96.75 313 ASN A C 1
ATOM 2479 O O . ASN A 1 313 ? -2.500 -10.319 13.939 1.00 96.75 313 ASN A O 1
ATOM 2483 N N . VAL A 1 314 ? -0.478 -9.408 13.588 1.00 96.81 314 VAL A N 1
ATOM 2484 C CA . VAL A 1 314 ? -0.794 -8.122 14.230 1.00 96.81 314 VAL A CA 1
ATOM 2485 C C . VAL A 1 314 ? -1.991 -7.406 13.599 1.00 96.81 314 VAL A C 1
ATOM 2487 O O . VAL A 1 314 ? -2.769 -6.760 14.301 1.00 96.81 314 VAL A O 1
ATOM 2490 N N . VAL A 1 315 ? -2.178 -7.572 12.289 1.00 96.56 315 VAL A N 1
ATOM 2491 C CA . VAL A 1 315 ? -3.291 -6.985 11.540 1.00 96.56 315 VAL A CA 1
ATOM 2492 C C . VAL A 1 315 ? -4.594 -7.711 11.869 1.00 96.56 315 VAL A C 1
ATOM 2494 O O . VAL A 1 315 ? -5.588 -7.045 12.150 1.00 96.56 315 VAL A O 1
ATOM 2497 N N . THR A 1 316 ? -4.580 -9.048 11.936 1.00 97.56 316 THR A N 1
ATOM 2498 C CA . THR A 1 316 ? -5.764 -9.859 12.277 1.00 97.56 316 THR A CA 1
ATOM 2499 C C . THR A 1 316 ? -6.324 -9.491 13.649 1.00 97.56 316 THR A C 1
ATOM 2501 O O . THR A 1 316 ? -7.514 -9.217 13.803 1.00 97.56 316 THR A O 1
ATOM 2504 N N . TYR A 1 317 ? -5.454 -9.453 14.663 1.00 98.06 317 TYR A N 1
ATOM 2505 C CA . TYR A 1 317 ? -5.859 -9.106 16.024 1.00 98.06 317 TYR A CA 1
ATOM 2506 C C . TYR A 1 317 ? -6.280 -7.642 16.142 1.00 98.06 317 TYR A C 1
ATOM 2508 O O . TYR A 1 317 ? -7.281 -7.357 16.797 1.00 98.06 317 TYR A O 1
ATOM 2516 N N . GLY A 1 318 ? -5.579 -6.728 15.462 1.00 97.44 318 GLY A N 1
ATOM 2517 C CA . GLY A 1 318 ? -5.955 -5.317 15.406 1.00 97.44 318 GLY A CA 1
ATOM 2518 C C . GLY A 1 318 ? -7.363 -5.101 14.842 1.00 97.44 318 GLY A C 1
ATOM 2519 O O . GLY A 1 318 ? -8.140 -4.360 15.437 1.00 97.44 318 GLY A O 1
ATOM 2520 N N . ALA A 1 319 ? -7.724 -5.788 13.754 1.00 97.31 319 ALA A N 1
ATOM 2521 C CA . ALA A 1 319 ? -9.065 -5.714 13.170 1.00 97.31 319 ALA A CA 1
ATOM 2522 C C . ALA A 1 319 ? -10.157 -6.184 14.149 1.00 97.31 319 ALA A C 1
ATOM 2524 O O . ALA A 1 319 ? -11.157 -5.497 14.341 1.00 97.31 319 ALA A O 1
ATOM 2525 N N . LEU A 1 320 ? -9.938 -7.309 14.842 1.00 97.94 320 LEU A N 1
ATOM 2526 C CA . LEU A 1 320 ? -10.875 -7.823 15.851 1.00 97.94 320 LEU A CA 1
ATOM 2527 C C . LEU A 1 320 ? -11.027 -6.879 17.049 1.00 97.94 320 LEU A C 1
ATOM 2529 O O . LEU A 1 320 ? -12.137 -6.679 17.543 1.00 97.94 320 LEU A O 1
ATOM 2533 N N . MET A 1 321 ? -9.921 -6.302 17.527 1.00 97.44 321 MET A N 1
ATOM 2534 C CA . MET A 1 321 ? -9.944 -5.311 18.604 1.00 97.44 321 MET A CA 1
ATOM 2535 C C . MET A 1 321 ? -10.760 -4.081 18.200 1.00 97.44 321 MET A C 1
ATOM 2537 O O . MET A 1 321 ? -11.616 -3.651 18.970 1.00 97.44 321 MET A O 1
ATOM 2541 N N . ASP A 1 322 ? -10.535 -3.556 16.992 1.00 94.69 322 ASP A N 1
ATOM 2542 C CA . ASP A 1 322 ? -11.278 -2.409 16.467 1.00 94.69 322 ASP A CA 1
ATOM 2543 C C . ASP A 1 322 ? -12.769 -2.739 16.324 1.00 94.69 322 ASP A C 1
ATOM 2545 O O . ASP A 1 322 ? -13.613 -2.000 16.827 1.00 94.69 322 ASP A O 1
ATOM 2549 N N . GLY A 1 323 ? -13.101 -3.916 15.782 1.00 95.88 323 GLY A N 1
ATOM 2550 C CA . GLY A 1 323 ? -14.474 -4.419 15.707 1.00 95.88 323 GLY A CA 1
ATOM 2551 C C . GLY A 1 323 ? -15.181 -4.461 17.063 1.00 95.88 323 GLY A C 1
ATOM 2552 O O . GLY A 1 323 ? -16.304 -3.973 17.192 1.00 95.88 323 GLY A O 1
ATOM 2553 N N . TYR A 1 324 ? -14.530 -4.985 18.108 1.00 96.44 324 TYR A N 1
ATOM 2554 C CA . TYR A 1 324 ? -15.093 -4.969 19.465 1.00 96.44 324 TYR A CA 1
ATOM 2555 C C . TYR A 1 324 ? -15.242 -3.552 20.033 1.00 96.44 324 TYR A C 1
ATOM 2557 O O . TYR A 1 324 ? -16.227 -3.279 20.723 1.00 96.44 324 TYR A O 1
ATOM 2565 N N . CYS A 1 325 ? -14.308 -2.644 19.740 1.00 93.75 325 CYS A N 1
ATOM 2566 C CA . CYS A 1 325 ? -14.421 -1.236 20.117 1.00 93.75 325 CYS A CA 1
ATOM 2567 C C . CYS A 1 325 ? -15.598 -0.541 19.407 1.00 93.75 325 CYS A C 1
ATOM 2569 O O . CYS A 1 325 ? -16.306 0.229 20.053 1.00 93.75 325 CYS A O 1
ATOM 2571 N N . LEU A 1 326 ? -15.854 -0.839 18.126 1.00 91.06 326 LEU A N 1
ATOM 2572 C CA . LEU A 1 326 ? -16.972 -0.281 17.349 1.00 91.06 326 LEU A CA 1
ATOM 2573 C C . LEU A 1 326 ? -18.343 -0.675 17.911 1.00 91.06 326 LEU A C 1
ATOM 2575 O O . LEU A 1 326 ? -19.269 0.132 17.891 1.00 91.06 326 LEU A O 1
ATOM 2579 N N . VAL A 1 327 ? -18.468 -1.880 18.471 1.00 93.00 327 VAL A N 1
ATOM 2580 C CA . VAL A 1 327 ? -19.701 -2.349 19.132 1.00 93.00 327 VAL A CA 1
ATOM 2581 C C . VAL A 1 327 ? -19.736 -2.048 20.638 1.00 93.00 327 VAL A C 1
ATOM 2583 O O . VAL A 1 327 ? -20.467 -2.706 21.380 1.00 93.00 327 VAL A O 1
ATOM 2586 N N . ASN A 1 328 ? -18.940 -1.074 21.103 1.00 91.31 328 ASN A N 1
ATOM 2587 C CA . ASN A 1 328 ? -18.829 -0.630 22.501 1.00 91.31 328 ASN A CA 1
ATOM 2588 C C . ASN A 1 328 ? -18.503 -1.757 23.505 1.00 91.31 328 ASN A C 1
ATOM 2590 O O . ASN A 1 328 ? -18.922 -1.731 24.659 1.00 91.31 328 ASN A O 1
ATOM 2594 N N . GLN A 1 329 ? -17.735 -2.766 23.086 1.00 94.12 329 GLN A N 1
ATOM 2595 C CA . GLN A 1 329 ? -17.311 -3.898 23.920 1.00 94.12 329 GLN A CA 1
ATOM 2596 C C . GLN A 1 329 ? -15.795 -3.868 24.173 1.00 94.12 329 GLN A C 1
ATOM 2598 O O . GLN A 1 329 ? -15.097 -4.860 23.952 1.00 94.12 329 GLN A O 1
ATOM 2603 N N . VAL A 1 330 ? -15.274 -2.744 24.682 1.00 94.94 330 VAL A N 1
ATOM 2604 C CA . VAL A 1 330 ? -13.825 -2.537 24.907 1.00 94.94 330 VAL A CA 1
ATOM 2605 C C . VAL A 1 330 ? -13.183 -3.612 25.790 1.00 94.94 330 VAL A C 1
ATOM 2607 O O . VAL A 1 330 ? -12.087 -4.076 25.494 1.00 94.94 330 VAL A O 1
ATOM 2610 N N . ASN A 1 331 ? -13.895 -4.127 26.796 1.00 94.19 331 ASN A N 1
ATOM 2611 C CA . ASN A 1 331 ? -13.391 -5.218 27.637 1.00 94.19 331 ASN A CA 1
ATOM 2612 C C . ASN A 1 331 ? -13.086 -6.493 26.835 1.00 94.19 331 ASN A C 1
ATOM 2614 O O . ASN A 1 331 ? -12.169 -7.240 27.172 1.00 94.19 331 ASN A O 1
ATOM 2618 N N . LYS A 1 332 ? -13.833 -6.762 25.755 1.00 96.00 332 LYS A N 1
ATOM 2619 C CA . LYS A 1 332 ? -13.519 -7.873 24.847 1.00 96.00 332 LYS A CA 1
ATOM 2620 C C . LYS A 1 332 ? -12.341 -7.534 23.939 1.00 96.00 332 LYS A C 1
ATOM 2622 O O . LYS A 1 332 ? -11.513 -8.411 23.723 1.00 96.00 332 LYS A O 1
ATOM 2627 N N . ALA A 1 333 ? -12.205 -6.286 23.489 1.00 96.50 333 ALA A N 1
ATOM 2628 C CA . ALA A 1 333 ? -11.017 -5.841 22.757 1.00 96.50 333 ALA A CA 1
ATOM 2629 C C . ALA A 1 333 ? -9.732 -6.030 23.591 1.00 96.50 333 ALA A C 1
ATOM 2631 O O . ALA A 1 333 ? -8.759 -6.588 23.091 1.00 96.50 333 ALA A O 1
ATOM 2632 N N . ILE A 1 334 ? -9.757 -5.687 24.886 1.00 95.38 334 ILE A N 1
ATOM 2633 C CA . ILE A 1 334 ? -8.641 -5.924 25.823 1.00 95.38 334 ILE A CA 1
ATOM 2634 C C . ILE A 1 334 ? -8.341 -7.427 25.964 1.00 95.38 334 ILE A C 1
ATOM 2636 O O . ILE A 1 334 ? -7.182 -7.837 25.952 1.00 95.38 334 ILE A O 1
ATOM 2640 N N . LYS A 1 335 ? -9.368 -8.287 26.028 1.00 97.12 335 LYS A N 1
ATOM 2641 C CA . LYS A 1 335 ? -9.168 -9.750 26.029 1.00 97.12 335 LYS A CA 1
ATOM 2642 C C . LYS A 1 335 ? -8.491 -10.246 24.748 1.00 97.12 335 LYS A C 1
ATOM 2644 O O . LYS A 1 335 ? -7.618 -11.111 24.828 1.00 97.12 335 LYS A O 1
ATOM 2649 N N . ILE A 1 336 ? -8.860 -9.705 23.585 1.00 97.69 336 ILE A N 1
ATOM 2650 C CA . ILE A 1 336 ? -8.204 -10.028 22.309 1.00 97.69 336 ILE A CA 1
ATOM 2651 C C . ILE A 1 336 ? -6.739 -9.572 22.320 1.00 97.69 336 ILE A C 1
ATOM 2653 O O . ILE A 1 336 ? -5.868 -10.357 21.952 1.00 97.69 336 ILE A O 1
ATOM 2657 N N . PHE A 1 337 ? -6.453 -8.368 22.821 1.00 96.31 337 PHE A N 1
ATOM 2658 C CA . PHE A 1 337 ? -5.087 -7.865 22.991 1.00 96.31 337 PHE A CA 1
ATOM 2659 C C . PHE A 1 337 ? -4.235 -8.786 23.883 1.00 96.31 337 PHE A C 1
ATOM 2661 O O . PHE A 1 337 ? -3.133 -9.181 23.511 1.00 96.31 337 PHE A O 1
ATOM 2668 N N . ASN A 1 338 ? -4.764 -9.220 25.028 1.00 95.94 338 ASN A N 1
ATOM 2669 C CA . ASN A 1 338 ? -4.050 -10.146 25.913 1.00 95.94 338 ASN A CA 1
ATOM 2670 C C . ASN A 1 338 ? -3.854 -11.530 25.271 1.00 95.94 338 ASN A C 1
ATOM 2672 O O . ASN A 1 338 ? -2.802 -12.146 25.426 1.00 95.94 338 ASN A O 1
ATOM 2676 N N . THR A 1 339 ? -4.841 -12.006 24.504 1.00 96.31 339 THR A N 1
ATOM 2677 C CA . THR A 1 339 ? -4.749 -13.277 23.762 1.00 96.31 339 THR A CA 1
ATOM 2678 C C . THR A 1 339 ? -3.637 -13.235 22.716 1.00 96.31 339 THR A C 1
ATOM 2680 O O . THR A 1 339 ? -2.887 -14.198 22.572 1.00 96.31 339 THR A O 1
ATOM 2683 N N . MET A 1 340 ? -3.517 -12.120 21.998 1.00 96.31 340 MET A N 1
ATOM 2684 C CA . MET A 1 340 ? -2.461 -11.869 21.019 1.00 96.31 340 MET A CA 1
ATOM 2685 C C . MET A 1 340 ? -1.068 -11.961 21.656 1.00 96.31 340 MET A C 1
ATOM 2687 O O . MET A 1 340 ? -0.215 -12.694 21.153 1.00 96.31 340 MET A O 1
ATOM 2691 N N . VAL A 1 341 ? -0.872 -11.292 22.798 1.00 94.50 341 VAL A N 1
ATOM 2692 C CA . VAL A 1 341 ? 0.384 -11.339 23.564 1.00 94.50 341 VAL A CA 1
ATOM 2693 C C . VAL A 1 341 ? 0.687 -12.763 24.034 1.00 94.50 341 VAL A C 1
ATOM 2695 O O . VAL A 1 341 ? 1.798 -13.249 23.843 1.00 94.50 341 VAL A O 1
ATOM 2698 N N . HIS A 1 342 ? -0.304 -13.466 24.591 1.00 96.31 342 HIS A N 1
ATOM 2699 C CA . HIS A 1 342 ? -0.135 -14.844 25.062 1.00 96.31 342 HIS A CA 1
ATOM 2700 C C . HIS A 1 342 ? 0.228 -15.822 23.933 1.00 96.31 342 HIS A C 1
ATOM 2702 O O . HIS A 1 342 ? 0.967 -16.777 24.148 1.00 96.31 342 HIS A O 1
ATOM 2708 N N . LYS A 1 343 ? -0.244 -15.561 22.709 1.00 94.75 343 LYS A N 1
ATOM 2709 C CA . LYS A 1 343 ? 0.110 -16.327 21.505 1.00 94.75 343 LYS A CA 1
ATOM 2710 C C . LYS A 1 343 ? 1.448 -15.916 20.876 1.00 94.75 343 LYS A C 1
ATOM 2712 O O . LYS A 1 343 ? 1.784 -16.413 19.804 1.00 94.75 343 LYS A O 1
ATOM 2717 N N . GLY A 1 344 ? 2.207 -15.027 21.518 1.00 94.44 344 GLY A N 1
ATOM 2718 C CA . GLY A 1 344 ? 3.528 -14.594 21.061 1.00 94.44 344 GLY A CA 1
ATOM 2719 C C . GLY A 1 344 ? 3.503 -13.591 19.905 1.00 94.44 344 GLY A C 1
ATOM 2720 O O . GLY A 1 344 ? 4.535 -13.363 19.278 1.00 94.44 344 GLY A O 1
ATOM 2721 N N . VAL A 1 345 ? 2.352 -12.981 19.603 1.00 96.00 345 VAL A N 1
ATOM 2722 C CA . VAL A 1 345 ? 2.264 -11.920 18.593 1.00 96.00 345 VAL A CA 1
ATOM 2723 C C . VAL A 1 345 ? 2.553 -10.584 19.271 1.00 96.00 345 VAL A C 1
ATOM 2725 O O . VAL A 1 345 ? 1.805 -10.148 20.143 1.00 96.00 345 VAL A O 1
ATOM 2728 N N . VAL A 1 346 ? 3.647 -9.933 18.873 1.00 93.50 346 VAL A N 1
ATOM 2729 C CA . VAL A 1 346 ? 4.098 -8.668 19.471 1.00 93.50 346 VAL A CA 1
ATOM 2730 C C . VAL A 1 346 ? 3.165 -7.523 19.046 1.00 93.50 346 VAL A C 1
ATOM 2732 O O . VAL A 1 346 ? 3.056 -7.249 17.846 1.00 93.50 346 VAL A O 1
ATOM 2735 N N . PRO A 1 347 ? 2.485 -6.837 19.987 1.00 93.06 347 PRO A N 1
ATOM 2736 C CA . PRO A 1 347 ? 1.662 -5.679 19.659 1.00 93.06 347 PRO A CA 1
ATOM 2737 C C . PRO A 1 347 ? 2.513 -4.508 19.160 1.00 93.06 347 PRO A C 1
ATOM 2739 O O . PRO A 1 347 ? 3.612 -4.271 19.658 1.00 93.06 347 PRO A O 1
ATOM 2742 N N . ASN A 1 348 ? 1.983 -3.737 18.210 1.00 92.38 348 ASN A N 1
ATOM 2743 C CA . ASN A 1 348 ? 2.604 -2.499 17.735 1.00 92.38 348 ASN A CA 1
ATOM 2744 C C . ASN A 1 348 ? 1.846 -1.259 18.247 1.00 92.38 348 ASN A C 1
ATOM 2746 O O . ASN A 1 348 ? 0.810 -1.373 18.905 1.00 92.38 348 ASN A O 1
ATOM 2750 N N . VAL A 1 349 ? 2.337 -0.063 17.903 1.00 93.31 349 VAL A N 1
ATOM 2751 C CA . VAL A 1 349 ? 1.714 1.224 18.274 1.00 93.31 349 VAL A CA 1
ATOM 2752 C C . VAL A 1 349 ? 0.225 1.297 17.899 1.00 93.31 349 VAL A C 1
ATOM 2754 O O . VAL A 1 349 ? -0.595 1.777 18.678 1.00 93.31 349 VAL A O 1
ATOM 2757 N N . ARG A 1 350 ? -0.170 0.719 16.754 1.00 93.56 350 ARG A N 1
ATOM 2758 C CA . ARG A 1 350 ? -1.569 0.694 16.305 1.00 93.56 350 ARG A CA 1
ATOM 2759 C C . ARG A 1 350 ? -2.463 -0.109 17.252 1.00 93.56 350 ARG A C 1
ATOM 2761 O O . ARG A 1 350 ? -3.573 0.334 17.528 1.00 93.56 350 ARG A O 1
ATOM 2768 N N . CYS A 1 351 ? -2.008 -1.255 17.761 1.00 93.81 351 CYS A N 1
ATOM 2769 C CA . CYS A 1 351 ? -2.775 -2.058 18.721 1.00 93.81 351 CYS A CA 1
ATOM 2770 C C . CYS A 1 351 ? -3.100 -1.260 19.992 1.00 93.81 351 CYS A C 1
ATOM 2772 O O . CYS A 1 351 ? -4.243 -1.268 20.449 1.00 93.81 351 CYS A O 1
ATOM 2774 N N . TYR A 1 352 ? -2.122 -0.526 20.526 1.00 93.81 352 TYR A N 1
ATOM 2775 C CA . TYR A 1 352 ? -2.329 0.349 21.680 1.00 93.81 352 TYR A CA 1
ATOM 2776 C C . TYR A 1 352 ? -3.296 1.491 21.366 1.00 93.81 352 TYR A C 1
ATOM 2778 O O . TYR A 1 352 ? -4.244 1.703 22.120 1.00 93.81 352 TYR A O 1
ATOM 2786 N N . ASN A 1 353 ? -3.135 2.151 20.215 1.00 93.94 353 ASN A N 1
ATOM 2787 C CA . ASN A 1 353 ? -4.034 3.223 19.779 1.00 93.94 353 ASN A CA 1
ATOM 2788 C C . ASN A 1 353 ? -5.494 2.757 19.670 1.00 93.94 353 ASN A C 1
ATOM 2790 O O . ASN A 1 353 ? -6.401 3.506 20.029 1.00 93.94 353 ASN A O 1
ATOM 2794 N N . ILE A 1 354 ? -5.74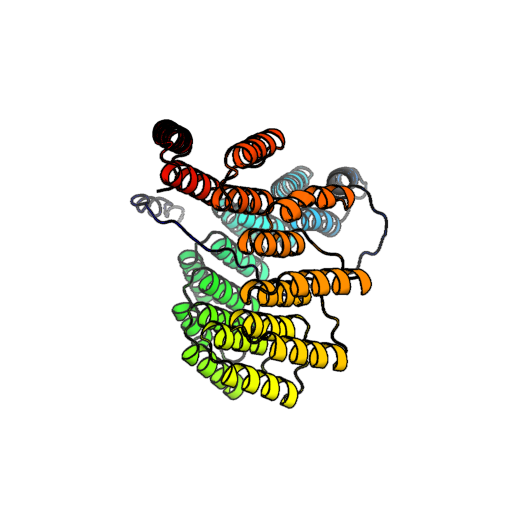0 1.513 19.240 1.00 94.25 354 ILE A N 1
ATOM 2795 C CA . ILE A 1 354 ? -7.091 0.930 19.191 1.00 94.25 354 ILE A CA 1
ATOM 2796 C C . ILE A 1 354 ? -7.696 0.798 20.597 1.00 94.25 354 ILE A C 1
ATOM 2798 O O . ILE A 1 354 ? -8.846 1.191 20.802 1.00 94.25 354 ILE A O 1
ATOM 2802 N N . ILE A 1 355 ? -6.938 0.277 21.571 1.00 95.00 355 ILE A N 1
ATOM 2803 C CA . ILE A 1 355 ? -7.414 0.135 22.958 1.00 95.00 355 ILE A CA 1
ATOM 2804 C C . ILE A 1 355 ? -7.641 1.502 23.600 1.00 95.00 355 ILE A C 1
ATOM 2806 O O . ILE A 1 355 ? -8.708 1.731 24.165 1.00 95.00 355 ILE A O 1
ATOM 2810 N N . ILE A 1 356 ? -6.687 2.423 23.458 1.00 94.25 356 ILE A N 1
ATOM 2811 C CA . ILE A 1 356 ? -6.778 3.794 23.975 1.00 94.25 356 ILE A CA 1
ATOM 2812 C C . ILE A 1 356 ? -8.031 4.485 23.427 1.00 94.25 356 ILE A C 1
ATOM 2814 O O . ILE A 1 356 ? -8.851 4.978 24.199 1.00 94.25 356 ILE A O 1
ATOM 2818 N N . ASN A 1 357 ? -8.242 4.448 22.107 1.00 92.44 357 ASN A N 1
ATOM 2819 C CA . ASN A 1 357 ? -9.435 5.015 21.476 1.00 92.44 357 ASN A CA 1
ATOM 2820 C C . ASN A 1 357 ? -10.725 4.368 22.006 1.00 92.44 357 ASN A C 1
ATOM 2822 O O . ASN A 1 357 ? -11.695 5.063 22.312 1.00 92.44 357 ASN A O 1
ATOM 2826 N N . GLY A 1 358 ? -10.739 3.038 22.142 1.00 93.00 358 GLY A N 1
ATOM 2827 C CA . GLY A 1 358 ? -11.870 2.291 22.692 1.00 93.00 358 GLY A CA 1
ATOM 2828 C C . GLY A 1 358 ? -12.204 2.676 24.135 1.00 93.00 358 GLY A C 1
ATOM 2829 O O . GLY A 1 358 ? -13.376 2.860 24.464 1.00 93.00 358 GLY A O 1
ATOM 2830 N N . LEU A 1 359 ? -11.193 2.846 24.987 1.00 93.56 359 LEU A N 1
ATOM 2831 C CA . LEU A 1 359 ? -11.349 3.291 26.374 1.00 93.56 359 LEU A CA 1
ATOM 2832 C C . LEU A 1 359 ? -11.873 4.731 26.435 1.00 93.56 359 LEU A C 1
ATOM 2834 O O . LEU A 1 359 ? -12.858 5.002 27.124 1.00 93.56 359 LEU A O 1
ATOM 2838 N N . CYS A 1 360 ? -11.290 5.642 25.650 1.00 92.50 360 CYS A N 1
ATOM 2839 C CA . CYS A 1 360 ? -11.733 7.033 25.562 1.00 92.50 360 CYS A CA 1
ATOM 2840 C C . CYS A 1 360 ? -13.199 7.150 25.116 1.00 92.50 360 CYS A C 1
ATOM 2842 O O . CYS A 1 360 ? -13.975 7.879 25.736 1.00 92.50 360 CYS A O 1
ATOM 2844 N N . LYS A 1 361 ? -13.613 6.400 24.084 1.00 88.38 361 LYS A N 1
ATOM 2845 C CA . LYS A 1 361 ? -15.009 6.380 23.606 1.00 88.38 361 LYS A CA 1
ATOM 2846 C C . LYS A 1 361 ? -15.992 5.849 24.652 1.00 88.38 361 LYS A C 1
ATOM 2848 O O . LYS A 1 361 ? -17.124 6.323 24.706 1.00 88.38 361 LYS A O 1
ATOM 2853 N N . ASN A 1 362 ? -15.549 4.940 25.520 1.00 87.69 362 ASN A N 1
ATOM 2854 C CA . ASN A 1 362 ? -16.339 4.417 26.638 1.00 87.69 362 ASN A CA 1
ATOM 2855 C C . ASN A 1 362 ? -16.214 5.250 27.927 1.00 87.69 362 ASN A C 1
ATOM 2857 O O . ASN A 1 362 ? -16.645 4.802 28.984 1.00 87.69 362 ASN A O 1
ATOM 2861 N N . LYS A 1 363 ? -15.659 6.472 27.854 1.00 87.38 363 LYS A N 1
ATOM 2862 C CA . LYS A 1 363 ? -15.443 7.386 28.996 1.00 87.38 363 LYS A CA 1
ATOM 2863 C C . LYS A 1 363 ? -14.516 6.826 30.088 1.00 87.38 363 LYS A C 1
ATOM 2865 O O . LYS A 1 363 ? -14.479 7.358 31.193 1.00 87.38 363 LYS A O 1
ATOM 2870 N N . MET A 1 364 ? -13.718 5.810 29.769 1.00 90.06 364 MET A N 1
ATOM 2871 C CA . MET A 1 364 ? -12.727 5.183 30.654 1.00 90.06 364 MET A CA 1
ATOM 2872 C C . MET A 1 364 ? -11.348 5.832 30.453 1.00 90.06 364 MET A C 1
ATOM 2874 O O . MET A 1 364 ? -10.339 5.160 30.251 1.00 90.06 364 MET A O 1
ATOM 2878 N N . VAL A 1 365 ? -11.299 7.169 30.434 1.00 90.88 365 VAL A N 1
ATOM 2879 C CA . VAL A 1 365 ? -10.081 7.911 30.062 1.00 90.88 365 VAL A CA 1
ATOM 2880 C C . VAL A 1 365 ? -8.937 7.721 31.061 1.00 90.88 365 VAL A C 1
ATOM 2882 O O . VAL A 1 365 ? -7.779 7.757 30.666 1.00 90.88 365 VAL A O 1
ATOM 2885 N N . ASP A 1 366 ? -9.244 7.462 32.332 1.00 88.94 366 ASP A N 1
ATOM 2886 C CA . ASP A 1 366 ? -8.222 7.203 33.353 1.00 88.94 366 ASP A CA 1
ATOM 2887 C C . ASP A 1 366 ? -7.457 5.904 33.076 1.00 88.94 366 ASP A C 1
ATOM 2889 O O . ASP A 1 366 ? -6.238 5.865 33.209 1.00 88.94 366 ASP A O 1
ATOM 2893 N N . GLU A 1 367 ? -8.141 4.867 32.585 1.00 90.06 367 GLU A N 1
ATOM 2894 C CA . GLU A 1 367 ? -7.483 3.640 32.126 1.00 90.06 367 GLU A CA 1
ATOM 2895 C C . GLU A 1 367 ? -6.682 3.879 30.842 1.00 90.06 367 GLU A C 1
ATOM 2897 O O . GLU A 1 367 ? -5.587 3.342 30.690 1.00 90.06 367 GLU A O 1
ATOM 2902 N N . ALA A 1 368 ? -7.183 4.724 29.933 1.00 90.81 368 ALA A N 1
ATOM 2903 C CA . ALA A 1 368 ? -6.457 5.091 28.717 1.00 90.81 368 ALA A CA 1
ATOM 2904 C C . ALA A 1 368 ? -5.131 5.814 29.030 1.00 90.81 368 ALA A C 1
ATOM 2906 O O . ALA A 1 368 ? -4.137 5.622 28.328 1.00 90.81 368 ALA A O 1
ATOM 2907 N N . MET A 1 369 ? -5.079 6.584 30.123 1.00 87.81 369 MET A N 1
ATOM 2908 C CA . MET A 1 369 ? -3.867 7.269 30.588 1.00 87.81 369 MET A CA 1
ATOM 2909 C C . MET A 1 369 ? -2.757 6.318 31.071 1.00 87.81 369 MET A C 1
ATOM 2911 O O . MET A 1 369 ? -1.609 6.748 31.207 1.00 87.81 369 MET A O 1
ATOM 2915 N N . ASN A 1 370 ? -3.034 5.015 31.219 1.00 85.12 370 ASN A N 1
ATOM 2916 C CA . ASN A 1 370 ? -2.005 3.992 31.442 1.00 85.12 370 ASN A CA 1
ATOM 2917 C C . ASN A 1 370 ? -1.162 3.681 30.186 1.00 85.12 370 ASN A C 1
ATOM 2919 O O . ASN A 1 370 ? -0.308 2.796 30.229 1.00 85.12 370 ASN A O 1
ATOM 2923 N N . PHE A 1 371 ? -1.314 4.437 29.087 1.00 83.06 371 PHE A N 1
ATOM 2924 C CA . PHE A 1 371 ? -0.470 4.334 27.884 1.00 83.06 371 PHE A CA 1
ATOM 2925 C C . PHE A 1 371 ? 1.038 4.430 28.171 1.00 83.06 371 PHE A C 1
ATOM 2927 O O . PHE A 1 371 ? 1.846 3.967 27.370 1.00 83.06 371 PHE A O 1
ATOM 2934 N N . LYS A 1 372 ? 1.442 4.976 29.328 1.00 77.31 372 LYS A N 1
ATOM 2935 C CA . LYS A 1 372 ? 2.840 4.987 29.783 1.00 77.31 372 LYS A CA 1
ATOM 2936 C C . LYS A 1 372 ? 3.469 3.589 29.819 1.00 77.31 372 LYS A C 1
ATOM 2938 O O . LYS A 1 372 ? 4.676 3.485 29.624 1.00 77.31 372 LYS A O 1
ATOM 2943 N N . GLU A 1 373 ? 2.678 2.522 29.964 1.00 81.38 373 GLU A N 1
ATOM 2944 C CA . GLU A 1 373 ? 3.147 1.133 29.844 1.00 81.38 373 GLU A CA 1
ATOM 2945 C C . GLU A 1 373 ? 3.817 0.840 28.484 1.00 81.38 373 GLU A C 1
ATOM 2947 O O . GLU A 1 373 ? 4.691 -0.022 28.401 1.00 81.38 373 GLU A O 1
ATOM 2952 N N . MET A 1 374 ? 3.472 1.583 27.423 1.00 86.88 374 MET A N 1
ATOM 2953 C CA . MET A 1 374 ? 4.130 1.481 26.114 1.00 86.88 374 MET A CA 1
ATOM 2954 C C . MET A 1 374 ? 5.642 1.726 26.222 1.00 86.88 374 MET A C 1
ATOM 2956 O O . MET A 1 374 ? 6.419 0.965 25.645 1.00 86.88 374 MET A O 1
ATOM 2960 N N . HIS A 1 375 ? 6.071 2.693 27.045 1.00 80.81 375 HIS A N 1
ATOM 2961 C CA . HIS A 1 375 ? 7.491 2.979 27.278 1.00 80.81 375 HIS A CA 1
ATOM 2962 C C . HIS A 1 375 ? 8.210 1.799 27.936 1.00 80.81 375 HIS A C 1
ATOM 2964 O O . HIS A 1 375 ? 9.298 1.423 27.503 1.00 80.81 375 HIS A O 1
ATOM 2970 N N . ASN A 1 376 ? 7.573 1.154 28.921 1.00 82.88 376 ASN A N 1
ATOM 2971 C CA . ASN A 1 376 ? 8.124 -0.028 29.596 1.00 82.88 376 ASN A CA 1
ATOM 2972 C C . ASN A 1 376 ? 8.310 -1.214 28.636 1.00 82.88 376 ASN A C 1
ATOM 2974 O O . ASN A 1 376 ? 9.105 -2.112 28.900 1.00 82.88 376 ASN A O 1
ATOM 2978 N N . LYS A 1 377 ? 7.583 -1.215 27.515 1.00 82.19 377 LYS A N 1
ATOM 2979 C CA . LYS A 1 377 ? 7.653 -2.223 26.451 1.00 82.19 377 LYS A CA 1
ATOM 2980 C C . LYS A 1 377 ? 8.469 -1.766 25.239 1.00 82.19 377 LYS A C 1
ATOM 2982 O O . LYS A 1 377 ? 8.433 -2.430 24.208 1.00 82.19 377 LYS A O 1
ATOM 2987 N N . MET A 1 378 ? 9.206 -0.657 25.359 1.00 84.50 378 MET A N 1
ATOM 2988 C CA . MET A 1 378 ? 10.003 -0.050 24.283 1.00 84.50 378 MET A CA 1
ATOM 2989 C C . MET A 1 378 ? 9.184 0.298 23.025 1.00 84.50 378 MET A C 1
ATOM 2991 O O . MET A 1 378 ? 9.716 0.349 21.918 1.00 84.50 378 MET A O 1
ATOM 2995 N N . ILE A 1 379 ? 7.882 0.548 23.185 1.00 86.00 379 ILE A N 1
ATOM 2996 C CA . ILE A 1 379 ? 6.999 1.020 22.118 1.00 86.00 379 ILE A CA 1
ATOM 2997 C C . ILE A 1 379 ? 6.871 2.530 22.272 1.00 86.00 379 ILE A C 1
ATOM 2999 O O . ILE A 1 379 ? 6.382 3.013 23.290 1.00 86.00 379 ILE A O 1
ATOM 3003 N N . VAL A 1 380 ? 7.305 3.274 21.257 1.00 87.44 380 VAL A N 1
ATOM 3004 C CA . VAL A 1 380 ? 7.281 4.741 21.269 1.00 87.44 380 VAL A CA 1
ATOM 3005 C C . VAL A 1 380 ? 5.881 5.233 20.883 1.00 87.44 380 VAL A C 1
ATOM 3007 O O . VAL A 1 380 ? 5.428 4.924 19.776 1.00 87.44 380 VAL A O 1
ATOM 3010 N N . PRO A 1 381 ? 5.181 5.980 21.760 1.00 89.12 381 PRO A N 1
ATOM 3011 C CA . PRO A 1 381 ? 3.936 6.650 21.402 1.00 89.12 381 PRO A CA 1
ATOM 3012 C C . PRO A 1 381 ? 4.148 7.636 20.249 1.00 89.12 381 PRO A C 1
ATOM 3014 O O . PRO A 1 381 ? 5.102 8.413 20.244 1.00 89.12 381 PRO A O 1
ATOM 3017 N N . ASP A 1 382 ? 3.246 7.614 19.275 1.00 89.69 382 ASP A N 1
ATOM 3018 C CA . ASP A 1 382 ? 3.283 8.490 18.105 1.00 89.69 382 ASP A CA 1
ATOM 3019 C C . ASP A 1 382 ? 2.282 9.652 18.215 1.00 89.69 382 ASP A C 1
ATOM 3021 O O . ASP A 1 382 ? 1.507 9.766 19.169 1.00 89.69 382 ASP A O 1
ATOM 3025 N N . VAL A 1 383 ? 2.263 10.516 17.194 1.00 89.38 383 VAL A N 1
ATOM 3026 C CA . VAL A 1 383 ? 1.311 11.635 17.101 1.00 89.38 383 VAL A CA 1
ATOM 3027 C C . VAL A 1 383 ? -0.133 11.147 17.259 1.00 89.38 383 VAL A C 1
ATOM 3029 O O . VAL A 1 383 ? -0.933 11.814 17.914 1.00 89.38 383 VAL A O 1
ATOM 3032 N N . VAL A 1 384 ? -0.478 9.979 16.706 1.00 90.44 384 VAL A N 1
ATOM 3033 C CA . VAL A 1 384 ? -1.833 9.408 16.783 1.00 90.44 384 VAL A CA 1
ATOM 3034 C C . VAL A 1 384 ? -2.182 9.011 18.219 1.00 90.44 384 VAL A C 1
ATOM 3036 O O . VAL A 1 384 ? -3.302 9.276 18.658 1.00 90.44 384 VAL A O 1
ATOM 3039 N N . THR A 1 385 ? -1.228 8.448 18.963 1.00 91.31 385 THR A N 1
ATOM 3040 C CA . THR A 1 385 ? -1.391 8.053 20.370 1.00 91.31 385 THR A CA 1
ATOM 3041 C C . THR A 1 385 ? -1.799 9.253 21.223 1.00 91.31 385 THR A C 1
ATOM 3043 O O . THR A 1 385 ? -2.865 9.251 21.843 1.00 91.31 385 THR A O 1
ATOM 3046 N N . TYR A 1 386 ? -0.998 10.323 21.186 1.00 91.81 386 TYR A N 1
ATOM 3047 C CA . TYR A 1 386 ? -1.275 11.538 21.953 1.00 91.81 386 TYR A CA 1
ATOM 3048 C C . TYR A 1 386 ? -2.551 12.244 21.483 1.00 91.81 386 TYR A C 1
ATOM 3050 O O . TYR A 1 386 ? -3.373 12.625 22.313 1.00 91.81 386 TYR A O 1
ATOM 3058 N N . SER A 1 387 ? -2.765 12.367 20.165 1.00 90.69 387 SER A N 1
ATOM 3059 C CA . SER A 1 387 ? -3.975 13.009 19.617 1.00 90.69 387 SER A CA 1
ATOM 3060 C C . SER A 1 387 ? -5.252 12.307 20.095 1.00 90.69 387 SER A C 1
ATOM 3062 O O . SER A 1 387 ? -6.234 12.964 20.432 1.00 90.69 387 SER A O 1
ATOM 3064 N N . THR A 1 388 ? -5.229 10.971 20.170 1.00 91.44 388 THR A N 1
ATOM 3065 C CA . THR A 1 388 ? -6.363 10.159 20.639 1.00 91.44 388 THR A CA 1
ATOM 3066 C C . THR A 1 388 ? -6.645 10.387 22.127 1.00 91.44 388 THR A C 1
ATOM 3068 O O . THR A 1 388 ? -7.801 10.557 22.514 1.00 91.44 388 THR A O 1
ATOM 3071 N N . LEU A 1 389 ? -5.604 10.431 22.966 1.00 92.50 389 LEU A N 1
ATOM 3072 C CA . LEU A 1 389 ? -5.742 10.710 24.401 1.00 92.50 389 LEU A CA 1
ATOM 3073 C C . LEU A 1 389 ? -6.261 12.123 24.660 1.00 92.50 389 LEU A C 1
ATOM 3075 O O . LEU A 1 389 ? -7.175 12.301 25.465 1.00 92.50 389 LEU A O 1
ATOM 3079 N N . ILE A 1 390 ? -5.717 13.113 23.950 1.00 92.44 390 ILE A N 1
ATOM 3080 C CA . ILE A 1 390 ? -6.140 14.513 24.043 1.00 92.44 390 ILE A CA 1
ATOM 3081 C C . ILE A 1 390 ? -7.619 14.639 23.672 1.00 92.44 390 ILE A C 1
ATOM 3083 O O . ILE A 1 390 ? -8.394 15.199 24.447 1.00 92.44 390 ILE A O 1
ATOM 3087 N N . ASP A 1 391 ? -8.044 14.047 22.552 1.00 90.94 391 ASP A N 1
ATOM 3088 C CA . ASP A 1 391 ? -9.455 14.012 22.159 1.00 90.94 391 ASP A CA 1
ATOM 3089 C C . ASP A 1 391 ? -10.344 13.352 23.231 1.00 90.94 391 ASP A C 1
ATOM 3091 O O . ASP A 1 391 ? -11.393 13.891 23.600 1.00 90.94 391 ASP A O 1
ATOM 3095 N N . GLY A 1 392 ? -9.903 12.224 23.795 1.00 91.50 392 GLY A N 1
ATOM 3096 C CA . GLY A 1 392 ? -10.604 11.527 24.874 1.00 91.50 392 GLY A CA 1
ATOM 3097 C C . GLY A 1 392 ? -10.742 12.347 26.162 1.00 91.50 392 GLY A C 1
ATOM 3098 O O . GLY A 1 392 ? -11.824 12.387 26.762 1.00 91.50 392 GLY A O 1
ATOM 3099 N N . LEU A 1 393 ? -9.679 13.040 26.577 1.00 91.62 393 LEU A N 1
ATOM 3100 C CA . LEU A 1 393 ? -9.664 13.930 27.743 1.00 91.62 393 LEU A CA 1
ATOM 3101 C C . LEU A 1 393 ? -10.576 15.138 27.523 1.00 91.62 393 LEU A C 1
ATOM 3103 O O . LEU A 1 393 ? -11.398 15.454 28.386 1.00 91.62 393 LEU A O 1
ATOM 3107 N N . CYS A 1 394 ? -10.499 15.756 26.344 1.00 91.00 394 CYS A N 1
ATOM 3108 C CA . CYS A 1 394 ? -11.372 16.841 25.905 1.00 91.00 394 CYS A CA 1
ATOM 3109 C C . CYS A 1 394 ? -12.852 16.447 25.988 1.00 91.00 394 CYS A C 1
ATOM 3111 O O . CYS A 1 394 ? -13.649 17.147 26.620 1.00 91.00 394 CYS A O 1
ATOM 3113 N N . LYS A 1 395 ? -13.223 15.292 25.422 1.00 87.88 395 LYS A N 1
ATOM 3114 C CA . LYS A 1 395 ? -14.599 14.761 25.464 1.00 87.88 395 LYS A CA 1
ATOM 3115 C C . LYS A 1 395 ? -15.067 14.415 26.878 1.00 87.88 395 LYS A C 1
ATOM 3117 O O . LYS A 1 395 ? -16.255 14.557 27.169 1.00 87.88 395 LYS A O 1
ATOM 3122 N N . SER A 1 396 ? -14.144 14.025 27.754 1.00 88.00 396 SER A N 1
ATOM 3123 C CA . SER A 1 396 ? -14.399 13.757 29.177 1.00 88.00 396 SER A CA 1
ATOM 3124 C C . SER A 1 396 ? -14.356 15.018 30.054 1.00 88.00 396 SER A C 1
ATOM 3126 O O . SER A 1 396 ? -14.533 14.931 31.265 1.00 88.00 396 SER A O 1
ATOM 3128 N N . GLY A 1 397 ? -14.110 16.200 29.474 1.00 87.31 397 GLY A N 1
ATOM 3129 C CA . GLY A 1 397 ? -14.042 17.470 30.198 1.00 87.31 397 GLY A CA 1
ATOM 3130 C C . GLY A 1 397 ? -12.740 17.707 30.977 1.00 87.31 397 GLY A C 1
ATOM 3131 O O . GLY A 1 397 ? -12.649 18.704 31.693 1.00 87.31 397 GLY A O 1
ATOM 3132 N N . LYS A 1 398 ? -11.716 16.861 30.833 1.00 89.31 398 LYS A N 1
ATOM 3133 C CA . LYS A 1 398 ? -10.411 16.978 31.511 1.00 89.31 398 LYS A CA 1
ATOM 3134 C C . LYS A 1 398 ? -9.417 17.812 30.685 1.00 89.31 398 LYS A C 1
ATOM 3136 O O . LYS A 1 398 ? -8.352 17.340 30.307 1.00 89.31 398 LYS A O 1
ATOM 3141 N N . ILE A 1 399 ? -9.791 19.056 30.373 1.00 89.06 399 ILE A N 1
ATOM 3142 C CA . ILE A 1 399 ? -9.046 19.929 29.440 1.00 89.06 399 ILE A CA 1
ATOM 3143 C C . ILE A 1 399 ? -7.633 20.264 29.949 1.00 89.06 399 ILE A C 1
ATOM 3145 O O . ILE A 1 399 ? -6.707 20.310 29.150 1.00 89.06 399 ILE A O 1
ATOM 3149 N N . SER A 1 400 ? -7.433 20.448 31.257 1.00 89.62 400 SER A N 1
ATOM 3150 C CA . SER A 1 400 ? -6.103 20.752 31.811 1.00 89.62 400 SER A CA 1
ATOM 3151 C C . SER A 1 400 ? -5.089 19.639 31.523 1.00 89.62 400 SER A C 1
ATOM 3153 O O . SER A 1 400 ? -4.023 19.910 30.986 1.00 89.62 400 SER A O 1
ATOM 3155 N N . SER A 1 401 ? -5.462 18.377 31.753 1.00 90.62 401 SER A N 1
ATOM 3156 C CA . SER A 1 401 ? -4.617 17.221 31.415 1.00 90.62 401 SER A CA 1
ATOM 3157 C C . SER A 1 401 ? -4.400 17.070 29.907 1.00 90.62 401 SER A C 1
ATOM 3159 O O . SER A 1 401 ? -3.377 16.552 29.471 1.00 90.62 401 SER A O 1
ATOM 3161 N N . ALA A 1 402 ? -5.354 17.526 29.088 1.00 91.19 402 ALA A N 1
ATOM 3162 C CA . ALA A 1 402 ? -5.185 17.550 27.639 1.00 91.19 402 ALA A CA 1
ATOM 3163 C C . ALA A 1 402 ? -4.075 18.533 27.220 1.00 91.19 402 ALA A C 1
ATOM 3165 O O . ALA A 1 402 ? -3.285 18.208 26.338 1.00 91.19 402 ALA A O 1
ATOM 3166 N N . TRP A 1 403 ? -3.968 19.692 27.882 1.00 89.50 403 TRP A N 1
ATOM 3167 C CA . TRP A 1 403 ? -2.867 20.641 27.673 1.00 89.50 403 TRP A CA 1
ATOM 3168 C C . TRP A 1 403 ? -1.513 20.093 28.128 1.00 89.50 403 TRP A C 1
ATOM 3170 O O . TRP A 1 403 ? -0.538 20.235 27.398 1.00 89.50 403 TRP A O 1
ATOM 3180 N N . GLU A 1 404 ? -1.461 19.390 29.261 1.00 91.88 404 GLU A N 1
ATOM 3181 C CA . GLU A 1 404 ? -0.228 18.738 29.730 1.00 91.88 404 GLU A CA 1
ATOM 3182 C C . GLU A 1 404 ? 0.333 17.754 28.688 1.00 91.88 404 GLU A C 1
ATOM 3184 O O . GLU A 1 404 ? 1.536 17.740 28.427 1.00 91.88 404 GLU A O 1
ATOM 3189 N N . LEU A 1 405 ? -0.536 16.976 28.028 1.00 90.88 405 LEU A N 1
ATOM 3190 C CA . LEU A 1 405 ? -0.120 16.083 26.941 1.00 90.88 405 LEU A CA 1
ATOM 3191 C C . LEU A 1 405 ? 0.357 16.841 25.695 1.00 90.88 405 LEU A C 1
ATOM 3193 O O . LEU A 1 405 ? 1.275 16.376 25.022 1.00 90.88 405 LEU A O 1
ATOM 3197 N N . VAL A 1 406 ? -0.229 18.000 25.381 1.00 89.12 406 VAL A N 1
ATOM 3198 C CA . VAL A 1 406 ? 0.254 18.860 24.286 1.00 89.12 406 VAL A CA 1
ATOM 3199 C C . VAL A 1 406 ? 1.661 19.368 24.587 1.00 89.12 406 VAL A C 1
ATOM 3201 O O . VAL A 1 406 ? 2.519 19.340 23.704 1.00 89.12 406 VAL A O 1
ATOM 3204 N N . ASP A 1 407 ? 1.923 19.813 25.811 1.00 89.56 407 ASP A N 1
ATOM 3205 C CA . ASP A 1 407 ? 3.250 20.285 26.213 1.00 89.56 407 ASP A CA 1
ATOM 3206 C C . ASP A 1 407 ? 4.276 19.143 26.187 1.00 89.56 407 ASP A C 1
ATOM 3208 O O . ASP A 1 407 ? 5.403 19.320 25.713 1.00 89.56 407 ASP A O 1
ATOM 3212 N N . GLU A 1 408 ? 3.869 17.938 26.602 1.00 89.75 408 GLU A N 1
ATOM 3213 C CA . GLU A 1 408 ? 4.692 16.736 26.484 1.00 89.75 408 GLU A CA 1
ATOM 3214 C C . GLU A 1 408 ? 5.054 16.439 25.022 1.00 89.75 408 GLU A C 1
ATOM 3216 O O . GLU A 1 408 ? 6.240 16.251 24.746 1.00 89.75 408 GLU A O 1
ATOM 3221 N N . MET A 1 409 ? 4.087 16.480 24.090 1.00 89.38 409 MET A N 1
ATOM 3222 C CA . MET A 1 409 ? 4.325 16.291 22.648 1.00 89.38 409 MET A CA 1
ATOM 3223 C C . MET A 1 409 ? 5.381 17.262 22.105 1.00 89.38 409 MET A C 1
ATOM 3225 O O . MET A 1 409 ? 6.300 16.835 21.405 1.00 89.38 409 MET A O 1
ATOM 3229 N N . HIS A 1 410 ? 5.291 18.550 22.454 1.00 86.56 410 HIS A N 1
ATOM 3230 C CA . HIS A 1 410 ? 6.269 19.550 22.014 1.00 86.56 410 HIS A CA 1
ATOM 3231 C C . HIS A 1 410 ? 7.667 19.254 22.564 1.00 86.56 410 HIS A C 1
ATOM 3233 O O . HIS A 1 410 ? 8.651 19.358 21.832 1.00 86.56 410 HIS A O 1
ATOM 3239 N N . ARG A 1 411 ? 7.767 18.842 23.836 1.00 87.75 411 ARG A N 1
ATOM 3240 C CA . ARG A 1 411 ? 9.048 18.532 24.489 1.00 87.75 411 ARG A CA 1
ATOM 3241 C C . ARG A 1 411 ? 9.775 17.354 23.835 1.00 87.75 411 ARG A C 1
ATOM 3243 O O . ARG A 1 411 ? 11.001 17.356 23.791 1.00 87.75 411 ARG A O 1
ATOM 3250 N N . ILE A 1 412 ? 9.038 16.368 23.326 1.00 85.94 412 ILE A N 1
ATOM 3251 C CA . ILE A 1 412 ? 9.599 15.202 22.619 1.00 85.94 412 ILE A CA 1
ATOM 3252 C C . ILE A 1 412 ? 9.740 15.422 21.102 1.00 85.94 412 ILE A C 1
ATOM 3254 O O . ILE A 1 412 ? 10.102 14.498 20.378 1.00 85.94 412 ILE A O 1
ATOM 3258 N N . GLY A 1 413 ? 9.464 16.635 20.609 1.00 83.38 413 GLY A N 1
ATOM 3259 C CA . GLY A 1 413 ? 9.605 16.994 19.196 1.00 83.38 413 GLY A CA 1
ATOM 3260 C C . GLY A 1 413 ? 8.494 16.464 18.282 1.00 83.38 413 GLY A C 1
ATOM 3261 O O . GLY A 1 413 ? 8.659 16.473 17.062 1.00 83.38 413 GLY A O 1
ATOM 3262 N N . LEU A 1 414 ? 7.363 16.010 18.833 1.00 85.00 414 LEU A N 1
ATOM 3263 C CA . LEU A 1 414 ? 6.200 15.615 18.040 1.00 85.00 414 LEU A CA 1
ATOM 3264 C C . LEU A 1 414 ? 5.383 16.844 17.628 1.00 85.00 414 LEU A C 1
ATOM 3266 O O . LEU A 1 414 ? 5.028 17.689 18.448 1.00 85.00 414 LEU A O 1
ATOM 3270 N N . GLN A 1 415 ? 5.039 16.912 16.342 1.00 80.38 415 GLN A N 1
ATOM 3271 C CA . GLN A 1 415 ? 4.194 17.970 15.793 1.00 80.38 415 GLN A CA 1
ATOM 3272 C C . GLN A 1 415 ? 2.721 17.708 16.120 1.00 80.38 415 GLN A C 1
ATOM 3274 O O . GLN A 1 415 ? 2.199 16.611 15.895 1.00 80.38 415 GLN A O 1
ATOM 3279 N N . VAL A 1 416 ? 2.041 18.734 16.626 1.00 79.81 416 VAL A N 1
ATOM 3280 C CA . VAL A 1 416 ? 0.598 18.698 16.878 1.00 79.81 416 VAL A CA 1
ATOM 3281 C C . VAL A 1 416 ? -0.144 18.711 15.540 1.00 79.81 416 VAL A C 1
ATOM 3283 O O . VAL A 1 416 ? 0.175 19.504 14.657 1.00 79.81 416 VAL A O 1
ATOM 3286 N N . ASN A 1 417 ? -1.133 17.830 15.370 1.00 78.69 417 ASN A N 1
ATOM 3287 C CA . ASN A 1 417 ? -1.918 17.758 14.138 1.00 78.69 417 ASN A CA 1
ATOM 3288 C C . ASN A 1 417 ? -3.240 18.542 14.246 1.00 78.69 417 ASN A C 1
ATOM 3290 O O . ASN A 1 417 ? -3.651 18.998 15.315 1.00 78.69 417 ASN A O 1
ATOM 3294 N N . VAL A 1 418 ? -3.930 18.668 13.110 1.00 79.88 418 VAL A N 1
ATOM 3295 C CA . VAL A 1 418 ? -5.226 19.360 13.010 1.00 79.88 418 VAL A CA 1
ATOM 3296 C C . VAL A 1 418 ? -6.269 18.754 13.956 1.00 79.88 418 VAL A C 1
ATOM 3298 O O . VAL A 1 418 ? -7.023 19.496 14.578 1.00 79.88 418 VAL A O 1
ATOM 3301 N N . ILE A 1 419 ? -6.279 17.425 14.113 1.00 78.69 419 ILE A N 1
ATOM 3302 C CA . ILE A 1 419 ? -7.247 16.705 14.955 1.00 78.69 419 ILE A CA 1
ATOM 3303 C C . ILE A 1 419 ? -7.126 17.162 16.412 1.00 78.69 419 ILE A C 1
ATOM 3305 O O . ILE A 1 419 ? -8.130 17.520 17.022 1.00 78.69 419 ILE A O 1
ATOM 3309 N N . THR A 1 420 ? -5.906 17.227 16.947 1.00 81.25 420 THR A N 1
ATOM 3310 C CA . THR A 1 420 ? -5.644 17.665 18.323 1.00 81.25 420 THR A CA 1
ATOM 3311 C C . THR A 1 420 ? -6.175 19.073 18.583 1.00 81.25 420 THR A C 1
ATOM 3313 O O . THR A 1 420 ? -6.879 19.303 19.570 1.00 81.25 420 THR A O 1
ATOM 3316 N N . TYR A 1 421 ? -5.895 20.017 17.680 1.00 84.00 421 TYR A N 1
ATOM 3317 C CA . TYR A 1 421 ? -6.392 21.386 17.813 1.00 84.00 421 TYR A CA 1
ATOM 3318 C C . TYR A 1 421 ? -7.915 21.476 17.692 1.00 84.00 421 TYR A C 1
ATOM 3320 O O . TYR A 1 421 ? -8.547 22.178 18.482 1.00 84.00 421 TYR A O 1
ATOM 3328 N N . SER A 1 422 ? -8.520 20.746 16.750 1.00 84.94 422 SER A N 1
ATOM 3329 C CA . SER A 1 422 ? -9.978 20.688 16.610 1.00 84.94 422 SER A CA 1
ATOM 3330 C C . SER A 1 422 ? -10.653 20.158 17.878 1.00 84.94 422 SER A C 1
ATOM 3332 O O . SER A 1 422 ? -11.648 20.734 18.321 1.00 84.94 422 SER A O 1
ATOM 3334 N N . SER A 1 423 ? -10.100 19.114 18.506 1.00 85.69 423 SER A N 1
ATOM 3335 C CA . SER A 1 423 ? -10.634 18.554 19.753 1.00 85.69 423 SER A CA 1
ATOM 3336 C C . SER A 1 423 ? -10.536 19.531 20.929 1.00 85.69 423 SER A C 1
ATOM 3338 O O . SER A 1 423 ? -11.503 19.671 21.686 1.00 85.69 423 SER A O 1
ATOM 3340 N N . LEU A 1 424 ? -9.415 20.250 21.064 1.00 87.31 424 LEU A N 1
ATOM 3341 C CA . LEU A 1 424 ? -9.228 21.277 22.098 1.00 87.31 424 LEU A CA 1
ATOM 3342 C C . LEU A 1 424 ? -10.191 22.451 21.913 1.00 87.31 424 LEU A C 1
ATOM 3344 O O . LEU A 1 424 ? -10.883 22.822 22.860 1.00 87.31 424 LEU A O 1
ATOM 3348 N N . LEU A 1 425 ? -10.295 22.990 20.694 1.00 87.56 425 LEU A N 1
ATOM 3349 C CA . LEU A 1 425 ? -11.229 24.073 20.371 1.00 87.56 425 LEU A CA 1
ATOM 3350 C C . LEU A 1 425 ? -12.670 23.676 20.687 1.00 87.56 425 LEU A C 1
ATOM 3352 O O . LEU A 1 425 ? -13.380 24.406 21.377 1.00 87.56 425 LEU A O 1
ATOM 3356 N N . HIS A 1 426 ? -13.087 22.488 20.243 1.00 87.44 426 HIS A N 1
ATOM 3357 C CA . HIS A 1 426 ? -14.425 21.979 20.516 1.00 87.44 426 HIS A CA 1
ATOM 3358 C C . HIS A 1 426 ? -14.698 21.862 22.026 1.00 87.44 426 HIS A C 1
ATOM 3360 O O . HIS A 1 426 ? -15.772 22.244 22.496 1.00 87.44 426 HIS A O 1
ATOM 3366 N N . ALA A 1 427 ? -13.729 21.380 22.812 1.00 88.50 427 ALA A N 1
ATOM 3367 C CA . ALA A 1 427 ? -13.873 21.266 24.262 1.00 88.50 427 ALA A CA 1
ATOM 3368 C C . ALA A 1 427 ? -13.943 22.627 24.975 1.00 88.50 427 ALA A C 1
ATOM 3370 O O . ALA A 1 427 ? -14.778 22.795 25.866 1.00 88.50 427 ALA A O 1
ATOM 3371 N N . LEU A 1 428 ? -13.113 23.596 24.574 1.00 87.50 428 LEU A N 1
ATOM 3372 C CA . LEU A 1 428 ? -13.107 24.954 25.132 1.00 87.50 428 LEU A CA 1
ATOM 3373 C C . LEU A 1 428 ? -14.427 25.678 24.855 1.00 87.50 428 LEU A C 1
ATOM 3375 O O . LEU A 1 428 ? -15.030 26.232 25.777 1.00 87.50 428 LEU A O 1
ATOM 3379 N N . CYS A 1 429 ? -14.929 25.595 23.619 1.00 88.19 429 CYS A N 1
ATOM 3380 C CA . CYS A 1 429 ? -16.235 26.140 23.251 1.00 88.19 429 CYS A CA 1
ATOM 3381 C C . CYS A 1 429 ? -17.360 25.499 24.073 1.00 88.19 429 CYS A C 1
ATOM 3383 O O . CYS A 1 429 ? -18.207 26.204 24.616 1.00 88.19 429 CYS A O 1
ATOM 3385 N N . LYS A 1 430 ? -17.340 24.169 24.246 1.00 88.69 430 LYS A N 1
ATOM 3386 C CA . LYS A 1 430 ? -18.350 23.452 25.041 1.00 88.69 430 LYS A CA 1
ATOM 3387 C C . LYS A 1 430 ? -18.341 23.843 26.526 1.00 88.69 430 LYS A C 1
ATOM 3389 O O . LYS A 1 430 ? -19.383 23.777 27.171 1.00 88.69 430 LYS A O 1
ATOM 3394 N N . LYS A 1 431 ? -17.189 24.249 27.073 1.00 87.00 431 LYS A N 1
ATOM 3395 C CA . LYS A 1 431 ? -17.055 24.768 28.446 1.00 87.00 431 LYS A CA 1
ATOM 3396 C C . LYS A 1 431 ? -17.237 26.287 28.566 1.00 87.00 431 LYS A C 1
ATOM 3398 O O . LYS A 1 431 ? -17.035 26.822 29.652 1.00 87.00 431 LYS A O 1
ATOM 3403 N N . ASN A 1 432 ? -17.608 26.973 27.483 1.00 85.31 432 ASN A N 1
ATOM 3404 C CA . ASN A 1 432 ? -17.740 28.430 27.416 1.00 85.31 432 ASN A CA 1
ATOM 3405 C C . ASN A 1 432 ? -16.447 29.198 27.776 1.00 85.31 432 ASN A C 1
ATOM 3407 O O . ASN A 1 432 ? -16.491 30.326 28.257 1.00 85.31 432 ASN A O 1
ATOM 3411 N N . GLN A 1 433 ? -15.279 28.591 27.538 1.00 87.31 433 GLN A N 1
ATOM 3412 C CA . GLN A 1 433 ? -13.962 29.206 27.743 1.00 87.31 433 GLN A CA 1
ATOM 3413 C C . GLN A 1 433 ? -13.506 29.921 26.460 1.00 87.31 433 GLN A C 1
ATOM 3415 O O . GLN A 1 433 ? -12.501 29.560 25.844 1.00 87.31 433 GLN A O 1
ATOM 3420 N N . LEU A 1 434 ? -14.290 30.913 26.025 1.00 86.56 434 LEU A N 1
ATOM 3421 C CA . LEU A 1 434 ? -14.146 31.549 24.709 1.00 86.56 434 LEU A CA 1
ATOM 3422 C C . LEU A 1 434 ? -12.814 32.288 24.531 1.00 86.56 434 LEU A C 1
ATOM 3424 O O . LEU A 1 434 ? -12.229 32.214 23.453 1.00 86.56 434 LEU A O 1
ATOM 3428 N N . ASP A 1 435 ? -12.282 32.917 25.580 1.00 88.19 435 ASP A N 1
ATOM 3429 C CA . ASP A 1 435 ? -11.001 33.635 25.505 1.00 88.19 435 ASP A CA 1
ATOM 3430 C C . ASP A 1 435 ? -9.838 32.700 25.148 1.00 88.19 435 ASP A C 1
ATOM 3432 O O . ASP A 1 435 ? -9.017 33.003 24.280 1.00 88.19 435 ASP A O 1
ATOM 3436 N N . GLN A 1 436 ? -9.806 31.515 25.766 1.00 85.12 436 GLN A N 1
ATOM 3437 C CA . GLN A 1 436 ? -8.802 30.490 25.476 1.00 85.12 436 GLN A CA 1
ATOM 3438 C C . GLN A 1 436 ? -8.986 29.907 24.071 1.00 85.12 436 GLN A C 1
ATOM 3440 O O . GLN A 1 436 ? -8.000 29.648 23.382 1.00 85.12 436 GLN A O 1
ATOM 3445 N N . ALA A 1 437 ? -10.234 29.737 23.618 1.00 86.25 437 ALA A N 1
ATOM 3446 C CA . ALA A 1 437 ? -10.523 29.276 22.262 1.00 86.25 437 ALA A CA 1
ATOM 3447 C C . ALA A 1 437 ? -10.046 30.291 21.206 1.00 86.25 437 ALA A C 1
ATOM 3449 O O . ALA A 1 437 ? -9.377 29.910 20.248 1.00 86.25 437 ALA A O 1
ATOM 3450 N N . ILE A 1 438 ? -10.313 31.587 21.407 1.00 86.69 438 ILE A N 1
ATOM 3451 C CA . ILE A 1 438 ? -9.859 32.665 20.515 1.00 86.69 438 ILE A CA 1
ATOM 3452 C C . ILE A 1 438 ? -8.328 32.736 20.485 1.00 86.69 438 ILE A C 1
ATOM 3454 O O . ILE A 1 438 ? -7.737 32.851 19.409 1.00 86.69 438 ILE A O 1
ATOM 3458 N N . ALA A 1 439 ? -7.671 32.638 21.644 1.00 86.94 439 ALA A N 1
ATOM 3459 C CA . ALA A 1 439 ? -6.213 32.609 21.725 1.00 86.94 439 ALA A CA 1
ATOM 3460 C C . ALA A 1 439 ? -5.617 31.411 20.964 1.00 86.94 439 ALA A C 1
ATOM 3462 O O . ALA A 1 439 ? -4.623 31.561 20.252 1.00 86.94 439 ALA A O 1
ATOM 3463 N N . LEU A 1 440 ? -6.250 30.237 21.060 1.00 84.19 440 LEU A N 1
ATOM 3464 C CA . LEU A 1 440 ? -5.823 29.038 20.344 1.00 84.19 440 LEU A CA 1
ATOM 3465 C C . LEU A 1 440 ? -5.970 29.188 18.824 1.00 84.19 440 LEU A C 1
ATOM 3467 O O . LEU A 1 440 ? -5.033 28.857 18.100 1.00 84.19 440 LEU A O 1
ATOM 3471 N N . VAL A 1 441 ? -7.085 29.747 18.337 1.00 83.81 441 VAL A N 1
ATOM 3472 C CA . VAL A 1 441 ? -7.269 30.036 16.902 1.00 83.81 441 VAL A CA 1
ATOM 3473 C C . VAL A 1 441 ? -6.191 30.993 16.394 1.00 83.81 441 VAL A C 1
ATOM 3475 O O . VAL A 1 441 ? -5.599 30.723 15.353 1.00 83.81 441 VAL A O 1
ATOM 3478 N N . LYS A 1 442 ? -5.873 32.058 17.144 1.00 83.56 442 LYS A N 1
ATOM 3479 C CA . LYS A 1 442 ? -4.793 32.991 16.777 1.00 83.56 442 LYS A CA 1
ATOM 3480 C C . LYS A 1 442 ? -3.439 32.288 16.669 1.00 83.56 442 LYS A C 1
ATOM 3482 O O . LYS A 1 442 ? -2.739 32.443 15.674 1.00 83.56 442 LYS A O 1
ATOM 3487 N N . LYS A 1 443 ? -3.107 31.429 17.639 1.00 80.25 443 LYS A N 1
ATOM 3488 C CA . LYS A 1 443 ? -1.874 30.628 17.602 1.00 80.25 443 LYS A CA 1
ATOM 3489 C C . LYS A 1 443 ? -1.820 29.723 16.365 1.00 80.25 443 LYS A C 1
ATOM 3491 O O . LYS A 1 443 ? -0.770 29.623 15.737 1.00 80.25 443 LYS A O 1
ATOM 3496 N N . MET A 1 444 ? -2.942 29.103 15.992 1.00 75.31 444 MET A N 1
ATOM 3497 C CA . MET A 1 444 ? -3.032 28.281 14.780 1.00 75.31 444 MET A CA 1
ATOM 3498 C C . MET A 1 444 ? -2.859 29.111 13.504 1.00 75.31 444 MET A C 1
ATOM 3500 O O . MET A 1 444 ? -2.156 28.674 12.597 1.00 75.31 444 MET A O 1
ATOM 3504 N N . THR A 1 445 ? -3.454 30.306 13.423 1.00 72.44 445 THR A N 1
ATOM 3505 C CA . THR A 1 445 ? -3.310 31.188 12.253 1.00 72.44 445 THR A CA 1
ATOM 3506 C C . THR A 1 445 ? -1.905 31.758 12.124 1.00 72.44 445 THR A C 1
ATOM 3508 O O . THR A 1 445 ? -1.404 31.869 11.010 1.00 72.44 445 THR A O 1
ATOM 3511 N N . ASP A 1 446 ? -1.233 32.055 13.235 1.00 66.88 446 ASP A N 1
ATOM 3512 C CA . ASP A 1 446 ? 0.138 32.571 13.224 1.00 66.88 446 ASP A CA 1
ATOM 3513 C C . ASP A 1 446 ? 1.138 31.470 12.833 1.00 66.88 446 ASP A C 1
ATOM 3515 O O . ASP A 1 446 ? 2.040 31.695 12.023 1.00 66.88 446 ASP A O 1
ATOM 3519 N N . GLN A 1 447 ? 0.925 30.239 13.311 1.00 62.62 447 GLN A N 1
ATOM 3520 C CA . GLN A 1 447 ? 1.698 29.069 12.883 1.00 62.62 447 GLN A CA 1
ATOM 3521 C C . GLN A 1 447 ? 1.430 28.705 11.412 1.00 62.62 447 GLN A C 1
ATOM 3523 O O . GLN A 1 447 ? 2.376 28.382 10.691 1.00 62.62 447 GLN A O 1
ATOM 3528 N N . ALA A 1 448 ? 0.187 28.829 10.931 1.00 51.88 448 ALA A N 1
ATOM 3529 C CA . ALA A 1 448 ? -0.177 28.649 9.521 1.00 51.88 448 ALA A CA 1
ATOM 3530 C C . ALA A 1 448 ? 0.358 29.775 8.612 1.00 51.88 448 ALA A C 1
ATOM 3532 O O . ALA A 1 448 ? 0.706 29.532 7.459 1.00 51.88 448 ALA A O 1
ATOM 3533 N N . CYS A 1 449 ? 0.505 31.003 9.118 1.00 39.59 449 CYS A N 1
ATOM 3534 C CA . CYS A 1 449 ? 1.145 32.104 8.392 1.00 39.59 449 CYS A CA 1
ATOM 3535 C C . CYS A 1 449 ? 2.658 31.894 8.217 1.00 39.59 449 CYS A C 1
ATOM 3537 O O . CYS A 1 449 ? 3.205 32.300 7.192 1.00 39.59 449 CYS A O 1
ATOM 3539 N N . CYS A 1 450 ? 3.315 31.189 9.145 1.00 39.56 450 CYS A N 1
ATOM 3540 C CA . CYS A 1 450 ? 4.694 30.712 8.983 1.00 39.56 450 CYS A CA 1
ATOM 3541 C C . CYS A 1 450 ? 4.808 29.428 8.134 1.00 39.56 450 CYS A C 1
ATOM 3543 O O . CYS A 1 450 ? 5.905 29.065 7.717 1.00 39.56 450 CYS A O 1
ATOM 3545 N N . SER A 1 451 ? 3.692 28.750 7.849 1.00 37.19 451 SER A N 1
ATOM 3546 C CA . SER A 1 451 ? 3.616 27.494 7.091 1.00 37.19 451 SER A CA 1
ATOM 3547 C C . SER A 1 451 ? 2.489 27.537 6.049 1.00 37.19 451 SER A C 1
ATOM 3549 O O . SER A 1 451 ? 1.564 26.727 6.063 1.00 37.19 451 SER A O 1
ATOM 3551 N N . ARG A 1 452 ? 2.538 28.512 5.126 1.00 30.80 452 ARG A N 1
ATOM 3552 C CA . ARG A 1 452 ? 1.552 28.645 4.035 1.00 30.80 452 ARG A CA 1
ATOM 3553 C C . ARG A 1 452 ? 1.626 27.476 3.045 1.00 30.80 452 ARG A C 1
ATOM 3555 O O . ARG A 1 452 ? 2.180 27.597 1.958 1.00 30.80 452 ARG A O 1
ATOM 3562 N N . SER A 1 453 ? 0.991 26.372 3.415 1.00 27.72 453 SER A N 1
ATOM 3563 C CA . SER A 1 453 ? 0.466 25.351 2.512 1.00 27.72 453 SER A CA 1
ATOM 3564 C C . SER A 1 453 ? -0.506 24.432 3.257 1.00 27.72 453 SER A C 1
ATOM 3566 O O . SER A 1 453 ? -0.230 23.247 3.346 1.00 27.72 453 SER A O 1
ATOM 3568 N N . ILE A 1 454 ? -1.604 24.976 3.802 1.00 33.94 454 ILE A N 1
ATOM 3569 C CA . ILE A 1 454 ? -2.898 24.304 4.066 1.00 33.94 454 ILE A CA 1
ATOM 3570 C C . ILE A 1 454 ? -3.946 25.416 4.293 1.00 33.94 454 ILE A C 1
ATOM 3572 O O . ILE A 1 454 ? -3.998 25.991 5.375 1.00 33.94 454 ILE A O 1
ATOM 3576 N N . ILE A 1 455 ? -4.739 25.733 3.264 1.00 33.09 455 ILE A N 1
ATOM 3577 C CA . ILE A 1 455 ? -6.213 25.830 3.297 1.00 33.09 455 ILE A CA 1
ATOM 3578 C C . ILE A 1 455 ? -6.679 25.227 1.973 1.00 33.09 455 ILE A C 1
ATOM 3580 O O . ILE A 1 455 ? -6.098 25.616 0.932 1.00 33.09 455 ILE A O 1
#

Organism: Cicer arietinum (NCBI:txid3827)

Mean predicted aligned error: 10.81 Å

pLDDT: mean 84.09, std 22.0, range [20.56, 98.44]

Secondary structure (DSSP, 8-state):
------STTSSS---------------------PPP--------S-HHHHHHHHHHHHHHHHHT-SSPPPHHHHHHHHHHHHHTT-HHHHHHHHHHHHHTTPPP-HHHHHHHHHHHHHTT-HHHHHHHHHHHHHTTPPP-HHHHHHHHHHHHHTT-HHHHHHHHHHHHHTT----HHHHHHHHHHHHHTT-HHHHHHHHHHS-TTT--HHHHHHHHHHHHHTT-HHHHHHHHHHHHHTT----HHHHHHHHHHHHHTT-HHHHHHHHHHHHHTT----HHHHHHHHHHHHHTT-HHHHHHHHHHHHHTTPPP-HHHHHHHHHHHHHTT-HHHHHHHHHHHHHTT----HHHHHHHHHHHHHTT-HHHHGGGGHHHHTTPPP-HHHHHHHHHHHHHTT-HHHHHHHHHHHHHTTPPPPHHHHHHHHHHHHHTT-HHHHHHHHHHHHHHHHSS----

Nearest PDB structures (foldseek):
  5i9f-assembly1_A  TM=6.780E-01  e=1.954E-23  unidentified
  4wsl-assembly1_A  TM=6.665E-01  e=2.182E-15  synthetic construct
  8rdj-assembly1_G  TM=5.212E-01  e=1.703E-15  Sinapis alba
  8ras-assembly1_G  TM=6.497E-01  e=1.485E-07  Sinapis alba
  8rdj-assembly1_F  TM=4.747E-01  e=1.680E-07  Sinapis alba

InterPro domains:
  IPR002885 Pentatricopeptide repeat [PF12854] (207-235)
  IPR002885 Pentatricopeptide repeat [PF13041] (69-118)
  IPR002885 Pentatricopeptide repeat [PF13041] (140-188)
  IPR002885 Pentatricopeptide repeat [PF13041] (242-291)
  IPR002885 Pentatricopeptide repeat [PF13041] (314-361)
  IPR002885 Pentatricopeptide repeat [PF13041] (381-430)
  IPR002885 Pentatricopeptide repeat [PS51375] (105-139)
  IPR002885 Pentatricopeptide repeat [PS51375] (140-174)
  IPR002885 Pentatricopeptide repeat [PS51375] (175-205)
  IPR002885 Pentatricopeptide repeat [PS51375] (208-242)
  IPR002885 Pentatricopeptide repeat [PS51375] (243-277)
  IPR002885 Pentatricopeptide repeat [PS51375] (278-312)
  IPR002885 Pentatricopeptide repeat [PS51375] (313-347)
  IPR002885 Pentatricopeptide repeat [PS51375] (348-381)
  IPR002885 Pentatricopeptide repeat [PS51375] (382-416)
  IPR002885 Pentatricopeptide repeat [PS51375] (417-451)
  IPR002885 Pentatricopeptide repeat [TIGR00756] (107-137)
  IPR002885 Pentatricopeptide repeat [TIGR00756] (142-175)
  IPR002885 Pentatricopeptide repeat [TIGR00756] (210-244)
  IPR002885 Pentatricopeptide repeat [TIGR00756] (245-278)